Protein AF-A0A9N9BCM0-F1 (afdb_monomer)

Radius of gyration: 37.01 Å; Cα contacts (8 Å, |Δi|>4): 1495; chains: 1; bounding box: 123×84×119 Å

Foldseek 3Di:
DDDDDDDPPPPPPPPWFKAWPPVPFALDQPPPQHPHPDPFPRRPFAQDTPPDPQGQHPDARPGDFGNDADAEAEAFDKDWIAMDIPVPNVFDDPPCLLPFNQCQLPAKKWKWWFQALRPFTDTLAIFGAEPDDRVGTDIATHAQQADWHDDTNGTKIKMKGAHQHDAQTIHMTIGTYTYHHDHPDHWDGPGDDDESDPVDPHTDHGHHAPVSSGRGHGPYTDPVRNVVSSPDNINDPPVLQFFWFAWEWEDADQKIKTFAGAGVVGDPDWIKIQGRPAKDFQQDTDIDTADEDEPDDDQGFGLWAWYADHVQRKIKIAWHFRNVDPVRAFDGKIWIWHPPDDRYIYIDIDDDDPPAPGDAGFHQWYWDADPQRKIWTAWGDHDPDTDLWIWIQDPNGIDIDDDPPRDAGFGQWEWEAFPQQKIWTAFGAHDPPDDGDDRQWIWIARRVVRDIDTDGAEEPVRDDDAGWGQWYWYQDPVRFKIWIFFGDDPDPQQPQPPFQRIWIAGNVRSYIYGDDDPDDPPDFGFGSWYWDDDDQKIKIAHGAGGNGDGGGGIWIWRRNDVVDIDTDSMNDDDDDPPPPPPPCPPVNVVVVVVVVVVVVVVVVVVVVVVVVVVVVVVVVVVVVVPPPDDDDDDDDDDDDDDDDDDDDDDDDDDDDDDDDDDDDDDDDDDDDDDDDDDDDDDDDDDDDDDDDDDDDDDDDDDDDDDDDDDD

InterPro domains:
  IPR015915 Kelch-type beta-propeller [G3DSA:2.120.10.80] (225-436)
  IPR015915 Kelch-type beta-propeller [G3DSA:2.120.10.80] (437-615)
  IPR015915 Kelch-type beta-propeller [SSF117281] (296-560)

Mean predicted aligned error: 19.46 Å

Nearest PDB structures (foldseek):
  5gq0-assembly1_A  TM=7.752E-01  e=1.166E-15  Arabidopsis thaliana
  5yy8-assembly1_A  TM=8.500E-01  e=1.030E-12  Homo sapiens
  6v7o-assembly2_B  TM=8.475E-01  e=6.890E-13  Homo sapiens
  4iqk-assembly1_A  TM=8.307E-01  e=1.083E-12  Homo sapiens
  6tg8-assembly1_AAA  TM=8.130E-01  e=7.310E-12  Homo sapiens

pLDDT: mean 75.19, std 22.71, range [23.28, 98.62]

Structure (mmCIF, N/CA/C/O backbone):
data_AF-A0A9N9BCM0-F1
#
_entry.id   AF-A0A9N9BCM0-F1
#
loop_
_atom_site.group_PDB
_atom_site.id
_atom_site.type_symbol
_atom_site.label_atom_id
_atom_site.label_alt_id
_atom_site.label_comp_id
_atom_site.label_asym_id
_atom_site.label_entity_id
_atom_site.label_seq_id
_atom_site.pdbx_PDB_ins_code
_atom_site.Cartn_x
_atom_site.Cartn_y
_atom_site.Cartn_z
_atom_site.occupancy
_atom_site.B_iso_or_equiv
_atom_site.auth_seq_id
_atom_site.auth_comp_id
_atom_site.auth_asym_id
_atom_site.auth_atom_id
_atom_site.pdbx_PDB_model_num
ATOM 1 N N . MET A 1 1 ? -11.880 8.112 -76.704 1.00 39.34 1 MET A N 1
ATOM 2 C CA . MET A 1 1 ? -11.080 8.696 -75.605 1.00 39.34 1 MET A CA 1
ATOM 3 C C . MET A 1 1 ? -11.665 8.275 -74.266 1.00 39.34 1 MET A C 1
ATOM 5 O O . MET A 1 1 ? -12.686 8.821 -73.878 1.00 39.34 1 MET A O 1
ATOM 9 N N . LYS A 1 2 ? -11.044 7.319 -73.573 1.00 31.89 2 LYS A N 1
ATOM 10 C CA . LYS A 1 2 ? -11.116 7.196 -72.110 1.00 31.89 2 LYS A CA 1
ATOM 11 C C . LYS A 1 2 ? -9.744 6.700 -71.652 1.00 31.89 2 LYS A C 1
ATOM 13 O O . LYS A 1 2 ? -9.384 5.564 -71.940 1.00 31.89 2 LYS A O 1
ATOM 18 N N . LEU A 1 3 ? -8.959 7.608 -71.072 1.00 37.00 3 LEU A N 1
ATOM 19 C CA . LEU A 1 3 ? -7.681 7.303 -70.433 1.00 37.00 3 LEU A CA 1
ATOM 20 C C . LEU A 1 3 ? -7.958 6.457 -69.185 1.00 37.00 3 LEU A C 1
ATOM 22 O O . LEU A 1 3 ? -8.737 6.872 -68.329 1.00 37.00 3 LEU A O 1
ATOM 26 N N . PHE A 1 4 ? -7.303 5.305 -69.077 1.00 39.25 4 PHE A N 1
ATOM 27 C CA . PHE A 1 4 ? -7.107 4.613 -67.807 1.00 39.25 4 PHE A CA 1
ATOM 28 C C . PHE A 1 4 ? -5.787 5.111 -67.214 1.00 39.25 4 PHE A C 1
ATOM 30 O O . PHE A 1 4 ? -4.717 4.793 -67.728 1.00 39.25 4 PHE A O 1
ATOM 37 N N . SER A 1 5 ? -5.866 5.910 -66.151 1.00 41.16 5 SER A N 1
ATOM 38 C CA . SER A 1 5 ? -4.709 6.226 -65.312 1.00 41.16 5 SER A CA 1
ATOM 39 C C . SER A 1 5 ? -4.467 5.058 -64.361 1.00 41.16 5 SER A C 1
ATOM 41 O O . SER A 1 5 ? -5.258 4.818 -63.451 1.00 41.16 5 SER A O 1
ATOM 43 N N . ILE A 1 6 ? -3.379 4.325 -64.584 1.00 41.22 6 ILE A N 1
ATOM 44 C CA . ILE A 1 6 ? -2.836 3.354 -63.635 1.00 41.22 6 ILE A CA 1
ATOM 45 C C . ILE A 1 6 ? -2.081 4.158 -62.573 1.00 41.22 6 ILE A C 1
ATOM 47 O O . ILE A 1 6 ? -1.008 4.691 -62.841 1.00 41.22 6 ILE A O 1
ATOM 51 N N . PHE A 1 7 ? -2.653 4.275 -61.375 1.00 39.84 7 PHE A N 1
ATOM 52 C CA . PHE A 1 7 ? -1.914 4.721 -60.196 1.00 39.84 7 PHE A CA 1
ATOM 53 C C . PHE A 1 7 ? -1.089 3.531 -59.694 1.00 39.84 7 PHE A C 1
ATOM 55 O O . PHE A 1 7 ? -1.616 2.620 -59.058 1.00 39.84 7 PHE A O 1
ATOM 62 N N . ALA A 1 8 ? 0.201 3.510 -60.022 1.00 39.34 8 ALA A N 1
ATOM 63 C CA . ALA A 1 8 ? 1.151 2.632 -59.358 1.00 39.34 8 ALA A CA 1
ATOM 64 C C . ALA A 1 8 ? 1.346 3.150 -57.923 1.00 39.34 8 ALA A C 1
ATOM 66 O O . ALA A 1 8 ? 1.958 4.198 -57.718 1.00 39.34 8 ALA A O 1
ATOM 67 N N . LEU A 1 9 ? 0.798 2.440 -56.930 1.00 38.78 9 LEU A N 1
ATOM 68 C CA . LEU A 1 9 ? 1.219 2.605 -55.541 1.00 38.78 9 LEU A CA 1
ATOM 69 C C . LEU A 1 9 ? 2.673 2.123 -55.444 1.00 38.78 9 LEU A C 1
ATOM 71 O O . LEU A 1 9 ? 2.936 0.927 -55.322 1.00 38.78 9 LEU A O 1
ATOM 75 N N . CYS A 1 10 ? 3.625 3.051 -55.498 1.00 33.81 10 CYS A N 1
ATOM 76 C CA . CYS A 1 10 ? 4.945 2.813 -54.933 1.00 33.81 10 CYS A CA 1
ATOM 77 C C . CYS A 1 10 ? 4.774 2.702 -53.415 1.00 33.81 10 CYS A C 1
ATOM 79 O O . CYS A 1 10 ? 4.748 3.710 -52.712 1.00 33.81 10 CYS A O 1
ATOM 81 N N . VAL A 1 11 ? 4.632 1.475 -52.910 1.00 35.84 11 VAL A N 1
ATOM 82 C CA . VAL A 1 11 ? 4.899 1.175 -51.502 1.00 35.84 11 VAL A CA 1
ATOM 83 C C . VAL A 1 11 ? 6.397 1.382 -51.325 1.00 35.84 11 VAL A C 1
ATOM 85 O O . VAL A 1 11 ? 7.203 0.520 -51.670 1.00 35.84 11 VAL A O 1
ATOM 88 N N . VAL A 1 12 ? 6.784 2.574 -50.878 1.00 34.59 12 VAL A N 1
ATOM 89 C CA . VAL A 1 12 ? 8.150 2.814 -50.427 1.00 34.59 12 VAL A CA 1
ATOM 90 C C . VAL A 1 12 ? 8.318 1.920 -49.205 1.00 34.59 12 VAL A C 1
ATOM 92 O O . VAL A 1 12 ? 7.665 2.132 -48.186 1.00 34.59 12 VAL A O 1
ATOM 95 N N . ALA A 1 13 ? 9.111 0.859 -49.334 1.00 37.56 13 ALA A N 1
ATOM 96 C CA . ALA A 1 13 ? 9.513 0.048 -48.201 1.00 37.56 13 ALA A CA 1
ATOM 97 C C . ALA A 1 13 ? 10.382 0.935 -47.305 1.00 37.56 13 ALA A C 1
ATOM 99 O O . ALA A 1 13 ? 11.579 1.097 -47.538 1.00 37.56 13 ALA A O 1
ATOM 100 N N . VAL A 1 14 ? 9.756 1.579 -46.325 1.00 40.44 14 VAL A N 1
ATOM 101 C CA . VAL A 1 14 ? 10.460 2.331 -45.296 1.00 40.44 14 VAL A CA 1
ATOM 102 C C . VAL A 1 14 ? 11.144 1.301 -44.405 1.00 40.44 14 VAL A C 1
ATOM 104 O O . VAL A 1 14 ? 10.511 0.602 -43.622 1.00 40.44 14 VAL A O 1
ATOM 107 N N . SER A 1 15 ? 12.442 1.138 -44.621 1.00 51.91 15 SER A N 1
ATOM 108 C CA . SER A 1 15 ? 13.333 0.301 -43.826 1.00 51.91 15 SER A CA 1
ATOM 109 C C . SER A 1 15 ? 14.282 1.233 -43.082 1.00 51.91 15 SER A C 1
ATOM 111 O O . SER A 1 15 ? 15.475 1.293 -43.376 1.00 51.91 15 SER A O 1
ATOM 113 N N . ALA A 1 16 ? 13.733 2.015 -42.163 1.00 51.19 16 ALA A N 1
ATOM 114 C CA . ALA A 1 16 ? 14.516 2.601 -41.091 1.00 51.19 16 ALA A CA 1
ATOM 115 C C . ALA A 1 16 ? 14.331 1.694 -39.865 1.00 51.19 16 ALA A C 1
ATOM 117 O O . ALA A 1 16 ? 13.335 0.986 -39.759 1.00 51.19 16 ALA A O 1
ATOM 118 N N . HIS A 1 17 ? 15.332 1.636 -38.998 1.00 76.88 17 HIS A N 1
ATOM 119 C CA . HIS A 1 17 ? 15.568 0.505 -38.109 1.00 76.88 17 HIS A CA 1
ATOM 120 C C . HIS A 1 17 ? 16.364 1.053 -36.897 1.00 76.88 17 HIS A C 1
ATOM 122 O O . HIS A 1 17 ? 17.303 1.827 -37.108 1.00 76.88 17 HIS A O 1
ATOM 128 N N . THR A 1 18 ? 16.029 0.688 -35.648 1.00 88.69 18 THR A N 1
ATOM 129 C CA . THR A 1 18 ? 16.605 1.289 -34.415 1.00 88.69 18 THR A CA 1
ATOM 130 C C . THR A 1 18 ? 17.317 0.262 -33.521 1.00 88.69 18 THR A C 1
ATOM 132 O O . THR A 1 18 ? 16.897 -0.888 -33.427 1.00 88.69 18 THR A O 1
ATOM 135 N N . SER A 1 19 ? 18.391 0.654 -32.836 1.00 92.69 19 SER A N 1
ATOM 136 C CA . SER A 1 19 ? 19.095 -0.189 -31.855 1.00 92.69 19 SER A CA 1
ATOM 137 C C . SER A 1 19 ? 19.506 0.599 -30.620 1.00 92.69 19 SER A C 1
ATOM 139 O O . SER A 1 19 ? 19.628 1.820 -30.651 1.00 92.69 19 SER A O 1
ATOM 141 N N . MET A 1 20 ? 19.742 -0.095 -29.513 1.00 95.50 20 MET A N 1
ATOM 142 C CA . MET A 1 20 ? 20.361 0.496 -28.330 1.00 95.50 20 MET A CA 1
ATOM 143 C C . MET A 1 20 ? 21.795 0.944 -28.660 1.00 95.50 20 MET A C 1
ATOM 145 O O . MET A 1 20 ? 22.547 0.212 -29.302 1.00 95.50 20 MET A O 1
ATOM 149 N N . LEU A 1 21 ? 22.159 2.150 -28.226 1.00 94.25 21 LEU A N 1
ATOM 150 C CA . LEU A 1 21 ? 23.494 2.740 -28.363 1.00 94.25 21 LEU A CA 1
ATOM 151 C C . LEU A 1 21 ? 24.279 2.661 -27.057 1.00 94.25 21 LEU A C 1
ATOM 153 O O . LEU A 1 21 ? 25.462 2.329 -27.046 1.00 94.25 21 LEU A O 1
ATOM 157 N N . TYR A 1 22 ? 23.616 2.989 -25.953 1.00 96.00 22 TYR A N 1
ATOM 158 C CA . TYR A 1 22 ? 24.173 2.851 -24.621 1.00 96.00 22 TYR A CA 1
ATOM 159 C C . TYR A 1 22 ? 23.148 2.165 -23.712 1.00 96.00 22 TYR A C 1
ATOM 161 O O . TYR A 1 22 ? 22.019 2.647 -23.660 1.00 96.00 22 TYR A O 1
ATOM 169 N N . PRO A 1 23 ? 23.524 1.107 -22.971 1.00 96.75 23 PRO A N 1
ATOM 170 C CA . PRO A 1 23 ? 24.788 0.382 -23.106 1.00 96.75 23 PRO A CA 1
ATOM 171 C C . PRO A 1 23 ? 24.998 -0.180 -24.525 1.00 96.75 23 PRO A C 1
ATOM 173 O O . PRO A 1 23 ? 24.042 -0.461 -25.237 1.00 96.75 23 PRO A O 1
ATOM 176 N N . LEU A 1 24 ? 26.254 -0.304 -24.951 1.00 95.31 24 LEU A N 1
ATOM 177 C CA . LEU A 1 24 ? 26.651 -0.843 -26.249 1.00 95.31 24 LEU A CA 1
ATOM 178 C C . LEU A 1 24 ? 26.255 -2.325 -26.338 1.00 95.31 24 LEU A C 1
ATOM 180 O O . LEU A 1 24 ? 26.761 -3.128 -25.549 1.00 95.31 24 LEU A O 1
ATOM 184 N N . PRO A 1 25 ? 25.364 -2.718 -27.266 1.00 95.62 25 PRO A N 1
ATOM 185 C CA . PRO A 1 25 ? 24.945 -4.103 -27.360 1.00 95.62 25 PRO A CA 1
ATOM 186 C C . PRO A 1 25 ? 25.920 -4.959 -28.176 1.00 95.62 25 PRO A C 1
ATOM 188 O O . PRO A 1 25 ? 26.734 -4.460 -28.962 1.00 95.62 25 PRO A O 1
ATOM 191 N N . ARG A 1 26 ? 25.795 -6.279 -28.015 1.00 95.62 26 ARG A N 1
ATOM 192 C CA . ARG A 1 26 ? 26.448 -7.282 -28.862 1.00 95.62 26 ARG A CA 1
ATOM 193 C C . ARG A 1 26 ? 26.097 -7.039 -30.326 1.00 95.62 26 ARG A C 1
ATOM 195 O O . ARG A 1 26 ? 24.966 -6.674 -30.641 1.00 95.62 26 ARG A O 1
ATOM 202 N N . GLY A 1 27 ? 27.051 -7.270 -31.221 1.00 93.19 27 GLY A N 1
ATOM 203 C CA . GLY A 1 27 ? 26.834 -7.115 -32.662 1.00 93.19 27 GLY A CA 1
ATOM 204 C C . GLY A 1 27 ? 26.832 -5.666 -33.166 1.00 93.19 27 GLY A C 1
ATOM 205 O O . GLY A 1 27 ? 26.816 -5.454 -34.374 1.00 93.19 27 GLY A O 1
ATOM 206 N N . HIS A 1 28 ? 26.827 -4.662 -32.280 1.00 93.62 28 HIS A N 1
ATOM 207 C CA . HIS A 1 28 ? 26.629 -3.271 -32.685 1.00 93.62 28 HIS A CA 1
ATOM 208 C C . HIS A 1 28 ? 27.859 -2.675 -33.388 1.00 93.62 28 HIS A C 1
ATOM 210 O O . HIS A 1 28 ? 28.960 -2.759 -32.843 1.00 93.62 28 HIS A O 1
ATOM 216 N N . PRO A 1 29 ? 27.702 -1.960 -34.520 1.00 89.88 29 PRO A N 1
ATOM 217 C CA . PRO A 1 29 ? 28.830 -1.397 -35.266 1.00 89.88 29 PRO A CA 1
ATOM 218 C C . PRO A 1 29 ? 29.685 -0.390 -34.503 1.00 89.88 29 PRO A C 1
ATOM 220 O O . PRO A 1 29 ? 30.866 -0.221 -34.797 1.00 89.88 29 PRO A O 1
ATOM 223 N N . GLN A 1 30 ? 29.086 0.295 -33.529 1.00 90.44 30 GLN A N 1
ATOM 224 C CA . GLN A 1 30 ? 29.782 1.255 -32.668 1.00 90.44 30 GLN A CA 1
ATOM 225 C C . GLN A 1 30 ? 30.369 0.615 -31.401 1.00 90.44 30 GLN A C 1
ATOM 227 O O . GLN A 1 30 ? 30.991 1.317 -30.608 1.00 90.44 30 GLN A O 1
ATOM 232 N N . ASN A 1 31 ? 30.190 -0.694 -31.194 1.00 93.88 31 ASN A N 1
ATOM 233 C CA . ASN A 1 31 ? 30.806 -1.416 -30.090 1.00 93.88 31 ASN A CA 1
ATOM 234 C C . ASN A 1 31 ? 32.175 -1.966 -30.536 1.00 93.88 31 ASN A C 1
ATOM 236 O O . ASN A 1 31 ? 32.221 -2.967 -31.252 1.00 93.88 31 ASN A O 1
ATOM 240 N N . PRO A 1 32 ? 33.305 -1.366 -30.110 1.00 94.50 32 PRO A N 1
ATOM 241 C CA . PRO A 1 32 ? 34.634 -1.815 -30.527 1.00 94.50 32 PRO A CA 1
ATOM 242 C C . PRO A 1 32 ? 34.996 -3.201 -29.980 1.00 94.50 32 PRO A C 1
ATOM 244 O O . PRO A 1 32 ? 35.975 -3.792 -30.430 1.00 94.50 32 PRO A O 1
ATOM 247 N N . ASN A 1 33 ? 34.235 -3.708 -29.006 1.00 94.94 33 ASN A N 1
ATOM 248 C CA . ASN A 1 33 ? 34.451 -5.016 -28.409 1.00 94.94 33 ASN A CA 1
ATOM 249 C C . ASN A 1 33 ? 33.489 -6.081 -28.949 1.00 94.94 33 ASN A C 1
ATOM 251 O O . ASN A 1 33 ? 33.617 -7.238 -28.545 1.00 94.94 33 ASN A O 1
ATOM 255 N N . ALA A 1 34 ? 32.557 -5.741 -29.844 1.00 93.38 34 ALA A N 1
ATOM 256 C CA . ALA A 1 34 ? 31.652 -6.731 -30.408 1.00 93.38 34 ALA A CA 1
ATOM 257 C C . ALA A 1 34 ? 32.444 -7.799 -31.177 1.00 93.38 34 ALA A C 1
ATOM 259 O O . ALA A 1 34 ? 33.296 -7.486 -32.008 1.00 93.38 34 ALA A O 1
ATOM 260 N N . ALA A 1 35 ? 32.176 -9.077 -30.892 1.00 92.25 35 ALA A N 1
ATOM 261 C CA . ALA A 1 35 ? 32.835 -10.192 -31.580 1.00 92.25 35 ALA A CA 1
ATOM 262 C C . ALA A 1 35 ? 32.405 -10.319 -33.054 1.00 92.25 35 ALA A C 1
ATOM 264 O O . ALA A 1 35 ? 33.090 -10.946 -33.860 1.00 92.25 35 ALA A O 1
ATOM 265 N N . GLU A 1 36 ? 31.282 -9.697 -33.402 1.00 91.62 36 GLU A N 1
ATOM 266 C CA . GLU A 1 36 ? 30.777 -9.541 -34.757 1.00 91.62 36 GLU A CA 1
ATOM 267 C C . GLU A 1 36 ? 30.320 -8.089 -34.934 1.00 91.62 36 GLU A C 1
ATOM 269 O O . GLU A 1 36 ? 29.727 -7.522 -34.021 1.00 91.62 36 GLU A O 1
ATOM 274 N N . ASN A 1 37 ? 30.582 -7.490 -36.095 1.00 90.12 37 ASN A N 1
ATOM 275 C CA . ASN A 1 37 ? 30.083 -6.163 -36.441 1.00 90.12 37 ASN A CA 1
ATOM 276 C C . ASN A 1 37 ? 28.960 -6.314 -37.471 1.00 90.12 37 ASN A C 1
ATOM 278 O O . ASN A 1 37 ? 29.223 -6.660 -38.622 1.00 90.12 37 ASN A O 1
ATOM 282 N N . ASP A 1 38 ? 27.722 -6.092 -37.040 1.00 88.88 38 ASP A N 1
ATOM 283 C CA . ASP A 1 38 ? 26.537 -6.251 -37.871 1.00 88.88 38 ASP A CA 1
ATOM 284 C C . ASP A 1 38 ? 25.932 -4.888 -38.216 1.00 88.88 38 ASP A C 1
ATOM 286 O O . ASP A 1 38 ? 25.230 -4.266 -37.419 1.00 88.88 38 ASP A O 1
ATOM 290 N N . THR A 1 39 ? 26.208 -4.422 -39.432 1.00 84.75 39 THR A N 1
ATOM 291 C CA . THR A 1 39 ? 25.683 -3.158 -39.967 1.00 84.75 39 THR A CA 1
ATOM 292 C C . THR A 1 39 ? 24.316 -3.296 -40.631 1.00 84.75 39 THR A C 1
ATOM 294 O O . THR A 1 39 ? 23.741 -2.286 -41.031 1.00 84.75 39 THR A O 1
ATOM 297 N N . GLU A 1 40 ? 23.811 -4.519 -40.795 1.00 82.06 40 GLU A N 1
ATOM 298 C CA . GLU A 1 40 ? 22.624 -4.804 -41.608 1.00 82.06 40 GLU A CA 1
ATOM 299 C C . GLU A 1 40 ? 21.397 -5.147 -40.762 1.00 82.06 40 GLU A C 1
ATOM 301 O O . GLU A 1 40 ? 20.304 -4.653 -41.036 1.00 82.06 40 GLU A O 1
ATOM 306 N N . CYS A 1 41 ? 21.565 -5.986 -39.739 1.00 87.19 41 CYS A N 1
ATOM 307 C CA . CYS A 1 41 ? 20.467 -6.581 -38.981 1.00 87.19 41 CYS A CA 1
ATOM 308 C C . CYS A 1 41 ? 20.383 -6.081 -37.534 1.00 87.19 41 CYS A C 1
ATOM 310 O O . CYS A 1 41 ? 19.365 -6.303 -36.874 1.00 87.19 41 CYS A O 1
ATOM 312 N N . ILE A 1 42 ? 21.410 -5.420 -36.985 1.00 88.56 42 ILE A N 1
ATOM 313 C CA . ILE A 1 42 ? 21.411 -5.043 -35.555 1.00 88.56 42 ILE A CA 1
ATOM 314 C C . ILE A 1 42 ? 20.176 -4.221 -35.165 1.00 88.56 42 ILE A C 1
ATOM 316 O O . ILE A 1 42 ? 19.584 -4.434 -34.103 1.00 88.56 42 ILE A O 1
ATOM 320 N N . THR A 1 43 ? 19.733 -3.382 -36.093 1.00 88.94 43 THR A N 1
ATOM 321 C CA . THR A 1 43 ? 18.574 -2.510 -36.009 1.00 88.94 43 THR A CA 1
ATOM 322 C C . THR A 1 43 ? 17.285 -3.137 -36.573 1.00 88.94 43 THR A C 1
ATOM 324 O O . THR A 1 43 ? 16.323 -2.421 -36.784 1.00 88.94 43 THR A O 1
ATOM 327 N N . ALA A 1 44 ? 17.220 -4.443 -36.839 1.00 89.50 44 ALA A N 1
ATOM 328 C CA . ALA A 1 44 ? 16.008 -5.153 -37.282 1.00 89.50 44 ALA A CA 1
ATOM 329 C C . ALA A 1 44 ? 15.281 -5.864 -36.112 1.00 89.50 44 ALA A C 1
ATOM 331 O O . ALA A 1 44 ? 15.925 -6.150 -35.091 1.00 89.50 44 ALA A O 1
ATOM 332 N N . PRO A 1 45 ? 13.985 -6.215 -36.232 1.00 90.88 45 PRO A N 1
ATOM 333 C CA . PRO A 1 45 ? 13.304 -7.050 -35.237 1.00 90.88 45 PRO A CA 1
ATOM 334 C C . PRO A 1 45 ? 13.913 -8.459 -35.146 1.00 90.88 45 PRO A C 1
ATOM 336 O O . PRO A 1 45 ? 14.707 -8.884 -35.988 1.00 90.88 45 PRO A O 1
ATOM 339 N N . LEU A 1 46 ? 13.560 -9.215 -34.103 1.00 91.62 46 LEU A N 1
ATOM 340 C CA . LEU A 1 46 ? 13.890 -10.641 -34.043 1.00 91.62 46 LEU A CA 1
ATOM 341 C C . LEU A 1 46 ? 13.095 -11.430 -35.102 1.00 91.62 46 LEU A C 1
ATOM 343 O O . LEU A 1 46 ? 12.001 -11.043 -35.494 1.00 91.62 46 LEU A O 1
ATOM 347 N N . ASN A 1 47 ? 13.662 -12.555 -35.547 1.00 88.00 47 ASN A N 1
ATOM 348 C CA . ASN A 1 47 ? 13.212 -13.419 -36.648 1.00 88.00 47 ASN A CA 1
ATOM 349 C C . ASN A 1 47 ? 13.173 -12.791 -38.049 1.00 88.00 47 ASN A C 1
ATOM 351 O O . ASN A 1 47 ? 12.777 -13.472 -38.994 1.00 88.00 47 ASN A O 1
ATOM 355 N N . GLU A 1 48 ? 13.661 -11.564 -38.219 1.00 81.19 48 GLU A N 1
ATOM 356 C CA . GLU A 1 48 ? 13.805 -10.946 -39.535 1.00 81.19 48 GLU A CA 1
ATOM 357 C C . GLU A 1 48 ? 15.198 -10.337 -39.731 1.00 81.19 48 GLU A C 1
ATOM 359 O O . GLU A 1 48 ? 15.843 -9.862 -38.797 1.00 81.19 48 GLU A O 1
ATOM 364 N N . CYS A 1 49 ? 15.656 -10.338 -40.983 1.00 81.75 49 CYS A N 1
ATOM 365 C CA . CYS A 1 49 ? 16.650 -9.398 -41.486 1.00 81.75 49 CYS A CA 1
ATOM 366 C C . CYS A 1 49 ? 16.494 -9.284 -43.006 1.00 81.75 49 CYS A C 1
ATOM 368 O O . CYS A 1 49 ? 16.839 -10.196 -43.750 1.00 81.75 49 CYS A O 1
ATOM 370 N N . LYS A 1 50 ? 15.931 -8.170 -43.486 1.00 66.25 50 LYS A N 1
ATOM 371 C CA . LYS A 1 50 ? 15.474 -8.049 -44.885 1.00 66.25 50 LYS A CA 1
ATOM 372 C C . LYS A 1 50 ? 16.598 -8.117 -45.926 1.00 66.25 50 LYS A C 1
ATOM 374 O O . LYS A 1 50 ? 16.336 -8.519 -47.054 1.00 66.25 50 LYS A O 1
ATOM 379 N N . ASN A 1 51 ? 17.826 -7.759 -45.548 1.00 67.25 51 ASN A N 1
ATOM 380 C CA . ASN A 1 51 ? 18.966 -7.666 -46.466 1.00 67.25 51 ASN A CA 1
ATOM 381 C C . ASN A 1 51 ? 20.044 -8.737 -46.228 1.00 67.25 51 ASN A C 1
ATOM 383 O O . ASN A 1 51 ? 21.099 -8.668 -46.848 1.00 67.25 51 ASN A O 1
ATOM 387 N N . SER A 1 52 ? 19.782 -9.735 -45.376 1.00 70.00 52 SER A N 1
ATOM 388 C CA . SER A 1 52 ? 20.761 -10.764 -45.016 1.00 70.00 52 SER A CA 1
ATOM 389 C C . SER A 1 52 ? 20.128 -12.151 -44.945 1.00 70.00 52 SER A C 1
ATOM 391 O O . SER A 1 52 ? 18.951 -12.303 -44.634 1.00 70.00 52 SER A O 1
ATOM 393 N N . THR A 1 53 ? 20.925 -13.197 -45.168 1.00 72.00 53 THR A N 1
ATOM 394 C CA . THR A 1 53 ? 20.522 -14.584 -44.860 1.00 72.00 53 THR A CA 1
ATOM 395 C C . THR A 1 53 ? 20.553 -14.881 -43.358 1.00 72.00 53 THR A C 1
ATOM 397 O O . THR A 1 53 ? 20.199 -15.981 -42.934 1.00 72.00 53 THR A O 1
ATOM 400 N N . LYS A 1 54 ? 21.024 -13.928 -42.548 1.00 79.06 54 LYS A N 1
ATOM 401 C CA . LYS A 1 54 ? 21.092 -14.033 -41.096 1.00 79.06 54 LYS A CA 1
ATOM 402 C C . LYS A 1 54 ? 19.703 -13.884 -40.479 1.00 79.06 54 LYS A C 1
ATOM 404 O O . LYS A 1 54 ? 18.982 -12.938 -40.769 1.00 79.06 54 LYS A O 1
ATOM 409 N N . VAL A 1 55 ? 19.352 -14.797 -39.577 1.00 84.06 55 VAL A N 1
ATOM 410 C CA . VAL A 1 55 ? 18.102 -14.739 -38.809 1.00 84.06 55 VAL A CA 1
ATOM 411 C C . VAL A 1 55 ? 18.435 -14.394 -37.366 1.00 84.06 55 VAL A C 1
ATOM 413 O O . VAL A 1 55 ? 19.177 -15.125 -36.711 1.00 84.06 55 VAL A O 1
ATOM 416 N N . LYS A 1 56 ? 17.883 -13.288 -36.861 1.00 90.88 56 LYS A N 1
ATOM 417 C CA . LYS A 1 56 ? 18.066 -12.887 -35.463 1.00 90.88 56 LYS A CA 1
ATOM 418 C C . LYS A 1 56 ? 17.229 -13.758 -34.544 1.00 90.88 56 LYS A C 1
ATOM 420 O O . LYS A 1 56 ? 16.004 -13.700 -34.586 1.00 90.88 56 LYS A O 1
ATOM 425 N N . THR A 1 57 ? 17.872 -14.531 -33.683 1.00 92.31 57 THR A N 1
ATOM 426 C CA . THR A 1 57 ? 17.178 -15.431 -32.753 1.00 92.31 57 THR A CA 1
ATOM 427 C C . THR A 1 57 ? 17.045 -14.824 -31.363 1.00 92.31 57 THR A C 1
ATOM 429 O O . THR A 1 57 ? 17.862 -14.012 -30.939 1.00 92.31 57 THR A O 1
ATOM 432 N N . PHE A 1 58 ? 16.041 -15.256 -30.609 1.00 93.25 58 PHE A N 1
ATOM 433 C CA . PHE A 1 58 ? 15.973 -14.979 -29.177 1.00 93.25 58 PHE A CA 1
ATOM 434 C C . PHE A 1 58 ? 16.886 -15.948 -28.386 1.00 93.25 58 PHE A C 1
ATOM 436 O O . PHE A 1 58 ? 16.910 -17.134 -28.724 1.00 93.25 58 PHE A O 1
ATOM 443 N N . PRO A 1 59 ? 17.574 -15.506 -27.313 1.00 94.62 59 PRO A N 1
ATOM 444 C CA . PRO A 1 59 ? 17.700 -14.124 -26.856 1.00 94.62 59 PRO A CA 1
ATOM 445 C C . PRO A 1 59 ? 18.807 -13.362 -27.601 1.00 94.62 59 PRO A C 1
ATOM 447 O O . PRO A 1 59 ? 19.681 -13.943 -28.247 1.00 94.62 59 PRO A O 1
ATOM 450 N N . CYS A 1 60 ? 18.800 -12.037 -27.454 1.00 94.44 60 CYS A N 1
ATOM 451 C CA . CYS A 1 60 ? 19.907 -11.156 -27.835 1.00 94.44 60 CYS A CA 1
ATOM 452 C C . CYS A 1 60 ? 20.288 -11.197 -29.321 1.00 94.44 60 CYS A C 1
ATOM 454 O O . CYS A 1 60 ? 21.443 -10.964 -29.659 1.00 94.44 60 CYS A O 1
ATOM 456 N N . GLY A 1 61 ? 19.353 -11.535 -30.211 1.00 92.81 61 GLY A N 1
ATOM 457 C CA . GLY A 1 61 ? 19.605 -11.650 -31.650 1.00 92.81 61 GLY A CA 1
ATOM 458 C C . GLY A 1 61 ? 20.467 -12.847 -32.062 1.00 92.81 61 GLY A C 1
ATOM 459 O O . GLY A 1 61 ? 20.750 -12.985 -33.248 1.00 92.81 61 GLY A O 1
ATOM 460 N N . GLY A 1 62 ? 20.880 -13.707 -31.122 1.00 93.25 62 GLY A N 1
ATOM 461 C CA . GLY A 1 62 ? 21.857 -14.770 -31.371 1.00 93.25 62 GLY A CA 1
ATOM 462 C C . GLY A 1 62 ? 23.298 -14.272 -31.518 1.00 93.25 62 GLY A C 1
ATOM 463 O O . GLY A 1 62 ? 24.168 -15.053 -31.899 1.00 93.25 62 GLY A O 1
ATOM 464 N N . TYR A 1 63 ? 23.569 -12.996 -31.221 1.00 94.44 63 TYR A N 1
ATOM 465 C CA . TYR A 1 63 ? 24.913 -12.437 -31.341 1.00 94.44 63 TYR A CA 1
ATOM 466 C C . TYR A 1 63 ? 25.878 -13.047 -30.310 1.00 94.44 63 TYR A C 1
ATOM 468 O O . TYR A 1 63 ? 25.495 -13.243 -29.143 1.00 94.44 63 TYR A O 1
ATOM 476 N N . PRO A 1 64 ? 27.136 -13.317 -30.711 1.00 94.69 64 PRO A N 1
ATOM 477 C CA . PRO A 1 64 ? 28.166 -13.789 -29.796 1.00 94.69 64 PRO A CA 1
ATOM 478 C C . PRO A 1 64 ? 28.469 -12.748 -28.712 1.00 94.69 64 PRO A C 1
ATOM 480 O O . PRO A 1 64 ? 28.254 -11.552 -28.895 1.00 94.69 64 PRO A O 1
ATOM 483 N N . ILE A 1 65 ? 28.974 -13.238 -27.580 1.00 94.56 65 ILE A N 1
ATOM 484 C CA . ILE A 1 65 ? 29.438 -12.425 -26.447 1.00 94.56 65 ILE A CA 1
ATOM 485 C C . ILE A 1 65 ? 30.540 -11.475 -26.926 1.00 94.56 65 ILE A C 1
ATOM 487 O O . ILE A 1 65 ? 31.364 -11.862 -27.760 1.00 94.56 65 ILE A O 1
ATOM 491 N N . ASP A 1 66 ? 30.584 -10.264 -26.377 1.00 93.94 66 ASP A N 1
ATOM 492 C CA . ASP A 1 66 ? 31.657 -9.318 -26.674 1.00 93.94 66 ASP A CA 1
ATOM 493 C C . ASP A 1 66 ? 33.043 -9.898 -26.338 1.00 93.94 66 ASP A C 1
ATOM 495 O O . ASP A 1 66 ? 33.254 -10.554 -25.316 1.00 93.94 66 ASP A O 1
ATOM 499 N N . SER A 1 67 ? 34.025 -9.599 -27.189 1.00 93.38 67 SER A N 1
ATOM 500 C CA . SER A 1 67 ? 35.435 -9.970 -27.000 1.00 93.38 67 SER A CA 1
ATOM 501 C C . SER A 1 67 ? 36.040 -9.398 -25.711 1.00 93.38 67 SER A C 1
ATOM 503 O O . SER A 1 67 ? 36.983 -9.967 -25.157 1.00 93.38 67 SER A O 1
ATOM 505 N N . LYS A 1 68 ? 35.487 -8.286 -25.215 1.00 92.69 68 LYS A N 1
ATOM 506 C CA . LYS A 1 68 ? 35.830 -7.669 -23.934 1.00 92.69 68 LYS A CA 1
ATOM 507 C C . LYS A 1 68 ? 34.625 -6.931 -23.361 1.00 92.69 68 LYS A C 1
ATOM 509 O O . LYS A 1 68 ? 34.028 -6.094 -24.027 1.00 92.69 68 LYS A O 1
ATOM 514 N N . ILE A 1 69 ? 34.337 -7.167 -22.086 1.00 92.56 69 ILE A N 1
ATOM 515 C CA . ILE A 1 69 ? 33.274 -6.461 -21.369 1.00 92.56 69 ILE A CA 1
ATOM 516 C C . ILE A 1 69 ? 33.863 -5.191 -20.755 1.00 92.56 69 ILE A C 1
ATOM 518 O O . ILE A 1 69 ? 34.762 -5.256 -19.918 1.00 92.56 69 ILE A O 1
ATOM 522 N N . THR A 1 70 ? 33.387 -4.027 -21.196 1.00 90.75 70 THR A N 1
ATOM 523 C CA . THR A 1 70 ? 33.865 -2.715 -20.714 1.00 90.75 70 THR A CA 1
ATOM 524 C C . THR A 1 70 ? 32.816 -1.933 -19.934 1.00 90.75 70 THR A C 1
ATOM 526 O O . THR A 1 70 ? 33.109 -0.855 -19.427 1.00 90.75 70 THR A O 1
ATOM 529 N N . GLN A 1 71 ? 31.593 -2.446 -19.863 1.00 94.06 71 GLN A N 1
ATOM 530 C CA . GLN A 1 71 ? 30.446 -1.739 -19.311 1.00 94.06 71 GLN A CA 1
ATOM 531 C C . GLN A 1 71 ? 30.261 -2.180 -17.871 1.00 94.06 71 GLN A C 1
ATOM 533 O O . GLN A 1 71 ? 29.923 -3.334 -17.622 1.00 94.06 71 GLN A O 1
ATOM 538 N N . ILE A 1 72 ? 30.551 -1.281 -16.936 1.00 96.62 72 ILE A N 1
ATOM 539 C CA . ILE A 1 72 ? 30.486 -1.550 -15.502 1.00 96.62 72 ILE A CA 1
ATOM 540 C C . ILE A 1 72 ? 29.319 -0.759 -14.937 1.00 96.62 72 ILE A C 1
ATOM 542 O O . ILE A 1 72 ? 29.262 0.452 -15.130 1.00 96.62 72 ILE A O 1
ATOM 546 N N . PHE A 1 73 ? 28.426 -1.452 -14.243 1.00 96.94 73 PHE A N 1
ATOM 547 C CA . PHE A 1 73 ? 27.278 -0.885 -13.555 1.00 96.94 73 PHE A CA 1
ATOM 548 C C . PHE A 1 73 ? 27.362 -1.185 -12.063 1.00 96.94 73 PHE A C 1
ATOM 550 O O . PHE A 1 73 ? 27.665 -2.309 -11.655 1.00 96.94 73 PHE A O 1
ATOM 557 N N . HIS A 1 74 ? 27.050 -0.195 -11.242 1.00 94.31 74 HIS A N 1
ATOM 558 C CA . HIS A 1 74 ? 26.994 -0.321 -9.795 1.00 94.31 74 HIS A CA 1
ATOM 559 C C . HIS A 1 74 ? 25.548 -0.493 -9.321 1.00 94.31 74 HIS A C 1
ATOM 561 O O . HIS A 1 74 ? 24.619 0.130 -9.832 1.00 94.31 74 HIS A O 1
ATOM 567 N N . ALA A 1 75 ? 25.335 -1.331 -8.309 1.00 88.94 75 ALA A N 1
ATOM 568 C CA . ALA A 1 75 ? 24.031 -1.442 -7.667 1.00 88.94 75 ALA A CA 1
ATOM 569 C C . ALA A 1 75 ? 23.569 -0.064 -7.147 1.00 88.94 75 ALA A C 1
ATOM 571 O O . ALA A 1 75 ? 24.313 0.632 -6.456 1.00 88.94 75 ALA A O 1
ATOM 572 N N . GLY A 1 76 ? 22.341 0.336 -7.487 1.00 82.06 76 GLY A N 1
ATOM 573 C CA . GLY A 1 76 ? 21.775 1.646 -7.146 1.00 82.06 76 GLY A C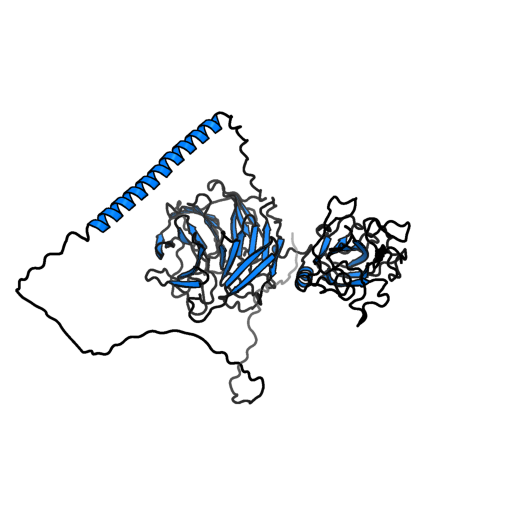A 1
ATOM 574 C C . GLY A 1 76 ? 22.141 2.778 -8.111 1.00 82.06 76 GLY A C 1
ATOM 575 O O . GLY A 1 76 ? 21.602 3.878 -7.969 1.00 82.06 76 GLY A O 1
ATOM 576 N N . GLU A 1 77 ? 23.018 2.529 -9.085 1.00 93.06 77 GLU A N 1
ATOM 577 C CA . GLU A 1 77 ? 23.386 3.499 -10.116 1.00 93.06 77 GLU A CA 1
ATOM 578 C C . GLU A 1 77 ? 22.191 3.854 -11.001 1.00 93.06 77 GLU A C 1
ATOM 580 O O . GLU A 1 77 ? 21.350 3.013 -11.317 1.00 93.06 77 GLU A O 1
ATOM 585 N N . VAL A 1 78 ? 22.132 5.112 -11.429 1.00 94.69 78 VAL A N 1
ATOM 586 C CA . VAL A 1 78 ? 21.170 5.580 -12.425 1.00 94.69 78 VAL A CA 1
ATOM 587 C C . VAL A 1 78 ? 21.912 5.821 -13.729 1.00 94.69 78 VAL A C 1
ATOM 589 O O . VAL A 1 78 ? 22.812 6.657 -13.788 1.00 94.69 78 VAL A O 1
ATOM 592 N N . ILE A 1 79 ? 21.500 5.111 -14.774 1.00 97.44 79 ILE A N 1
ATOM 593 C CA . ILE A 1 79 ? 22.055 5.208 -16.120 1.00 97.44 79 ILE A CA 1
ATOM 594 C C . ILE A 1 79 ? 21.032 5.815 -17.081 1.00 97.44 79 ILE A C 1
ATOM 596 O O . ILE A 1 79 ? 19.825 5.779 -16.845 1.00 97.44 79 ILE A O 1
ATOM 600 N N . ASN A 1 80 ? 21.517 6.360 -18.192 1.00 97.94 80 ASN A N 1
ATOM 601 C CA . ASN A 1 80 ? 20.683 6.908 -19.256 1.00 97.94 80 ASN A CA 1
ATOM 602 C C . ASN A 1 80 ? 20.880 6.086 -20.521 1.00 97.94 80 ASN A C 1
ATOM 604 O O . ASN A 1 80 ? 21.905 6.223 -21.184 1.00 97.94 80 ASN A O 1
ATOM 608 N N . VAL A 1 81 ? 19.900 5.247 -20.846 1.00 98.38 81 VAL A N 1
ATOM 609 C CA . VAL A 1 81 ? 19.902 4.466 -22.080 1.00 98.38 81 VAL A CA 1
ATOM 610 C C . VAL A 1 81 ? 19.666 5.396 -23.266 1.00 98.38 81 VAL A C 1
ATOM 612 O O . VAL A 1 81 ? 18.807 6.277 -23.212 1.00 98.38 81 VAL A O 1
ATOM 615 N N . SER A 1 82 ? 20.415 5.197 -24.344 1.00 96.81 82 SER A N 1
ATOM 616 C CA . SER A 1 82 ? 20.257 5.944 -25.593 1.00 96.81 82 SER A CA 1
ATOM 617 C C . SER A 1 82 ? 20.146 4.996 -26.780 1.00 96.81 82 SER A C 1
ATOM 619 O O . SER A 1 82 ? 20.541 3.831 -26.701 1.00 96.81 82 SER A O 1
ATOM 621 N N . PHE A 1 83 ? 19.595 5.499 -27.882 1.00 95.62 83 PHE A N 1
ATOM 622 C CA . PHE A 1 83 ? 19.329 4.729 -29.094 1.00 95.62 83 PHE A CA 1
ATOM 623 C C . PHE A 1 83 ? 20.099 5.279 -30.295 1.00 95.62 83 PHE A C 1
ATOM 625 O O . PHE A 1 83 ? 20.478 6.451 -30.336 1.00 95.62 83 PHE A O 1
ATOM 632 N N . TRP A 1 84 ? 20.316 4.416 -31.279 1.00 92.12 84 TRP A N 1
ATOM 633 C CA . TRP A 1 84 ? 20.986 4.698 -32.536 1.00 92.12 84 TRP A CA 1
ATOM 634 C C . TRP A 1 84 ? 20.125 4.255 -33.717 1.00 92.12 84 TRP A C 1
ATOM 636 O O . TRP A 1 84 ? 19.426 3.244 -33.668 1.00 92.12 84 TRP A O 1
ATOM 646 N N . ASN A 1 85 ? 20.225 5.015 -34.802 1.00 88.94 85 ASN A N 1
ATOM 647 C CA . ASN A 1 85 ? 19.629 4.701 -36.089 1.00 88.94 85 ASN A CA 1
ATOM 648 C C . ASN A 1 85 ? 20.625 5.102 -37.186 1.00 88.94 85 ASN A C 1
ATOM 650 O O . ASN A 1 85 ? 21.257 6.159 -37.104 1.00 88.94 85 ASN A O 1
ATOM 654 N N . SER A 1 86 ? 20.755 4.286 -38.231 1.00 84.25 86 SER A N 1
ATOM 655 C CA . SER A 1 86 ? 21.711 4.505 -39.324 1.00 84.25 86 SER A CA 1
ATOM 656 C C . SER A 1 86 ? 21.506 5.822 -40.082 1.00 84.25 86 SER A C 1
ATOM 658 O O . SER A 1 86 ? 22.479 6.405 -40.559 1.00 84.25 86 SER A O 1
ATOM 660 N N . ASN A 1 87 ? 20.276 6.344 -40.144 1.00 84.75 87 ASN A N 1
ATOM 661 C CA . ASN A 1 87 ? 19.965 7.656 -40.734 1.00 84.75 87 ASN A CA 1
ATOM 662 C C . ASN A 1 87 ? 20.532 8.831 -39.911 1.00 84.75 87 ASN A C 1
ATOM 664 O O . ASN A 1 87 ? 20.643 9.962 -40.403 1.00 84.75 87 ASN A O 1
ATOM 668 N N . PHE A 1 88 ? 20.917 8.549 -38.666 1.00 86.88 88 PHE A N 1
ATOM 669 C CA . PHE A 1 88 ? 21.473 9.464 -37.678 1.00 86.88 88 PHE A CA 1
ATOM 670 C C . PHE A 1 88 ? 22.825 8.939 -37.182 1.00 86.88 88 PHE A C 1
ATOM 672 O O . PHE A 1 88 ? 23.083 8.866 -35.983 1.00 86.88 88 PHE A O 1
ATOM 679 N N . SER A 1 89 ? 23.721 8.583 -38.110 1.00 79.44 89 SER A N 1
ATOM 680 C CA . SER A 1 89 ? 25.047 8.030 -37.794 1.00 79.44 89 SER A CA 1
ATOM 681 C C . SER A 1 89 ? 25.875 8.898 -36.831 1.00 79.44 89 SER A C 1
ATOM 683 O O . SER A 1 89 ? 26.683 8.366 -36.074 1.00 79.44 89 SER A O 1
ATOM 685 N N . ASN A 1 90 ? 25.638 10.216 -36.830 1.00 83.69 90 ASN A N 1
ATOM 686 C CA . ASN A 1 90 ? 26.270 11.203 -35.946 1.00 83.69 90 ASN A CA 1
ATOM 687 C C . ASN A 1 90 ? 25.379 11.610 -34.749 1.00 83.69 90 ASN A C 1
ATOM 689 O O . ASN A 1 90 ? 25.585 12.672 -34.163 1.00 83.69 90 ASN A O 1
ATOM 693 N N . GLY A 1 91 ? 24.364 10.811 -34.412 1.00 86.25 91 GLY A N 1
ATOM 694 C CA . GLY A 1 91 ? 23.378 11.109 -33.372 1.00 86.25 91 GLY A CA 1
ATOM 695 C C . GLY A 1 91 ? 22.286 12.102 -33.805 1.00 86.25 91 GLY A C 1
ATOM 696 O O . GLY A 1 91 ? 22.271 12.550 -34.958 1.00 86.25 91 GLY A O 1
ATOM 697 N N . PRO A 1 92 ? 21.357 12.450 -32.894 1.00 89.94 92 PRO A N 1
ATOM 698 C CA . PRO A 1 92 ? 20.287 13.409 -33.160 1.00 89.94 92 PRO A CA 1
ATOM 699 C C . PRO A 1 92 ? 20.856 14.799 -33.481 1.00 89.94 92 PRO A C 1
ATOM 701 O O . PRO A 1 92 ? 21.747 15.291 -32.791 1.00 89.94 92 PRO A O 1
ATOM 704 N N . GLN A 1 93 ? 20.328 15.443 -34.524 1.00 89.81 93 GLN A N 1
ATOM 705 C CA . GLN A 1 93 ? 20.771 16.766 -34.984 1.00 89.81 93 GLN A CA 1
ATOM 706 C C . GLN A 1 93 ? 19.598 17.762 -34.986 1.00 89.81 93 GLN A C 1
ATOM 708 O O . GLN A 1 93 ? 18.489 17.366 -35.369 1.00 89.81 93 GLN A O 1
ATOM 713 N N . PRO A 1 94 ? 19.820 19.038 -34.602 1.00 89.50 94 PRO A N 1
ATOM 714 C CA . PRO A 1 94 ? 18.811 20.088 -34.730 1.00 89.50 94 PRO A CA 1
ATOM 715 C C . PRO A 1 94 ? 18.349 20.253 -36.182 1.00 89.50 94 PRO A C 1
ATOM 717 O O . PRO A 1 94 ? 19.175 20.274 -37.097 1.00 89.50 94 PRO A O 1
ATOM 720 N N . GLY A 1 95 ? 17.043 20.390 -36.396 1.00 89.75 95 GLY A N 1
ATOM 721 C CA . GLY A 1 95 ? 16.442 20.548 -37.725 1.00 89.75 95 GLY A CA 1
ATOM 722 C C . GLY A 1 95 ? 16.169 19.236 -38.470 1.00 89.75 95 GLY A C 1
ATOM 723 O O . GLY A 1 95 ? 15.643 19.283 -39.580 1.00 89.75 95 GLY A O 1
ATOM 724 N N . ARG A 1 96 ? 16.506 18.077 -37.885 1.00 92.12 96 ARG A N 1
ATOM 725 C CA . ARG A 1 96 ? 16.192 16.738 -38.425 1.00 92.12 96 ARG A CA 1
ATOM 726 C C . ARG A 1 96 ? 15.095 16.016 -37.633 1.00 92.12 96 ARG A C 1
ATOM 728 O O . ARG A 1 96 ? 14.932 14.811 -37.764 1.00 92.12 96 ARG A O 1
ATOM 735 N N . GLU A 1 97 ? 14.332 16.725 -36.799 1.00 93.62 97 GLU A N 1
ATOM 736 C CA . GLU A 1 97 ? 13.301 16.142 -35.921 1.00 93.62 97 GLU A CA 1
ATOM 737 C C . GLU A 1 97 ? 12.153 15.462 -36.689 1.00 93.62 97 GLU A C 1
ATOM 739 O O . GLU A 1 97 ? 11.422 14.657 -36.114 1.00 93.62 97 GLU A O 1
ATOM 744 N N . HIS A 1 98 ? 12.005 15.778 -37.977 1.00 92.94 98 HIS A N 1
ATOM 745 C CA . HIS A 1 98 ? 11.031 15.187 -38.897 1.00 92.94 98 HIS A CA 1
ATOM 746 C C . HIS A 1 98 ? 11.630 14.106 -39.804 1.00 92.94 98 HIS A C 1
ATOM 748 O O . HIS A 1 98 ? 10.975 13.661 -40.744 1.00 92.94 98 HIS A O 1
ATOM 754 N N . ASP A 1 99 ? 12.864 13.684 -39.547 1.00 91.25 99 ASP A N 1
ATOM 755 C CA . ASP A 1 99 ? 13.467 12.581 -40.278 1.00 91.25 99 ASP A CA 1
ATOM 756 C C . ASP A 1 99 ? 13.047 11.243 -39.656 1.00 91.25 99 ASP A C 1
ATOM 758 O O . ASP A 1 99 ? 12.752 11.137 -38.463 1.00 91.25 99 ASP A O 1
ATOM 762 N N . ASP A 1 100 ? 13.011 10.205 -40.487 1.00 90.06 100 ASP A N 1
ATOM 763 C CA . ASP A 1 100 ? 12.557 8.878 -40.091 1.00 90.06 100 ASP A CA 1
ATOM 764 C C . ASP A 1 100 ? 13.595 8.162 -39.207 1.00 90.06 100 ASP A C 1
ATOM 766 O O . ASP A 1 100 ? 14.662 7.750 -39.681 1.00 90.06 100 ASP A O 1
ATOM 770 N N . GLN A 1 101 ? 13.260 7.996 -37.924 1.00 89.31 101 GLN A N 1
ATOM 771 C CA . GLN A 1 101 ? 14.032 7.204 -36.956 1.00 89.31 101 GLN A CA 1
ATOM 772 C C . GLN A 1 101 ? 13.441 5.807 -36.685 1.00 89.31 101 GLN A C 1
ATOM 774 O O . GLN A 1 101 ? 13.948 5.098 -35.813 1.00 89.31 101 GLN A O 1
ATOM 779 N N . ALA A 1 102 ? 12.394 5.406 -37.414 1.00 85.88 102 ALA A N 1
ATOM 780 C CA . ALA A 1 102 ? 11.698 4.125 -37.285 1.00 85.88 102 ALA A CA 1
ATOM 781 C C . ALA A 1 102 ? 11.399 3.716 -35.853 1.00 85.88 102 ALA A C 1
ATOM 783 O O . ALA A 1 102 ? 11.755 2.637 -35.380 1.00 85.88 102 ALA A O 1
ATOM 784 N N . ARG A 1 103 ? 10.725 4.621 -35.155 1.00 90.19 103 ARG A N 1
ATOM 785 C CA . ARG A 1 103 ? 10.198 4.341 -33.827 1.00 90.19 103 ARG A CA 1
ATOM 786 C C . ARG A 1 103 ? 8.767 3.829 -33.837 1.00 90.19 103 ARG A C 1
ATOM 788 O O . ARG A 1 103 ? 8.254 3.576 -32.762 1.00 90.19 103 ARG A O 1
ATOM 795 N N . HIS A 1 104 ? 8.113 3.692 -34.995 1.00 90.00 104 HIS A N 1
ATOM 796 C CA . HIS A 1 104 ? 6.788 3.066 -35.119 1.00 90.00 104 HIS A CA 1
ATOM 797 C C . HIS A 1 104 ? 5.714 3.685 -34.204 1.00 90.00 104 HIS A C 1
ATOM 799 O O . HIS A 1 104 ? 4.908 2.992 -33.578 1.00 90.00 104 HIS A O 1
ATOM 805 N N . ASN A 1 105 ? 5.723 5.017 -34.105 1.00 92.19 105 ASN A N 1
ATOM 806 C CA . ASN A 1 105 ? 4.913 5.782 -33.161 1.00 92.19 105 ASN A CA 1
ATOM 807 C C . ASN A 1 105 ? 5.140 5.401 -31.682 1.00 92.19 105 ASN A C 1
ATOM 809 O O . ASN A 1 105 ? 4.244 5.522 -30.850 1.00 92.19 105 ASN A O 1
ATOM 813 N N . GLY A 1 106 ? 6.342 4.932 -31.356 1.00 92.81 106 GLY A N 1
ATOM 814 C CA . GLY A 1 106 ? 6.722 4.387 -30.060 1.00 92.81 106 GLY A CA 1
ATOM 815 C C . GLY A 1 106 ? 6.152 2.987 -29.807 1.00 92.81 106 GLY A C 1
ATOM 816 O O . GLY A 1 106 ? 5.994 2.164 -30.709 1.00 92.81 106 GLY A O 1
ATOM 817 N N . GLY A 1 107 ? 5.881 2.690 -28.543 1.00 89.69 107 GLY A N 1
ATOM 818 C CA . GLY A 1 107 ? 5.455 1.383 -28.064 1.00 89.69 107 GLY A CA 1
ATOM 819 C C . GLY A 1 107 ? 5.893 1.150 -26.623 1.00 89.69 107 GLY A C 1
ATOM 820 O O . GLY A 1 107 ? 6.132 2.099 -25.870 1.00 89.69 107 GLY A O 1
ATOM 821 N N . GLN A 1 108 ? 5.977 -0.118 -26.230 1.00 90.12 108 GLN A N 1
ATOM 822 C CA . GLN A 1 108 ? 6.419 -0.517 -24.895 1.00 90.12 108 GLN A CA 1
ATOM 823 C C . GLN A 1 108 ? 7.874 -0.965 -24.945 1.00 90.12 108 GLN A C 1
ATOM 825 O O . GLN A 1 108 ? 8.195 -1.925 -25.645 1.00 90.12 108 GLN A O 1
ATOM 830 N N . CYS A 1 109 ? 8.735 -0.288 -24.190 1.00 96.94 109 CYS A N 1
ATOM 831 C CA . CYS A 1 109 ? 10.095 -0.743 -23.937 1.00 96.94 109 CYS A CA 1
ATOM 832 C C . CYS A 1 109 ? 10.220 -1.292 -22.526 1.00 96.94 109 CYS A C 1
ATOM 834 O O . CYS A 1 109 ? 9.730 -0.682 -21.575 1.00 96.94 109 CYS A O 1
ATOM 836 N N . GLU A 1 110 ? 10.993 -2.358 -22.384 1.00 97.12 110 GLU A N 1
ATOM 837 C CA . GLU A 1 110 ? 11.434 -2.860 -21.088 1.00 97.12 110 GLU A CA 1
ATOM 838 C C . GLU A 1 110 ? 12.951 -2.976 -21.064 1.00 97.12 110 GLU A C 1
ATOM 840 O O . GLU A 1 110 ? 13.579 -3.444 -22.021 1.00 97.12 110 GLU A O 1
ATOM 845 N N . PHE A 1 111 ? 13.529 -2.569 -19.941 1.00 98.62 111 PHE A N 1
ATOM 846 C CA . PHE A 1 111 ? 14.937 -2.745 -19.623 1.00 98.62 111 PHE A CA 1
ATOM 847 C C . PHE A 1 111 ? 15.055 -3.755 -18.494 1.00 98.62 111 PHE A C 1
ATOM 849 O O . PHE A 1 111 ? 14.348 -3.665 -17.490 1.00 98.62 111 PHE A O 1
ATOM 856 N N . SER A 1 112 ? 15.938 -4.731 -18.655 1.00 97.94 112 SER A N 1
ATOM 857 C CA . SER A 1 112 ? 16.031 -5.873 -17.748 1.00 97.94 112 SER A CA 1
ATOM 858 C C . SER A 1 112 ? 17.470 -6.310 -17.512 1.00 97.94 112 SER A C 1
ATOM 860 O O . SER A 1 112 ? 18.346 -6.109 -18.353 1.00 97.94 112 SER A O 1
ATOM 862 N N . LEU A 1 113 ? 17.702 -6.933 -16.358 1.00 97.69 113 LEU A N 1
ATOM 863 C CA . LEU A 1 113 ? 18.938 -7.642 -16.047 1.00 97.69 113 LEU A CA 1
ATOM 864 C C . LEU A 1 113 ? 18.716 -9.145 -16.165 1.00 97.69 113 LEU A C 1
ATOM 866 O O . LEU A 1 113 ? 17.658 -9.656 -15.804 1.00 97.69 113 LEU A O 1
ATOM 870 N N . SER A 1 114 ? 19.738 -9.860 -16.613 1.00 96.50 114 SER A N 1
ATOM 871 C CA . SER A 1 114 ? 19.792 -11.319 -16.563 1.00 96.50 114 SER A CA 1
ATOM 872 C C . SER A 1 114 ? 21.157 -11.754 -16.042 1.00 96.50 114 SER A C 1
ATOM 874 O O . SER A 1 114 ? 22.172 -11.153 -16.391 1.00 96.50 114 SER A O 1
ATOM 876 N N . TYR A 1 115 ? 21.170 -12.834 -15.261 1.00 94.94 115 TYR A N 1
ATOM 877 C CA . TYR A 1 115 ? 22.372 -13.441 -14.674 1.00 94.94 115 TYR A CA 1
ATOM 878 C C . TYR A 1 115 ? 22.662 -14.841 -15.247 1.00 94.94 115 TYR A C 1
ATOM 880 O O . TYR A 1 115 ? 23.572 -15.533 -14.786 1.00 94.94 115 TYR A O 1
ATOM 888 N N . ASP A 1 116 ? 21.891 -15.286 -16.244 1.00 93.81 116 ASP A N 1
ATOM 889 C CA . ASP A 1 116 ? 21.974 -16.631 -16.827 1.00 93.81 116 ASP A CA 1
ATOM 890 C C . ASP A 1 116 ? 22.032 -16.643 -18.365 1.00 93.81 116 ASP A C 1
ATOM 892 O O . ASP A 1 116 ? 21.826 -17.687 -18.994 1.00 93.81 116 ASP A O 1
ATOM 896 N N . GLY A 1 117 ? 22.383 -15.500 -18.958 1.00 93.75 117 GLY A N 1
ATOM 897 C CA . GLY A 1 117 ? 22.568 -15.338 -20.400 1.00 93.75 117 GLY A CA 1
ATOM 898 C C . GLY A 1 117 ? 21.269 -15.169 -21.187 1.00 93.75 117 GLY A C 1
ATOM 899 O O . GLY A 1 117 ? 21.229 -15.507 -22.367 1.00 93.75 117 GLY A O 1
ATOM 900 N N . GLY A 1 118 ? 20.216 -14.655 -20.549 1.00 93.88 118 GLY A N 1
ATOM 901 C CA . GLY A 1 118 ? 18.935 -14.341 -21.178 1.00 93.88 118 GLY A CA 1
ATOM 902 C C . GLY A 1 118 ? 17.928 -15.484 -21.133 1.00 93.88 118 GLY A C 1
ATOM 903 O O . GLY A 1 118 ? 17.043 -15.554 -21.985 1.00 93.88 118 GLY A O 1
ATOM 904 N N . LYS A 1 119 ? 18.057 -16.405 -20.170 1.00 91.00 119 LYS A N 1
ATOM 905 C CA . LYS A 1 119 ? 17.039 -17.440 -19.936 1.00 91.00 119 LYS A CA 1
ATOM 906 C C . LYS A 1 119 ? 15.945 -16.902 -19.019 1.00 91.00 119 LYS A C 1
ATOM 908 O O . LYS A 1 119 ? 14.761 -17.095 -19.311 1.00 91.00 119 LYS A O 1
ATOM 913 N N . THR A 1 120 ? 16.344 -16.211 -17.954 1.00 88.19 120 THR A N 1
ATOM 914 C CA . THR A 1 120 ? 15.457 -15.513 -17.018 1.00 88.19 120 THR A CA 1
ATOM 915 C C . THR A 1 120 ? 15.826 -14.041 -16.930 1.00 88.19 120 THR A C 1
ATOM 917 O O . THR A 1 120 ? 16.992 -13.678 -17.062 1.00 88.19 120 THR A O 1
ATOM 920 N N . TYR A 1 121 ? 14.826 -13.191 -16.714 1.00 90.94 121 TYR A N 1
ATOM 921 C CA . TYR A 1 121 ? 14.997 -11.746 -16.656 1.00 90.94 121 TYR A CA 1
ATOM 922 C C . TYR A 1 121 ? 14.434 -11.182 -15.353 1.00 90.94 121 TYR A C 1
ATOM 924 O O . TYR A 1 121 ? 13.517 -11.740 -14.748 1.00 90.94 121 TYR A O 1
ATOM 932 N N . THR A 1 122 ? 14.987 -10.046 -14.951 1.00 91.38 122 THR A N 1
ATOM 933 C CA . THR A 1 122 ? 14.394 -9.117 -13.996 1.00 91.38 122 THR A CA 1
ATOM 934 C C . THR A 1 122 ? 14.192 -7.793 -14.720 1.00 91.38 122 THR A C 1
ATOM 936 O O . THR A 1 122 ? 15.170 -7.096 -14.988 1.00 91.38 122 THR A O 1
ATOM 939 N N . VAL A 1 123 ? 12.954 -7.441 -15.062 1.00 89.06 123 VAL A N 1
ATOM 940 C CA . VAL A 1 123 ? 12.601 -6.113 -15.578 1.00 89.06 123 VAL A CA 1
ATOM 941 C C . VAL A 1 123 ? 12.850 -5.074 -14.486 1.00 89.06 123 VAL A C 1
ATOM 943 O O . VAL A 1 123 ? 12.349 -5.197 -13.371 1.00 89.06 123 VAL A O 1
ATOM 946 N N . ILE A 1 124 ? 13.660 -4.068 -14.811 1.00 92.25 124 ILE A N 1
ATOM 947 C CA . ILE A 1 124 ? 14.102 -2.997 -13.905 1.00 92.25 124 ILE A CA 1
ATOM 948 C C . ILE A 1 124 ? 13.670 -1.602 -14.363 1.00 92.25 124 ILE A C 1
ATOM 950 O O . ILE A 1 124 ? 13.895 -0.634 -13.646 1.00 92.25 124 ILE A O 1
ATOM 954 N N . ALA A 1 125 ? 13.072 -1.485 -15.548 1.00 91.62 125 ALA A N 1
ATOM 955 C CA . ALA A 1 125 ? 12.362 -0.292 -15.983 1.00 91.62 125 ALA A CA 1
ATOM 956 C C . ALA A 1 125 ? 11.409 -0.628 -17.133 1.00 91.62 125 ALA A C 1
ATOM 958 O O . ALA A 1 125 ? 11.746 -1.436 -18.000 1.00 91.62 125 ALA A O 1
ATOM 959 N N . THR A 1 126 ? 10.253 0.032 -17.161 1.00 87.44 126 THR A N 1
ATOM 960 C CA . THR A 1 126 ? 9.288 -0.035 -18.267 1.00 87.44 126 THR A CA 1
ATOM 961 C C . THR A 1 126 ? 8.952 1.379 -18.722 1.00 87.44 126 THR A C 1
ATOM 963 O O . THR A 1 126 ? 8.732 2.267 -17.899 1.00 87.44 126 THR A O 1
ATOM 966 N N . TYR A 1 127 ? 8.929 1.599 -20.031 1.00 88.75 127 TYR A N 1
ATOM 967 C CA . TYR A 1 127 ? 8.473 2.846 -20.638 1.00 88.75 127 TYR A CA 1
ATOM 968 C C . TYR A 1 127 ? 7.327 2.560 -21.588 1.00 88.75 127 TYR A C 1
ATOM 970 O O . TYR A 1 127 ? 7.434 1.696 -22.464 1.00 88.75 127 TYR A O 1
ATOM 978 N N . HIS A 1 128 ? 6.246 3.309 -21.427 1.00 84.31 128 HIS A N 1
ATOM 979 C CA . HIS A 1 128 ? 5.014 3.092 -22.159 1.00 84.31 128 HIS A CA 1
ATOM 980 C C . HIS A 1 128 ? 4.864 4.119 -23.274 1.00 84.31 128 HIS A C 1
ATOM 982 O O . HIS A 1 128 ? 5.168 5.299 -23.108 1.00 84.31 128 HIS A O 1
ATOM 988 N N . LYS A 1 129 ? 4.266 3.681 -24.382 1.00 84.94 129 LYS A N 1
ATOM 989 C CA . LYS A 1 129 ? 3.791 4.495 -25.508 1.00 84.94 129 LYS A CA 1
ATOM 990 C C . LYS A 1 129 ? 4.856 5.174 -26.352 1.00 84.94 129 LYS A C 1
ATOM 992 O O . LYS A 1 129 ? 4.744 5.153 -27.568 1.00 84.94 129 LYS A O 1
ATOM 997 N N . THR A 1 130 ? 5.855 5.810 -25.757 1.00 91.12 130 THR A N 1
ATOM 998 C CA . THR A 1 130 ? 6.738 6.738 -26.475 1.00 91.12 130 THR A CA 1
ATOM 999 C C . THR A 1 130 ? 8.109 6.154 -26.792 1.00 91.12 130 THR A C 1
ATOM 1001 O O . THR A 1 130 ? 8.831 6.735 -27.599 1.00 91.12 130 THR A O 1
ATOM 1004 N N . CYS A 1 131 ? 8.479 5.023 -26.193 1.00 94.56 131 CYS A N 1
ATOM 1005 C CA . CYS A 1 131 ? 9.786 4.405 -26.395 1.00 94.56 131 CYS A CA 1
ATOM 1006 C C . CYS A 1 131 ? 9.793 3.469 -27.615 1.00 94.56 131 CYS A C 1
ATOM 1008 O O . CYS A 1 131 ? 8.793 2.781 -27.836 1.00 94.56 131 CYS A O 1
ATOM 1010 N N . PRO A 1 132 ? 10.902 3.384 -28.375 1.00 95.38 132 PRO A N 1
ATOM 1011 C CA . PRO A 1 132 ? 12.158 4.138 -28.279 1.00 95.38 132 PRO A CA 1
ATOM 1012 C C . PRO A 1 132 ? 12.117 5.470 -29.040 1.00 95.38 132 PRO A C 1
ATOM 1014 O O . PRO A 1 132 ? 11.225 5.728 -29.845 1.00 95.38 132 PRO A O 1
ATOM 1017 N N . ASP A 1 133 ? 13.100 6.331 -28.780 1.00 95.38 133 ASP A N 1
ATOM 1018 C CA . ASP A 1 133 ? 13.346 7.556 -29.549 1.00 95.38 133 ASP A CA 1
ATOM 1019 C C . ASP A 1 133 ? 14.807 8.000 -29.359 1.00 95.38 133 ASP A C 1
ATOM 1021 O O . ASP A 1 133 ? 15.283 8.068 -28.220 1.00 95.38 133 ASP A O 1
ATOM 1025 N N . ILE A 1 134 ? 15.517 8.289 -30.454 1.00 94.56 134 ILE A N 1
ATOM 1026 C CA . ILE A 1 134 ? 16.947 8.648 -30.446 1.00 94.56 134 ILE A CA 1
ATOM 1027 C C . ILE A 1 134 ? 17.214 10.060 -29.906 1.00 94.56 134 ILE A C 1
ATOM 1029 O O . ILE A 1 134 ? 18.347 10.381 -29.551 1.00 94.56 134 ILE A O 1
ATOM 1033 N N . TYR A 1 135 ? 16.198 10.927 -29.870 1.00 95.69 135 TYR A N 1
ATOM 1034 C CA . TYR A 1 135 ? 16.322 12.304 -29.385 1.00 95.69 135 TYR A CA 1
ATOM 1035 C C . TYR A 1 135 ? 16.288 12.409 -27.860 1.00 95.69 135 TYR A C 1
ATOM 1037 O O . TYR A 1 135 ? 16.483 13.502 -27.321 1.00 95.69 135 TYR A O 1
ATOM 1045 N N . PHE A 1 136 ? 16.023 11.304 -27.165 1.00 96.44 136 PHE A N 1
ATOM 1046 C CA . PHE A 1 136 ? 15.842 11.283 -25.724 1.00 96.44 136 PHE A CA 1
ATOM 1047 C C . PHE A 1 136 ? 16.723 10.232 -25.060 1.00 96.44 136 PHE A C 1
ATOM 1049 O O . PHE A 1 136 ? 17.034 9.185 -25.623 1.00 96.44 136 PHE A O 1
ATOM 1056 N N . ASN A 1 137 ? 17.082 10.530 -23.816 1.00 97.00 137 ASN A N 1
ATOM 1057 C CA . ASN A 1 137 ? 17.688 9.573 -22.910 1.00 97.00 137 ASN A CA 1
ATOM 1058 C C . ASN A 1 137 ? 16.598 8.913 -22.068 1.00 97.00 137 ASN A C 1
ATOM 1060 O O . ASN A 1 137 ? 15.669 9.579 -21.609 1.00 97.00 137 ASN A O 1
ATOM 1064 N N . TRP A 1 138 ? 16.755 7.619 -21.831 1.00 97.75 138 TRP A N 1
ATOM 1065 C CA . TRP A 1 138 ? 15.794 6.782 -21.130 1.00 97.75 138 TRP A CA 1
ATOM 1066 C C . TRP A 1 138 ? 16.416 6.337 -19.815 1.00 97.75 138 TRP A C 1
ATOM 1068 O O . TRP A 1 138 ? 17.295 5.478 -19.771 1.00 97.75 138 TRP A O 1
ATOM 1078 N N . THR A 1 139 ? 16.014 6.998 -18.736 1.00 93.81 139 THR A N 1
ATOM 1079 C CA . THR A 1 139 ? 16.623 6.818 -17.420 1.00 93.81 139 THR A CA 1
ATOM 1080 C C . THR A 1 139 ? 16.251 5.462 -16.822 1.00 93.81 139 THR A C 1
ATOM 1082 O O . THR A 1 139 ? 15.074 5.109 -16.743 1.00 93.81 139 THR A O 1
ATOM 1085 N N . VAL A 1 140 ? 17.246 4.702 -16.377 1.00 97.06 140 VAL A N 1
ATOM 1086 C CA . VAL A 1 140 ? 17.079 3.376 -15.773 1.00 97.06 140 VAL A CA 1
ATOM 1087 C C . VAL A 1 140 ? 17.923 3.308 -14.510 1.00 97.06 140 VAL A C 1
ATOM 1089 O O . VAL A 1 140 ? 19.094 3.678 -14.521 1.00 97.06 140 VAL A O 1
ATOM 1092 N N . LYS A 1 141 ? 17.342 2.828 -13.412 1.00 92.25 141 LYS A N 1
ATOM 1093 C CA . LYS A 1 141 ? 18.062 2.607 -12.158 1.00 92.25 141 LYS A CA 1
ATOM 1094 C C . LYS A 1 141 ? 18.418 1.134 -12.022 1.00 92.25 141 LYS A C 1
ATOM 1096 O O . LYS A 1 141 ? 17.542 0.273 -12.030 1.00 92.25 141 LYS A O 1
ATOM 1101 N N . ILE A 1 142 ? 19.700 0.842 -11.851 1.00 95.75 142 ILE A N 1
ATOM 1102 C CA . ILE A 1 142 ? 20.160 -0.486 -11.461 1.00 95.75 142 ILE A CA 1
ATOM 1103 C C . ILE A 1 142 ? 19.677 -0.739 -10.028 1.00 95.75 142 ILE A C 1
ATOM 1105 O O . ILE A 1 142 ? 19.927 0.097 -9.153 1.00 95.75 142 ILE A O 1
ATOM 1109 N N . PRO A 1 143 ? 18.995 -1.862 -9.740 1.00 89.06 143 PRO A N 1
ATOM 1110 C CA . PRO A 1 143 ? 18.503 -2.132 -8.397 1.00 89.06 143 PRO A CA 1
ATOM 1111 C C . PRO A 1 143 ? 19.613 -2.035 -7.349 1.00 89.06 143 PRO A C 1
ATOM 1113 O O . PRO A 1 143 ? 20.700 -2.582 -7.532 1.00 89.06 143 PRO A O 1
ATOM 1116 N N . ALA A 1 144 ? 19.335 -1.375 -6.221 1.00 81.56 144 ALA A N 1
ATOM 1117 C CA . ALA A 1 144 ? 20.299 -1.238 -5.122 1.00 81.56 144 ALA A CA 1
ATOM 1118 C C . ALA A 1 144 ? 20.729 -2.593 -4.531 1.00 81.56 144 ALA A C 1
ATOM 1120 O O . ALA A 1 144 ? 21.784 -2.700 -3.914 1.00 81.56 144 ALA A O 1
ATOM 1121 N N . ALA A 1 145 ? 19.922 -3.632 -4.747 1.00 80.31 145 ALA A N 1
ATOM 1122 C CA . ALA A 1 145 ? 20.188 -4.991 -4.306 1.00 80.31 145 ALA A CA 1
ATOM 1123 C C . ALA A 1 145 ? 20.630 -5.937 -5.427 1.00 80.31 145 ALA A C 1
ATOM 1125 O O . ALA A 1 145 ? 20.614 -7.154 -5.238 1.00 80.31 145 ALA A O 1
ATOM 1126 N N . ALA A 1 146 ? 21.019 -5.402 -6.587 1.00 88.88 146 ALA A N 1
ATOM 1127 C CA . ALA A 1 146 ? 21.644 -6.201 -7.629 1.00 88.88 146 ALA A CA 1
ATOM 1128 C C . ALA A 1 146 ? 22.902 -6.894 -7.058 1.00 88.88 146 ALA A C 1
ATOM 1130 O O . ALA A 1 146 ? 23.760 -6.209 -6.493 1.00 88.88 146 ALA A O 1
ATOM 1131 N N . PRO A 1 147 ? 23.016 -8.233 -7.129 1.00 88.88 147 PRO A N 1
ATOM 1132 C CA . PRO A 1 147 ? 24.243 -8.924 -6.757 1.00 88.88 147 PRO A CA 1
ATOM 1133 C C . PRO A 1 147 ? 25.355 -8.654 -7.774 1.00 88.88 147 PRO A C 1
ATOM 1135 O O . PRO A 1 147 ? 25.105 -8.280 -8.921 1.00 88.88 147 PRO A O 1
ATOM 1138 N N . SER A 1 148 ? 26.601 -8.874 -7.355 1.00 92.00 148 SER A N 1
ATOM 1139 C CA . SER A 1 148 ? 27.734 -8.804 -8.279 1.00 92.00 148 SER A CA 1
ATOM 1140 C C . SER A 1 148 ? 27.654 -9.897 -9.350 1.00 92.00 148 SER A C 1
ATOM 1142 O O . SER A 1 148 ? 27.265 -11.032 -9.065 1.00 92.00 148 SER A O 1
ATOM 1144 N N . CYS A 1 149 ? 28.043 -9.565 -10.579 1.00 93.50 149 CYS A N 1
ATOM 1145 C CA . CYS A 1 149 ? 28.111 -10.497 -11.701 1.00 93.50 149 CYS A CA 1
ATOM 1146 C C . CYS A 1 149 ? 29.142 -10.012 -12.720 1.00 93.50 149 CYS A C 1
ATOM 1148 O O . CYS A 1 149 ? 28.992 -8.939 -13.294 1.00 93.50 149 CYS A O 1
ATOM 1150 N N . ASP A 1 150 ? 30.166 -10.819 -12.966 1.00 92.19 150 ASP A N 1
ATOM 1151 C CA . ASP A 1 150 ? 31.251 -10.548 -13.916 1.00 92.19 150 ASP A CA 1
ATOM 1152 C C . ASP A 1 150 ? 31.448 -11.693 -14.928 1.00 92.19 150 ASP A C 1
ATOM 1154 O O . ASP A 1 150 ? 32.400 -11.692 -15.705 1.00 92.19 150 ASP A O 1
ATOM 1158 N N . ASN A 1 151 ? 30.547 -12.681 -14.926 1.00 87.81 151 ASN A N 1
ATOM 1159 C CA . ASN A 1 151 ? 30.662 -13.884 -15.737 1.00 87.81 151 ASN A CA 1
ATOM 1160 C C . ASN A 1 151 ? 30.300 -13.596 -17.210 1.00 87.81 151 ASN A C 1
ATOM 1162 O O . ASN A 1 151 ? 29.127 -13.310 -17.500 1.00 87.81 151 ASN A O 1
ATOM 1166 N N . PRO A 1 152 ? 31.259 -13.700 -18.152 1.00 84.88 152 PRO A N 1
ATOM 1167 C CA . PRO A 1 152 ? 31.024 -13.325 -19.537 1.00 84.88 152 PRO A CA 1
ATOM 1168 C C . PRO A 1 152 ? 29.871 -14.091 -20.177 1.00 84.88 152 PRO A C 1
ATOM 1170 O O . PRO A 1 152 ? 29.747 -15.310 -20.045 1.00 84.88 152 PRO A O 1
ATOM 1173 N N . GLY A 1 153 ? 29.002 -13.361 -20.869 1.00 85.75 153 GLY A N 1
ATOM 1174 C CA . GLY A 1 153 ? 27.849 -13.926 -21.554 1.00 85.75 153 GLY A CA 1
ATOM 1175 C C . GLY A 1 153 ? 26.650 -14.262 -20.678 1.00 85.75 153 GLY A C 1
ATOM 1176 O O . GLY A 1 153 ? 25.594 -14.578 -21.229 1.00 85.75 153 GLY A O 1
ATOM 1177 N N . LYS A 1 154 ? 26.786 -14.195 -19.347 1.00 91.44 154 LYS A N 1
ATOM 1178 C CA . LYS A 1 154 ? 25.688 -14.450 -18.406 1.00 91.44 154 LYS A CA 1
ATOM 1179 C C . LYS A 1 154 ? 25.041 -13.171 -17.893 1.00 91.44 154 LYS A C 1
ATOM 1181 O O . LYS A 1 154 ? 23.813 -13.111 -17.842 1.00 91.44 154 LYS A O 1
ATOM 1186 N N . CYS A 1 155 ? 25.867 -12.193 -17.529 1.00 94.88 155 CYS A N 1
ATOM 1187 C CA . CYS A 1 155 ? 25.453 -10.904 -16.987 1.00 94.88 155 CYS A CA 1
ATOM 1188 C C . CYS A 1 155 ? 25.103 -9.966 -18.147 1.00 94.88 155 CYS A C 1
ATOM 1190 O O . CYS A 1 155 ? 25.992 -9.434 -18.814 1.00 94.88 155 CYS A O 1
ATOM 1192 N N . ILE A 1 156 ? 23.811 -9.803 -18.422 1.00 97.06 156 ILE A N 1
ATOM 1193 C CA . ILE A 1 156 ? 23.348 -8.999 -19.556 1.00 97.06 156 ILE A CA 1
ATOM 1194 C C . ILE A 1 156 ? 22.385 -7.907 -19.103 1.00 97.06 156 ILE A C 1
ATOM 1196 O O . ILE A 1 156 ? 21.515 -8.137 -18.259 1.00 97.06 156 ILE A O 1
ATOM 1200 N N . PHE A 1 157 ? 22.522 -6.735 -19.716 1.00 98.31 157 PHE A N 1
ATOM 1201 C CA . PHE A 1 157 ? 21.504 -5.692 -19.726 1.00 98.31 157 PHE A CA 1
ATOM 1202 C C . PHE A 1 157 ? 20.735 -5.800 -21.043 1.00 98.31 157 PHE A C 1
ATOM 1204 O O . PHE A 1 157 ? 21.324 -5.695 -22.120 1.00 98.31 157 PHE A O 1
ATOM 1211 N N . SER A 1 158 ? 19.433 -6.053 -20.969 1.00 98.38 158 SER A N 1
ATOM 1212 C CA . SER A 1 158 ? 18.582 -6.318 -22.129 1.00 98.38 158 SER A CA 1
ATOM 1213 C C . SER A 1 158 ? 17.550 -5.215 -22.294 1.00 98.38 158 SER A C 1
ATOM 1215 O O . SER A 1 158 ? 16.753 -4.966 -21.390 1.00 98.38 158 SER A O 1
ATOM 1217 N N . TRP A 1 159 ? 17.532 -4.610 -23.476 1.00 98.44 159 TRP A N 1
ATOM 1218 C CA . TRP A 1 159 ? 16.424 -3.797 -23.955 1.00 98.44 159 TRP A CA 1
ATOM 1219 C C . TRP A 1 159 ? 15.517 -4.663 -24.823 1.00 98.44 159 TRP A C 1
ATOM 1221 O O . TRP A 1 159 ? 15.998 -5.341 -25.733 1.00 98.44 159 TRP A O 1
ATOM 1231 N N . THR A 1 160 ? 14.216 -4.622 -24.553 1.00 96.88 160 THR A N 1
ATOM 1232 C CA . THR A 1 160 ? 13.184 -5.205 -25.414 1.00 96.88 160 THR A CA 1
ATOM 1233 C C . THR A 1 160 ? 12.165 -4.152 -25.800 1.00 96.88 160 THR A C 1
ATOM 1235 O O . THR A 1 160 ? 11.923 -3.219 -25.033 1.00 96.88 160 THR A O 1
ATOM 1238 N N . TRP A 1 161 ? 11.584 -4.291 -26.987 1.00 96.25 161 TRP A N 1
ATOM 1239 C CA . TRP A 1 161 ? 10.590 -3.351 -27.484 1.00 96.25 161 TRP A CA 1
ATOM 1240 C C . TRP A 1 161 ? 9.514 -4.040 -28.317 1.00 96.25 161 TRP A C 1
ATOM 1242 O O . TRP A 1 161 ? 9.793 -4.905 -29.152 1.00 96.25 161 TRP A O 1
ATOM 1252 N N . ILE A 1 162 ? 8.272 -3.631 -28.073 1.00 92.00 162 ILE A N 1
ATOM 1253 C CA . ILE A 1 162 ? 7.109 -4.006 -28.867 1.00 92.00 162 ILE A CA 1
ATOM 1254 C C . ILE A 1 162 ? 6.532 -2.716 -29.463 1.00 92.00 162 ILE A C 1
ATOM 1256 O O . ILE A 1 162 ? 6.071 -1.861 -28.696 1.00 92.00 162 ILE A O 1
ATOM 1260 N N . PRO A 1 163 ? 6.567 -2.545 -30.795 1.00 92.00 163 PRO A N 1
ATOM 1261 C CA . PRO A 1 163 ? 6.098 -1.327 -31.443 1.00 92.00 163 PRO A CA 1
ATOM 1262 C C . PRO A 1 163 ? 4.572 -1.203 -31.386 1.00 92.00 163 PRO A C 1
ATOM 1264 O O . PRO A 1 163 ? 3.852 -2.204 -31.404 1.00 92.00 163 PRO A O 1
ATOM 1267 N N . ASN A 1 164 ? 4.074 0.035 -31.344 1.00 89.88 164 ASN A N 1
ATOM 1268 C CA . ASN A 1 164 ? 2.644 0.311 -31.505 1.00 89.88 164 ASN A CA 1
ATOM 1269 C C . ASN A 1 164 ? 2.189 0.121 -32.959 1.00 89.88 164 ASN A C 1
ATOM 1271 O O . ASN A 1 164 ? 1.127 -0.446 -33.200 1.00 89.88 164 ASN A O 1
ATOM 1275 N N . ASP A 1 165 ? 2.953 0.650 -33.915 1.00 80.19 165 ASP A N 1
ATOM 1276 C CA . ASP A 1 165 ? 2.600 0.630 -35.338 1.00 80.19 165 ASP A CA 1
ATOM 1277 C C . ASP A 1 165 ? 3.480 -0.348 -36.139 1.00 80.19 165 ASP A C 1
ATOM 1279 O O . ASP A 1 165 ? 4.600 -0.672 -35.752 1.00 80.19 165 ASP A O 1
ATOM 1283 N N . GLY A 1 166 ? 2.999 -0.813 -37.288 1.00 74.00 166 GLY A N 1
ATOM 1284 C CA . GLY A 1 166 ? 3.703 -1.768 -38.148 1.00 74.00 166 GLY A CA 1
ATOM 1285 C C . GLY A 1 166 ? 3.319 -3.237 -37.931 1.00 74.00 166 GLY A C 1
ATOM 1286 O O . GLY A 1 166 ? 2.236 -3.562 -37.441 1.00 74.00 166 GLY A O 1
ATOM 1287 N N . GLN A 1 167 ? 4.184 -4.148 -38.391 1.00 76.00 167 GLN A N 1
ATOM 1288 C CA . GLN A 1 167 ? 3.979 -5.591 -38.232 1.00 76.00 167 GLN A CA 1
ATOM 1289 C C . GLN A 1 167 ? 4.059 -5.972 -36.747 1.00 76.00 167 GLN A C 1
ATOM 1291 O O . GLN A 1 167 ? 4.684 -5.285 -35.938 1.00 76.00 167 GLN A O 1
ATOM 1296 N N . ARG A 1 168 ? 3.427 -7.092 -36.375 1.00 84.12 168 ARG A N 1
ATOM 1297 C CA . ARG A 1 168 ? 3.572 -7.654 -35.025 1.00 84.12 168 ARG A CA 1
ATOM 1298 C C . ARG A 1 168 ? 4.992 -8.179 -34.863 1.00 84.12 168 ARG A C 1
ATOM 1300 O O . ARG A 1 168 ? 5.273 -9.322 -35.202 1.00 84.12 168 ARG A O 1
ATOM 1307 N N . GLU A 1 169 ? 5.853 -7.325 -34.337 1.00 90.00 169 GLU A N 1
ATOM 1308 C CA . GLU A 1 169 ? 7.281 -7.568 -34.181 1.00 90.00 169 GLU A CA 1
ATOM 1309 C C . GLU A 1 169 ? 7.682 -7.575 -32.705 1.00 90.00 169 GLU A C 1
ATOM 1311 O O . GLU A 1 169 ? 6.958 -7.087 -31.828 1.00 90.00 169 GLU A O 1
ATOM 1316 N N . PHE A 1 170 ? 8.865 -8.125 -32.442 1.00 92.50 170 PHE A N 1
ATOM 1317 C CA . PHE A 1 170 ? 9.501 -8.106 -31.135 1.00 92.50 170 PHE A CA 1
ATOM 1318 C C . PHE A 1 170 ? 10.987 -7.826 -31.292 1.00 92.50 170 PHE A C 1
ATOM 1320 O O . PHE A 1 170 ? 11.700 -8.506 -32.035 1.00 92.50 170 PHE A O 1
ATOM 1327 N N . TRP A 1 171 ? 11.454 -6.820 -30.574 1.00 93.62 171 TRP A N 1
ATOM 1328 C CA . TRP A 1 171 ? 12.798 -6.291 -30.692 1.00 93.62 171 TRP A CA 1
ATOM 1329 C C . TRP A 1 171 ? 13.593 -6.596 -29.437 1.00 93.62 171 TRP A C 1
ATOM 1331 O O . TRP A 1 171 ? 13.063 -6.523 -28.330 1.00 93.62 171 TRP A O 1
ATOM 1341 N N . GLN A 1 172 ? 14.875 -6.920 -29.602 1.00 96.56 172 GLN A N 1
ATOM 1342 C CA . GLN A 1 172 ? 15.778 -7.086 -28.472 1.00 96.56 172 GLN A CA 1
ATOM 1343 C C . GLN A 1 172 ? 17.218 -6.743 -28.842 1.00 96.56 172 GLN A C 1
ATOM 1345 O O . GLN A 1 172 ? 17.758 -7.241 -29.837 1.00 96.56 172 GLN A O 1
ATOM 1350 N N . ASN A 1 173 ? 17.875 -5.961 -27.991 1.00 96.50 173 ASN A N 1
ATOM 1351 C CA . ASN A 1 173 ? 19.330 -5.843 -27.962 1.00 96.50 173 ASN A CA 1
ATOM 1352 C C . ASN A 1 173 ? 19.837 -6.146 -26.550 1.00 96.50 173 ASN A C 1
ATOM 1354 O O . ASN A 1 173 ? 19.196 -5.786 -25.564 1.00 96.50 173 ASN A O 1
ATOM 1358 N N . CYS A 1 174 ? 21.004 -6.779 -26.451 1.00 97.56 174 CYS A N 1
ATOM 1359 C CA . CYS A 1 174 ? 21.631 -7.093 -25.171 1.00 97.56 174 CYS A CA 1
ATOM 1360 C C . CYS A 1 174 ? 23.057 -6.571 -25.137 1.00 97.56 174 CYS A C 1
ATOM 1362 O O . CYS A 1 174 ? 23.804 -6.782 -26.090 1.00 97.56 174 CYS A O 1
ATOM 1364 N N . ALA A 1 175 ? 23.437 -5.966 -24.023 1.00 97.50 175 ALA A N 1
ATOM 1365 C CA . ALA A 1 175 ? 24.802 -5.590 -23.704 1.00 97.50 175 ALA A CA 1
ATOM 1366 C C . ALA A 1 175 ? 25.370 -6.540 -22.646 1.00 97.50 175 ALA A C 1
ATOM 1368 O O . ALA A 1 175 ? 24.690 -6.837 -21.660 1.00 97.50 175 ALA A O 1
ATOM 1369 N N . ASP A 1 176 ? 26.608 -6.997 -22.834 1.00 97.12 176 ASP A N 1
ATOM 1370 C CA . ASP A 1 176 ? 27.358 -7.652 -21.764 1.00 97.12 176 ASP A CA 1
ATOM 1371 C C . ASP A 1 176 ? 27.840 -6.596 -20.764 1.00 97.12 176 ASP A C 1
ATOM 1373 O O . ASP A 1 176 ? 28.403 -5.565 -21.153 1.00 97.12 176 ASP A O 1
ATOM 1377 N N . VAL A 1 177 ? 27.611 -6.851 -19.476 1.00 97.19 177 VAL A N 1
ATOM 1378 C CA . VAL A 1 177 ? 27.907 -5.903 -18.394 1.00 97.19 177 VAL A CA 1
ATOM 1379 C C . VAL A 1 177 ? 28.606 -6.592 -17.228 1.00 97.19 177 VAL A C 1
ATOM 1381 O O . VAL A 1 177 ? 28.401 -7.775 -16.974 1.00 97.19 177 VAL A O 1
ATOM 1384 N N . ILE A 1 178 ? 29.413 -5.834 -16.493 1.00 97.00 178 ILE A N 1
ATOM 1385 C CA . ILE A 1 178 ? 29.892 -6.194 -15.160 1.00 97.00 178 ILE A CA 1
ATOM 1386 C C . ILE A 1 178 ? 29.007 -5.460 -14.160 1.00 97.00 178 ILE A C 1
ATOM 1388 O O . ILE A 1 178 ? 28.939 -4.234 -14.168 1.00 97.00 178 ILE A O 1
ATOM 1392 N N . LEU A 1 179 ? 28.338 -6.208 -13.292 1.00 96.12 179 LEU A N 1
ATOM 1393 C CA . LEU A 1 179 ? 27.543 -5.673 -12.195 1.00 96.12 179 LEU A CA 1
ATOM 1394 C C . LEU A 1 179 ? 28.367 -5.738 -10.913 1.00 96.12 179 LEU A C 1
ATOM 1396 O O . LEU A 1 179 ? 28.852 -6.804 -10.536 1.00 96.12 179 LEU A O 1
ATOM 1400 N N . ILE A 1 180 ? 28.513 -4.601 -10.242 1.00 92.19 180 ILE A N 1
ATOM 1401 C CA . ILE A 1 180 ? 29.189 -4.481 -8.951 1.00 92.19 180 ILE A CA 1
ATOM 1402 C C . ILE A 1 180 ? 28.135 -4.165 -7.895 1.00 92.19 180 ILE A C 1
ATOM 1404 O O . ILE A 1 180 ? 27.579 -3.067 -7.854 1.00 92.19 180 ILE A O 1
ATOM 1408 N N . GLY A 1 181 ? 27.879 -5.124 -7.012 1.00 87.19 181 GLY A N 1
ATOM 1409 C CA . GLY A 1 181 ? 26.893 -4.997 -5.945 1.00 87.19 181 GLY A CA 1
ATOM 1410 C C . GLY A 1 181 ? 27.260 -5.785 -4.693 1.00 87.19 181 GLY A C 1
ATOM 1411 O O . GLY A 1 181 ? 28.062 -6.718 -4.730 1.00 87.19 181 GLY A O 1
ATOM 1412 N N . THR A 1 182 ? 26.676 -5.404 -3.560 1.00 68.31 182 THR A N 1
ATOM 1413 C CA . THR A 1 182 ? 26.977 -5.991 -2.241 1.00 68.31 182 THR A CA 1
ATOM 1414 C C . THR A 1 182 ? 25.983 -7.074 -1.815 1.00 68.31 182 THR A C 1
ATOM 1416 O O . THR A 1 182 ? 26.202 -7.747 -0.808 1.00 68.31 182 THR A O 1
ATOM 1419 N N . SER A 1 183 ? 24.895 -7.263 -2.570 1.00 76.12 183 SER A N 1
ATOM 1420 C CA . SER A 1 183 ? 23.894 -8.294 -2.291 1.00 76.12 183 SER A CA 1
ATOM 1421 C C . SER A 1 183 ? 24.430 -9.692 -2.600 1.00 76.12 183 SER A C 1
ATOM 1423 O O . SER A 1 183 ? 25.051 -9.922 -3.637 1.00 76.12 183 SER A O 1
ATOM 1425 N N . THR A 1 184 ? 24.141 -10.646 -1.716 1.00 73.94 184 THR A N 1
ATOM 1426 C CA . THR A 1 184 ? 24.393 -12.081 -1.928 1.00 73.94 184 THR A CA 1
ATOM 1427 C C . THR A 1 184 ? 23.143 -12.837 -2.382 1.00 73.94 184 THR A C 1
ATOM 1429 O O . THR A 1 184 ? 23.222 -14.023 -2.701 1.00 73.94 184 THR A O 1
ATOM 1432 N N . LYS A 1 185 ? 21.981 -12.170 -2.412 1.00 77.50 185 LYS A N 1
ATOM 1433 C CA . LYS A 1 185 ? 20.711 -12.754 -2.856 1.00 77.50 185 LYS A CA 1
ATOM 1434 C C . LYS A 1 185 ? 20.490 -12.460 -4.344 1.00 77.50 185 LYS A C 1
ATOM 1436 O O . LYS A 1 185 ? 20.756 -11.335 -4.772 1.00 77.50 185 LYS A O 1
ATOM 1441 N N . PRO A 1 186 ? 19.979 -13.428 -5.128 1.00 78.31 186 PRO A N 1
ATOM 1442 C CA . PRO A 1 186 ? 19.576 -13.162 -6.502 1.00 78.31 186 PRO A CA 1
ATOM 1443 C C . PRO A 1 186 ? 18.412 -12.167 -6.530 1.00 78.31 186 PRO A C 1
ATOM 1445 O O . PRO A 1 186 ? 17.572 -12.158 -5.625 1.00 78.31 186 PRO A O 1
ATOM 1448 N N . LEU A 1 187 ? 18.348 -11.354 -7.585 1.00 80.06 187 LEU A N 1
ATOM 1449 C CA . LEU A 1 187 ? 17.159 -10.551 -7.858 1.00 80.06 187 LEU A CA 1
ATOM 1450 C C . LEU A 1 187 ? 15.952 -11.466 -8.141 1.00 80.06 187 LEU A C 1
ATOM 1452 O O . LEU A 1 187 ? 16.134 -12.581 -8.642 1.00 80.06 187 LEU A O 1
ATOM 1456 N N . PRO A 1 188 ? 14.718 -11.024 -7.832 1.00 77.19 188 PRO A N 1
ATOM 1457 C CA . PRO A 1 188 ? 13.521 -11.759 -8.219 1.00 77.19 188 PRO A CA 1
ATOM 1458 C C . PRO A 1 188 ? 13.417 -11.854 -9.744 1.00 77.19 188 PRO A C 1
ATOM 1460 O O . PRO A 1 188 ? 13.784 -10.924 -10.461 1.00 77.19 188 PRO A O 1
ATOM 1463 N N . ILE A 1 189 ? 12.874 -12.964 -10.238 1.00 79.81 189 ILE A N 1
ATOM 1464 C CA . ILE A 1 189 ? 12.548 -13.102 -11.658 1.00 79.81 189 ILE A CA 1
ATOM 1465 C C . ILE A 1 189 ? 11.285 -12.279 -11.920 1.00 79.81 189 ILE A C 1
ATOM 1467 O O . ILE A 1 189 ? 10.21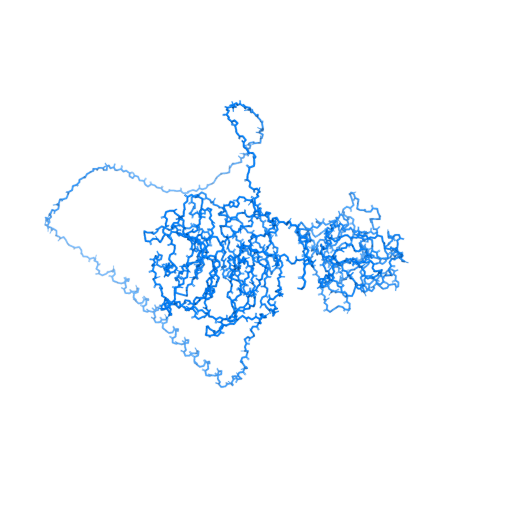7 -12.587 -11.394 1.00 79.81 189 ILE A O 1
ATOM 1471 N N . ILE A 1 190 ? 11.436 -11.233 -12.722 1.00 77.25 190 ILE A N 1
ATOM 1472 C CA . ILE A 1 190 ? 10.357 -10.395 -13.243 1.00 77.25 190 ILE A CA 1
ATOM 1473 C C . ILE A 1 190 ? 10.549 -10.459 -14.749 1.00 77.25 190 ILE A C 1
ATOM 1475 O O . ILE A 1 190 ? 11.408 -9.767 -15.291 1.00 77.25 190 ILE A O 1
ATOM 1479 N N . ASP A 1 191 ? 9.865 -11.403 -15.387 1.00 83.25 191 ASP A N 1
ATOM 1480 C CA . ASP A 1 191 ? 10.138 -11.724 -16.783 1.00 83.25 191 ASP A CA 1
ATOM 1481 C C . ASP A 1 191 ? 9.737 -10.568 -17.708 1.00 83.25 191 ASP A C 1
ATOM 1483 O O . ASP A 1 191 ? 8.853 -9.773 -17.387 1.00 83.25 191 ASP A O 1
ATOM 1487 N N . ILE A 1 192 ? 10.401 -10.491 -18.857 1.00 84.88 192 ILE A N 1
ATOM 1488 C CA . ILE A 1 192 ? 10.053 -9.544 -19.920 1.00 84.88 192 ILE A CA 1
ATOM 1489 C C . ILE A 1 192 ? 8.702 -9.904 -20.546 1.00 84.88 192 ILE A C 1
ATOM 1491 O O . ILE A 1 192 ? 8.295 -11.071 -20.573 1.00 84.88 192 ILE A O 1
ATOM 1495 N N . THR A 1 193 ? 8.035 -8.924 -21.142 1.00 84.00 193 THR A N 1
ATOM 1496 C CA . THR A 1 193 ? 6.815 -9.143 -21.916 1.00 84.00 193 THR A CA 1
ATOM 1497 C C . THR A 1 193 ? 7.138 -9.886 -23.217 1.00 84.00 193 THR A C 1
ATOM 1499 O O . THR A 1 193 ? 7.482 -9.290 -24.232 1.00 84.00 193 THR A O 1
ATOM 1502 N N . ARG A 1 194 ? 7.030 -11.219 -23.211 1.00 84.94 194 ARG A N 1
ATOM 1503 C CA . ARG A 1 194 ? 7.313 -12.081 -24.375 1.00 84.94 194 ARG A CA 1
ATOM 1504 C C . ARG A 1 194 ? 6.128 -12.129 -25.338 1.00 84.94 194 ARG A C 1
ATOM 1506 O O . ARG A 1 194 ? 5.134 -12.798 -25.056 1.00 84.94 194 ARG A O 1
ATOM 1513 N N . ALA A 1 195 ? 6.240 -11.481 -26.495 1.00 85.44 195 ALA A N 1
ATOM 1514 C CA . ALA A 1 195 ? 5.182 -11.492 -27.504 1.00 85.44 195 ALA A CA 1
ATOM 1515 C C . ALA A 1 195 ? 5.712 -11.418 -28.939 1.00 85.44 195 ALA A C 1
ATOM 1517 O O . ALA A 1 195 ? 6.890 -11.157 -29.150 1.00 85.44 195 ALA A O 1
ATOM 1518 N N . ASN A 1 196 ? 4.833 -11.633 -29.919 1.00 87.75 196 ASN A N 1
ATOM 1519 C CA . ASN A 1 196 ? 5.066 -11.383 -31.347 1.00 87.75 196 ASN A CA 1
ATOM 1520 C C . ASN A 1 196 ? 6.258 -12.141 -31.977 1.00 87.75 196 ASN A C 1
ATOM 1522 O O . ASN A 1 196 ? 6.735 -11.769 -33.045 1.00 87.75 196 ASN A O 1
ATOM 1526 N N . LEU A 1 197 ? 6.719 -13.234 -31.359 1.00 88.69 197 LEU A N 1
ATOM 1527 C CA . LEU A 1 197 ? 7.596 -14.222 -31.995 1.00 88.69 197 LEU A CA 1
ATOM 1528 C C . LEU A 1 197 ? 6.876 -15.571 -32.065 1.00 88.69 197 LEU A C 1
ATOM 1530 O O . LEU A 1 197 ? 6.139 -15.885 -31.138 1.00 88.69 197 LEU A O 1
ATOM 1534 N N . PRO A 1 198 ? 7.144 -16.430 -33.069 1.00 88.06 198 PRO A N 1
ATOM 1535 C CA . PRO A 1 198 ? 6.542 -17.763 -33.158 1.00 88.06 198 PRO A CA 1
ATOM 1536 C C . PRO A 1 198 ? 6.802 -18.656 -31.938 1.00 88.06 198 PRO A C 1
ATOM 1538 O O . PRO A 1 198 ? 6.023 -19.558 -31.656 1.00 88.06 198 PRO A O 1
ATOM 1541 N N . ILE A 1 199 ? 7.901 -18.414 -31.213 1.00 87.69 199 ILE A N 1
ATOM 1542 C CA . ILE A 1 199 ? 8.237 -19.123 -29.969 1.00 87.69 199 ILE A CA 1
ATOM 1543 C C . ILE A 1 199 ? 7.423 -18.638 -28.757 1.00 87.69 199 ILE A C 1
ATOM 1545 O O . ILE A 1 199 ? 7.483 -19.256 -27.695 1.00 87.69 199 ILE A O 1
ATOM 1549 N N . PHE A 1 200 ? 6.691 -17.529 -28.888 1.00 85.50 200 PHE A N 1
ATOM 1550 C CA . PHE A 1 200 ? 5.861 -16.940 -27.845 1.00 85.50 200 PHE A CA 1
ATOM 1551 C C . PHE A 1 200 ? 4.382 -17.093 -28.215 1.00 85.50 200 PHE A C 1
ATOM 1553 O O . PHE A 1 200 ? 3.962 -16.782 -29.323 1.00 85.50 200 PHE A O 1
ATOM 1560 N N . ASN A 1 201 ? 3.559 -17.533 -27.263 1.00 78.56 201 ASN A N 1
ATOM 1561 C CA . ASN A 1 201 ? 2.130 -17.792 -27.497 1.00 78.56 201 ASN A CA 1
ATOM 1562 C C . ASN A 1 201 ? 1.249 -16.537 -27.351 1.00 78.56 201 ASN A C 1
ATOM 1564 O O . ASN A 1 201 ? 0.037 -16.649 -27.169 1.00 78.56 201 ASN A O 1
ATOM 1568 N N . ILE A 1 202 ? 1.849 -15.346 -27.373 1.00 78.94 202 ILE A N 1
ATOM 1569 C CA . ILE A 1 202 ? 1.169 -14.076 -27.118 1.00 78.94 202 ILE A CA 1
ATOM 1570 C C . ILE A 1 202 ? 1.398 -13.151 -28.309 1.00 78.94 202 ILE A C 1
ATOM 1572 O O . ILE A 1 202 ? 2.535 -12.873 -28.686 1.00 78.94 202 ILE A O 1
ATOM 1576 N N . ASN A 1 203 ? 0.302 -12.638 -28.864 1.00 85.19 203 ASN A N 1
ATOM 1577 C CA . ASN A 1 203 ? 0.311 -11.566 -29.851 1.00 85.19 203 ASN A CA 1
ATOM 1578 C C . ASN A 1 203 ? -0.209 -10.296 -29.189 1.00 85.19 203 ASN A C 1
ATOM 1580 O O . ASN A 1 203 ? -1.295 -10.312 -28.609 1.00 85.19 203 ASN A O 1
ATOM 1584 N N . MET A 1 204 ? 0.528 -9.193 -29.297 1.00 83.00 204 MET A N 1
ATOM 1585 C CA . MET A 1 204 ? 0.102 -7.921 -28.716 1.00 83.00 204 MET A CA 1
ATOM 1586 C C . MET A 1 204 ? 0.522 -6.720 -29.551 1.00 83.00 204 MET A C 1
ATOM 1588 O O . MET A 1 204 ? 1.421 -6.798 -30.385 1.00 83.00 204 MET A O 1
ATOM 1592 N N . THR A 1 205 ? -0.175 -5.614 -29.319 1.00 86.44 205 THR A N 1
ATOM 1593 C CA . THR A 1 205 ? 0.127 -4.303 -29.890 1.00 86.44 205 THR A CA 1
ATOM 1594 C C . THR A 1 205 ? -0.106 -3.281 -28.779 1.00 86.44 205 THR A C 1
ATOM 1596 O O . THR A 1 205 ? -1.266 -3.065 -28.414 1.00 86.44 205 THR A O 1
ATOM 1599 N N . PRO A 1 206 ? 0.950 -2.733 -28.162 1.00 79.88 206 PRO A N 1
ATOM 1600 C CA . PRO A 1 206 ? 0.803 -1.735 -27.114 1.00 79.88 206 PRO A CA 1
ATOM 1601 C C . PRO A 1 206 ? 0.324 -0.397 -27.700 1.00 79.88 206 PRO A C 1
ATOM 1603 O O . PRO A 1 206 ? 0.522 -0.148 -28.887 1.00 79.88 206 PRO A O 1
ATOM 1606 N N . PRO A 1 207 ? -0.274 0.488 -26.884 1.00 79.81 207 PRO A N 1
ATOM 1607 C CA . PRO A 1 207 ? -0.594 1.847 -27.311 1.00 79.81 207 PRO A CA 1
ATOM 1608 C C . PRO A 1 207 ? 0.672 2.643 -27.654 1.00 79.81 207 PRO A C 1
ATOM 1610 O O . PRO A 1 207 ? 1.713 2.431 -27.035 1.00 79.81 207 PRO A O 1
ATOM 1613 N N . GLY A 1 208 ? 0.559 3.589 -28.585 1.00 85.69 208 GLY A N 1
ATOM 1614 C CA . GLY A 1 208 ? 1.649 4.455 -29.042 1.00 85.69 208 GLY A CA 1
ATOM 1615 C C . GLY A 1 208 ? 1.596 5.875 -28.490 1.00 85.69 208 GLY A C 1
ATOM 1616 O O . GLY A 1 208 ? 0.725 6.233 -27.689 1.00 85.69 208 GLY A O 1
ATOM 1617 N N . ASP A 1 209 ? 2.550 6.685 -28.937 1.00 92.06 209 ASP A N 1
ATOM 1618 C CA . ASP A 1 209 ? 2.729 8.084 -28.570 1.00 92.06 209 ASP A CA 1
ATOM 1619 C C . ASP A 1 209 ? 1.431 8.875 -28.825 1.00 92.06 209 ASP A C 1
ATOM 1621 O O . ASP A 1 209 ? 0.941 8.890 -29.961 1.00 92.06 209 ASP A O 1
ATOM 1625 N N . PRO A 1 210 ? 0.861 9.550 -27.807 1.00 83.12 210 PRO A N 1
ATOM 1626 C CA . PRO A 1 210 ? -0.369 10.326 -27.957 1.00 83.12 210 PRO A CA 1
ATOM 1627 C C . PRO A 1 210 ? -0.282 11.430 -29.012 1.00 83.12 210 PRO A C 1
ATOM 1629 O O . PRO A 1 210 ? -1.289 11.752 -29.639 1.00 83.12 210 PRO A O 1
ATOM 1632 N N . ASN A 1 211 ? 0.912 11.994 -29.227 1.00 89.81 211 ASN A N 1
ATOM 1633 C CA . ASN A 1 211 ? 1.126 13.014 -30.256 1.00 89.81 211 ASN A CA 1
ATOM 1634 C C . ASN A 1 211 ? 1.112 12.435 -31.678 1.00 89.81 211 ASN A C 1
ATOM 1636 O O . ASN A 1 211 ? 1.061 13.195 -32.642 1.00 89.81 211 ASN A O 1
ATOM 1640 N N . ASN A 1 212 ? 1.140 11.106 -31.801 1.00 89.88 212 ASN A N 1
ATOM 1641 C CA . ASN A 1 212 ? 1.035 10.359 -33.044 1.00 89.88 212 ASN A CA 1
ATOM 1642 C C . ASN A 1 212 ? 1.980 10.861 -34.151 1.00 89.88 212 ASN A C 1
ATOM 1644 O O . ASN A 1 212 ? 1.561 11.119 -35.280 1.00 89.88 212 ASN A O 1
ATOM 1648 N N . THR A 1 213 ? 3.259 11.052 -33.818 1.00 89.88 213 THR A N 1
ATOM 1649 C CA . THR A 1 213 ? 4.259 11.599 -34.750 1.00 89.88 213 THR A CA 1
ATOM 1650 C C . THR A 1 213 ? 4.829 10.549 -35.709 1.00 89.88 213 THR A C 1
ATOM 1652 O O . THR A 1 213 ? 5.705 10.861 -36.518 1.00 89.88 213 THR A O 1
ATOM 1655 N N . GLY A 1 214 ? 4.334 9.307 -35.651 1.00 90.50 214 GLY A N 1
ATOM 1656 C CA . GLY A 1 214 ? 4.792 8.215 -36.504 1.00 90.50 214 GLY A CA 1
ATOM 1657 C C . GLY A 1 214 ? 6.267 7.909 -36.250 1.00 90.50 214 GLY A C 1
ATOM 1658 O O . GLY A 1 214 ? 6.663 7.587 -35.130 1.00 90.50 214 GLY A O 1
ATOM 1659 N N . ASN A 1 215 ? 7.093 8.026 -37.288 1.00 91.69 215 ASN A N 1
ATOM 1660 C CA . ASN A 1 215 ? 8.534 7.794 -37.190 1.00 91.69 215 ASN A CA 1
ATOM 1661 C C . ASN A 1 215 ? 9.355 9.044 -36.853 1.00 91.69 215 ASN A C 1
ATOM 1663 O O . ASN A 1 215 ? 10.573 8.935 -36.757 1.00 91.69 215 ASN A O 1
ATOM 1667 N N . PHE A 1 216 ? 8.737 10.212 -36.684 1.00 92.94 216 PHE A N 1
ATOM 1668 C CA . PHE A 1 216 ? 9.442 11.448 -36.332 1.00 92.94 216 PHE A CA 1
ATOM 1669 C C . PHE A 1 216 ? 9.717 11.524 -34.832 1.00 92.94 216 PHE A C 1
ATOM 1671 O O . PHE A 1 216 ? 9.262 10.677 -34.061 1.00 92.94 216 PHE A O 1
ATOM 1678 N N . LYS A 1 217 ? 10.448 12.555 -34.398 1.00 95.06 217 LYS A N 1
ATOM 1679 C CA . LYS A 1 217 ? 10.653 12.856 -32.977 1.00 95.06 217 LYS A CA 1
ATOM 1680 C C . LYS A 1 217 ? 9.326 12.837 -32.213 1.00 95.06 217 LYS A C 1
ATOM 1682 O O . LYS A 1 217 ? 8.345 13.467 -32.610 1.00 95.06 217 LYS A O 1
ATOM 1687 N N . GLY A 1 218 ? 9.301 12.081 -31.127 1.00 94.56 218 GLY A N 1
ATOM 1688 C CA . GLY A 1 218 ? 8.157 11.917 -30.250 1.00 94.56 218 GLY A CA 1
ATOM 1689 C C . GLY A 1 218 ? 8.112 12.869 -29.077 1.00 94.56 218 GLY A C 1
ATOM 1690 O O . GLY A 1 218 ? 8.892 13.815 -28.952 1.00 94.56 218 GLY A O 1
ATOM 1691 N N . SER A 1 219 ? 7.196 12.541 -28.174 1.00 93.50 219 SER A N 1
ATOM 1692 C CA . SER A 1 219 ? 7.010 13.226 -26.895 1.00 93.50 219 SER A CA 1
ATOM 1693 C C . SER A 1 219 ? 8.146 12.966 -25.898 1.00 93.50 219 SER A C 1
ATOM 1695 O O . SER A 1 219 ? 8.312 13.734 -24.953 1.00 93.50 219 SER A O 1
ATOM 1697 N N . GLY A 1 220 ? 8.932 11.904 -26.108 1.00 93.56 220 GLY A N 1
ATOM 1698 C CA . GLY A 1 220 ? 9.970 11.458 -25.179 1.00 93.56 220 GLY A CA 1
ATOM 1699 C C . GLY A 1 220 ? 9.419 10.688 -23.972 1.00 93.56 220 GLY A C 1
ATOM 1700 O O . GLY A 1 220 ? 8.224 10.375 -23.924 1.00 93.56 220 GLY A O 1
ATOM 1701 N N . PRO A 1 221 ? 10.281 10.333 -23.004 1.00 88.88 221 PRO A N 1
ATOM 1702 C CA . PRO A 1 221 ? 9.868 9.611 -21.807 1.00 88.88 221 PRO A CA 1
ATOM 1703 C C . PRO A 1 221 ? 8.901 10.451 -20.972 1.00 88.88 221 PRO A C 1
ATOM 1705 O O . PRO A 1 221 ? 9.179 11.607 -20.644 1.00 88.88 221 PRO A O 1
ATOM 1708 N N . PHE A 1 222 ? 7.772 9.863 -20.577 1.00 76.75 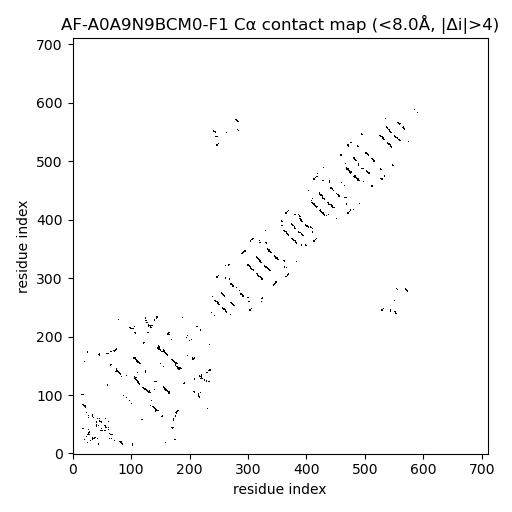222 PHE A N 1
ATOM 1709 C CA . PHE A 1 222 ? 6.871 10.533 -19.649 1.00 76.75 222 PHE A CA 1
ATOM 1710 C C . PHE A 1 222 ? 7.523 10.672 -18.279 1.00 76.75 222 PHE A C 1
ATOM 1712 O O . PHE A 1 222 ? 8.134 9.733 -17.767 1.00 76.75 222 PHE A O 1
ATOM 1719 N N . SER A 1 223 ? 7.325 11.824 -17.636 1.00 65.00 223 SER A N 1
ATOM 1720 C CA . SER A 1 223 ? 7.808 12.043 -16.270 1.00 65.00 223 SER A CA 1
ATOM 1721 C C . SER A 1 223 ? 7.279 10.986 -15.293 1.00 65.00 223 SER A C 1
ATOM 1723 O O . SER A 1 223 ? 7.996 10.620 -14.370 1.00 65.00 223 SER A O 1
ATOM 1725 N N . SER A 1 224 ? 6.072 10.452 -15.520 1.00 56.75 224 SER A N 1
ATOM 1726 C CA . SER A 1 224 ? 5.500 9.353 -14.731 1.00 56.75 224 SER A CA 1
ATOM 1727 C C . SER A 1 224 ? 6.307 8.058 -14.840 1.00 56.75 224 SER A C 1
ATOM 1729 O O . SER A 1 224 ? 6.590 7.448 -13.814 1.00 56.75 224 SER A O 1
ATOM 1731 N N . ASP A 1 225 ? 6.722 7.667 -16.049 1.00 63.72 225 ASP A N 1
ATOM 1732 C CA . ASP A 1 225 ? 7.533 6.462 -16.260 1.00 63.72 225 ASP A CA 1
ATOM 1733 C C . ASP A 1 225 ? 8.935 6.648 -15.661 1.00 63.72 225 ASP A C 1
ATOM 1735 O O . ASP A 1 225 ? 9.436 5.759 -14.979 1.00 63.72 225 ASP A O 1
ATOM 1739 N N . ILE A 1 226 ? 9.554 7.826 -15.837 1.00 69.38 226 ILE A N 1
ATOM 1740 C CA . ILE A 1 226 ? 10.866 8.133 -15.237 1.00 69.38 226 ILE A CA 1
ATOM 1741 C C . ILE A 1 226 ? 10.799 8.006 -13.712 1.00 69.38 226 ILE A C 1
ATOM 1743 O O . ILE A 1 226 ? 11.637 7.337 -13.106 1.00 69.38 226 ILE A O 1
ATOM 1747 N N . LEU A 1 227 ? 9.806 8.642 -13.085 1.00 56.59 227 LEU A N 1
ATOM 1748 C CA . LEU A 1 227 ? 9.640 8.607 -11.633 1.00 56.59 227 LEU A CA 1
ATOM 1749 C C . LEU A 1 227 ? 9.367 7.184 -11.135 1.00 56.59 227 LEU A C 1
ATOM 1751 O O . LEU A 1 227 ? 9.993 6.772 -10.159 1.00 56.59 227 LEU A O 1
ATOM 1755 N N . ALA A 1 228 ? 8.506 6.424 -11.819 1.00 54.28 228 ALA A N 1
ATOM 1756 C CA . ALA A 1 228 ? 8.231 5.030 -11.481 1.00 54.28 228 ALA A CA 1
ATOM 1757 C C . ALA A 1 228 ? 9.507 4.178 -11.553 1.00 54.28 228 ALA A C 1
ATOM 1759 O O . ALA A 1 228 ? 9.853 3.502 -10.586 1.00 54.28 228 ALA A O 1
ATOM 1760 N N . ASN A 1 229 ? 10.265 4.285 -12.645 1.00 71.19 229 ASN A N 1
ATOM 1761 C CA . ASN A 1 229 ? 11.494 3.519 -12.856 1.00 71.19 229 ASN A CA 1
ATOM 1762 C C . ASN A 1 229 ? 12.587 3.850 -11.824 1.00 71.19 229 ASN A C 1
ATOM 1764 O O . ASN A 1 229 ? 13.298 2.958 -11.365 1.00 71.19 229 ASN A O 1
ATOM 1768 N N . LEU A 1 230 ? 12.716 5.114 -11.407 1.00 68.06 230 LEU A N 1
ATOM 1769 C CA . LEU A 1 230 ? 13.664 5.519 -10.359 1.00 68.06 230 LEU A CA 1
ATOM 1770 C C . LEU A 1 230 ? 13.243 5.067 -8.949 1.00 68.06 230 LEU A C 1
ATOM 1772 O O . LEU A 1 230 ? 14.101 4.895 -8.069 1.00 68.06 230 LEU A O 1
ATOM 1776 N N . ALA A 1 231 ? 11.939 4.893 -8.735 1.00 54.91 231 ALA A N 1
ATOM 1777 C CA . ALA A 1 231 ? 11.359 4.483 -7.463 1.00 54.91 231 ALA A CA 1
ATOM 1778 C C . ALA A 1 231 ? 11.362 2.959 -7.252 1.00 54.91 231 ALA A C 1
ATOM 1780 O O . ALA A 1 231 ? 11.260 2.530 -6.107 1.00 54.91 231 ALA A O 1
ATOM 1781 N N . LEU A 1 232 ? 11.539 2.148 -8.306 1.00 60.34 232 LEU A N 1
ATOM 1782 C CA . LEU A 1 232 ? 11.579 0.685 -8.202 1.00 60.34 232 LEU A CA 1
ATOM 1783 C C . LEU A 1 232 ? 12.606 0.208 -7.157 1.00 60.34 232 LEU A C 1
ATOM 1785 O O . LEU A 1 232 ? 13.805 0.503 -7.246 1.00 60.34 232 LEU A O 1
ATOM 1789 N N . ASN A 1 233 ? 12.138 -0.583 -6.187 1.00 64.50 233 ASN A N 1
ATOM 1790 C CA . ASN A 1 233 ? 12.982 -1.285 -5.227 1.00 64.50 233 ASN A CA 1
ATOM 1791 C C . ASN A 1 233 ? 12.923 -2.799 -5.453 1.00 64.50 233 ASN A C 1
ATOM 1793 O O . ASN A 1 233 ? 12.062 -3.509 -4.941 1.00 64.50 233 ASN A O 1
ATOM 1797 N N . ILE A 1 234 ? 13.863 -3.297 -6.252 1.00 66.81 234 ILE A N 1
ATOM 1798 C CA . ILE A 1 234 ? 13.900 -4.691 -6.688 1.00 66.81 234 ILE A CA 1
ATOM 1799 C C . ILE A 1 234 ? 14.982 -5.436 -5.901 1.00 66.81 234 ILE A C 1
ATOM 1801 O O . ILE A 1 234 ? 16.155 -5.068 -5.936 1.00 66.81 234 ILE A O 1
ATOM 1805 N N . GLY A 1 235 ? 14.591 -6.499 -5.193 1.00 55.78 235 GLY A N 1
ATOM 1806 C CA . GLY A 1 235 ? 15.506 -7.386 -4.460 1.00 55.78 235 GLY A CA 1
ATOM 1807 C C . GLY A 1 235 ? 16.095 -6.829 -3.153 1.00 55.78 235 GLY A C 1
ATOM 1808 O O . GLY A 1 235 ? 16.912 -7.514 -2.538 1.00 55.78 235 GLY A O 1
ATOM 1809 N N . GLY A 1 236 ? 15.721 -5.612 -2.733 1.00 53.78 236 GLY A N 1
ATOM 1810 C CA . GLY A 1 236 ? 16.187 -4.970 -1.496 1.00 53.78 236 GLY A CA 1
ATOM 1811 C C . GLY A 1 236 ? 15.725 -5.641 -0.203 1.00 53.78 236 GLY A C 1
ATOM 1812 O O . GLY A 1 236 ? 14.922 -6.573 -0.216 1.00 53.78 236 GLY A O 1
ATOM 1813 N N . ILE A 1 237 ? 16.224 -5.135 0.938 1.00 46.72 237 ILE A N 1
ATOM 1814 C CA . ILE A 1 237 ? 15.469 -5.244 2.195 1.00 46.72 237 ILE A CA 1
ATOM 1815 C C . ILE A 1 237 ? 14.123 -4.605 1.888 1.00 46.72 237 ILE A C 1
ATOM 1817 O O . ILE A 1 237 ? 14.070 -3.420 1.558 1.00 46.72 237 ILE A O 1
ATOM 1821 N N . ASP A 1 238 ? 13.084 -5.429 1.902 1.00 49.97 238 ASP A N 1
ATOM 1822 C CA . ASP A 1 238 ? 11.727 -5.029 1.586 1.00 49.97 238 ASP A CA 1
ATOM 1823 C C . ASP A 1 238 ? 11.377 -3.783 2.420 1.00 49.97 238 ASP A C 1
ATOM 1825 O O . ASP A 1 238 ? 11.421 -3.849 3.650 1.00 49.97 238 ASP A O 1
ATOM 1829 N N . PRO A 1 239 ? 11.077 -2.621 1.822 1.00 44.91 239 PRO A N 1
ATOM 1830 C CA . PRO A 1 239 ? 10.607 -1.464 2.569 1.00 44.91 239 PRO A CA 1
ATOM 1831 C C . PRO A 1 239 ? 9.320 -1.751 3.348 1.00 44.91 239 PRO A C 1
ATOM 1833 O O . PRO A 1 239 ? 9.039 -1.047 4.318 1.00 44.91 239 PRO A O 1
ATOM 1836 N N . ALA A 1 240 ? 8.554 -2.773 2.961 1.00 46.75 240 ALA A N 1
ATOM 1837 C CA . ALA A 1 240 ? 7.418 -3.293 3.713 1.00 46.75 240 ALA A CA 1
ATOM 1838 C C . ALA A 1 240 ? 7.826 -4.222 4.873 1.00 46.75 240 ALA A C 1
ATOM 1840 O O . ALA A 1 240 ? 7.024 -4.490 5.762 1.00 46.75 240 ALA A O 1
ATOM 1841 N N . SER A 1 241 ? 9.102 -4.620 4.930 1.00 50.81 241 SER A N 1
ATOM 1842 C CA . SER A 1 241 ? 9.771 -5.138 6.127 1.00 50.81 241 SER A CA 1
ATOM 1843 C C . SER A 1 241 ? 10.440 -4.040 6.961 1.00 50.81 241 SER A C 1
ATOM 1845 O O . SER A 1 241 ? 11.119 -4.356 7.940 1.00 50.81 241 SER A O 1
ATOM 1847 N N . LEU A 1 242 ? 10.272 -2.753 6.608 1.00 61.09 242 LEU A N 1
ATOM 1848 C CA . LEU A 1 242 ? 10.696 -1.686 7.505 1.00 61.09 242 LEU A CA 1
ATOM 1849 C C . LEU A 1 242 ? 9.726 -1.622 8.680 1.00 61.09 242 LEU A C 1
ATOM 1851 O O . LEU A 1 242 ? 8.524 -1.438 8.482 1.00 61.09 242 LEU A O 1
ATOM 1855 N N . PRO A 1 243 ? 10.244 -1.724 9.903 1.00 72.75 243 PRO A N 1
ATOM 1856 C CA . PRO A 1 243 ? 9.438 -1.552 11.089 1.00 72.75 243 PRO A CA 1
ATOM 1857 C C . PRO A 1 243 ? 8.752 -0.177 11.134 1.00 72.75 243 PRO A C 1
ATOM 1859 O O . PRO A 1 243 ? 9.395 0.837 10.840 1.00 72.75 243 PRO A O 1
ATOM 1862 N N . ARG A 1 244 ? 7.468 -0.129 11.515 1.00 79.56 244 ARG A N 1
ATOM 1863 C CA . ARG A 1 244 ? 6.675 1.115 11.554 1.00 79.56 244 ARG A CA 1
ATOM 1864 C C . ARG A 1 244 ? 5.900 1.277 12.853 1.00 79.56 244 ARG A C 1
ATOM 1866 O O . ARG A 1 244 ? 5.246 0.341 13.292 1.00 79.56 244 ARG A O 1
ATOM 1873 N N . ASP A 1 245 ? 5.899 2.489 13.398 1.00 82.31 245 ASP A N 1
ATOM 1874 C CA . ASP A 1 245 ? 5.027 2.904 14.504 1.00 82.31 245 ASP A CA 1
ATOM 1875 C C . ASP A 1 245 ? 3.862 3.749 13.978 1.00 82.31 245 ASP A C 1
ATOM 1877 O O . ASP A 1 245 ? 4.077 4.760 13.304 1.00 82.31 245 ASP A O 1
ATOM 1881 N N . GLY A 1 246 ? 2.627 3.343 14.279 1.00 83.69 246 GLY A N 1
ATOM 1882 C CA . GLY A 1 246 ? 1.448 4.174 14.039 1.00 83.69 246 GLY A CA 1
ATOM 1883 C C . GLY A 1 246 ? 1.028 4.246 12.575 1.00 83.69 246 GLY A C 1
ATOM 1884 O O . GLY A 1 246 ? 0.600 5.306 12.115 1.00 83.69 246 GLY A O 1
ATOM 1885 N N . SER A 1 247 ? 1.204 3.147 11.838 1.00 86.38 247 SER A N 1
ATOM 1886 C CA . SER A 1 247 ? 0.690 2.971 10.477 1.00 86.38 247 SER A CA 1
ATOM 1887 C C . SER A 1 247 ? -0.797 2.615 10.474 1.00 86.38 247 SER A C 1
ATOM 1889 O O . SER A 1 247 ? -1.285 1.951 11.388 1.00 86.38 247 SER A O 1
ATOM 1891 N N . ASN A 1 248 ? -1.487 2.953 9.392 1.00 85.38 248 ASN A N 1
ATOM 1892 C CA . ASN A 1 248 ? -2.852 2.518 9.122 1.00 85.38 248 ASN A CA 1
ATOM 1893 C C . ASN A 1 248 ? -2.894 1.286 8.224 1.00 85.38 248 ASN A C 1
ATOM 1895 O O . ASN A 1 248 ? -1.977 1.071 7.434 1.00 85.38 248 ASN A O 1
ATOM 1899 N N . ALA A 1 249 ? -3.996 0.540 8.295 1.00 88.94 249 ALA A N 1
ATOM 1900 C CA . ALA A 1 249 ? -4.360 -0.465 7.307 1.00 88.94 249 ALA A CA 1
ATOM 1901 C C . ALA A 1 249 ? -5.750 -0.179 6.738 1.00 88.94 249 ALA A C 1
ATOM 1903 O O . ALA A 1 249 ? -6.683 0.140 7.474 1.00 88.94 249 ALA A O 1
ATOM 1904 N N . ALA A 1 250 ? -5.888 -0.345 5.430 1.00 90.25 250 ALA A N 1
ATOM 1905 C CA . ALA A 1 250 ? -7.147 -0.259 4.710 1.00 90.25 250 ALA A CA 1
ATOM 1906 C C . ALA A 1 250 ? -7.375 -1.563 3.943 1.00 90.25 250 ALA A C 1
ATOM 1908 O O . ALA A 1 250 ? -6.568 -1.933 3.096 1.00 90.25 250 ALA A O 1
ATOM 1909 N N . LEU A 1 251 ? -8.466 -2.268 4.243 1.00 91.94 251 LEU A N 1
ATOM 1910 C CA . LEU A 1 251 ? -8.870 -3.461 3.502 1.00 91.94 251 LEU A CA 1
ATOM 1911 C C . LEU A 1 251 ? -9.819 -3.065 2.371 1.00 91.94 251 LEU A C 1
ATOM 1913 O O . LEU A 1 251 ? -10.932 -2.608 2.636 1.00 91.94 251 LEU A O 1
ATOM 1917 N N . ILE A 1 252 ? -9.400 -3.294 1.129 1.00 88.75 252 ILE A N 1
ATOM 1918 C CA . ILE A 1 252 ? -10.241 -3.163 -0.065 1.00 88.75 252 ILE A CA 1
ATOM 1919 C C . ILE A 1 252 ? -10.233 -4.504 -0.790 1.00 88.75 252 ILE A C 1
ATOM 1921 O O . ILE A 1 252 ? -9.175 -5.052 -1.093 1.00 88.75 252 ILE A O 1
ATOM 1925 N N . GLY A 1 253 ? -11.414 -5.071 -1.035 1.00 87.88 253 GLY A N 1
ATOM 1926 C CA . GLY A 1 253 ? -11.534 -6.407 -1.614 1.00 87.88 253 GLY A CA 1
ATOM 1927 C C . GLY A 1 253 ? -10.740 -7.450 -0.815 1.00 87.88 253 GLY A C 1
ATOM 1928 O O . GLY A 1 253 ? -11.076 -7.756 0.327 1.00 87.88 253 GLY A O 1
ATOM 1929 N N . LYS A 1 254 ? -9.681 -7.994 -1.426 1.00 89.88 254 LYS A N 1
ATOM 1930 C CA . LYS A 1 254 ? -8.788 -9.016 -0.842 1.00 89.88 254 LYS A CA 1
ATOM 1931 C C . LYS A 1 254 ? -7.388 -8.478 -0.535 1.00 89.88 254 LYS A C 1
ATOM 1933 O O . LYS A 1 254 ? -6.417 -9.227 -0.544 1.00 89.88 254 LYS A O 1
ATOM 1938 N N . LYS A 1 255 ? -7.265 -7.167 -0.355 1.00 88.62 255 LYS A N 1
ATOM 1939 C CA . LYS A 1 255 ? -5.993 -6.449 -0.361 1.00 88.62 255 LYS A CA 1
ATOM 1940 C C . LYS A 1 255 ? -5.913 -5.514 0.831 1.00 88.62 255 LYS A C 1
ATOM 1942 O O . LYS A 1 255 ? -6.816 -4.706 1.040 1.00 88.62 255 LYS A O 1
ATOM 1947 N N . ILE A 1 256 ? -4.849 -5.639 1.622 1.00 90.69 256 ILE A N 1
ATOM 1948 C CA . ILE A 1 256 ? -4.602 -4.762 2.771 1.00 90.69 256 ILE A CA 1
ATOM 1949 C C . ILE A 1 256 ? -3.542 -3.734 2.393 1.00 90.69 256 ILE A C 1
ATOM 1951 O O . ILE A 1 256 ? -2.390 -4.094 2.169 1.00 90.69 256 ILE A O 1
ATOM 1955 N N . TYR A 1 257 ? -3.923 -2.463 2.376 1.00 87.12 257 TYR A N 1
ATOM 1956 C CA . TYR A 1 257 ? -3.039 -1.332 2.126 1.00 87.12 257 TYR A CA 1
ATOM 1957 C C . TYR A 1 257 ? -2.525 -0.762 3.448 1.00 87.12 257 TYR A C 1
ATOM 1959 O O . TYR A 1 257 ? -3.307 -0.229 4.233 1.00 87.12 257 TYR A O 1
ATOM 1967 N N . PHE A 1 258 ? -1.221 -0.851 3.689 1.00 85.00 258 PHE A N 1
ATOM 1968 C CA . PHE A 1 258 ? -0.528 -0.280 4.840 1.00 85.00 258 PHE A CA 1
ATOM 1969 C C . PHE A 1 258 ? 0.003 1.107 4.500 1.00 85.00 258 PHE A C 1
ATOM 1971 O O . PHE A 1 258 ? 0.866 1.259 3.633 1.00 85.00 258 PHE A O 1
ATOM 1978 N N . ILE A 1 259 ? -0.516 2.123 5.185 1.00 82.25 259 ILE A N 1
ATOM 1979 C CA . ILE A 1 259 ? -0.310 3.526 4.831 1.00 82.25 259 ILE A CA 1
ATOM 1980 C C . ILE A 1 259 ? 0.234 4.286 6.035 1.00 82.25 259 ILE A C 1
ATOM 1982 O O . ILE A 1 259 ? -0.279 4.177 7.148 1.00 82.25 259 ILE A O 1
ATOM 1986 N N . GLY A 1 260 ? 1.266 5.091 5.812 1.00 79.19 260 GLY A N 1
ATOM 1987 C CA . GLY A 1 260 ? 1.855 5.913 6.860 1.00 79.19 260 GLY A CA 1
ATOM 1988 C C . GLY A 1 260 ? 2.677 5.144 7.893 1.00 79.19 260 GLY A C 1
ATOM 1989 O O . GLY A 1 260 ? 3.075 4.000 7.673 1.00 79.19 260 GLY A O 1
ATOM 1990 N N . GLY A 1 261 ? 2.933 5.786 9.030 1.00 80.19 261 GLY A N 1
ATOM 1991 C CA . GLY A 1 261 ? 3.738 5.239 10.127 1.00 80.19 261 GLY A CA 1
ATOM 1992 C C . GLY A 1 261 ? 5.196 5.714 10.129 1.00 80.19 261 GLY A C 1
ATOM 1993 O O . GLY A 1 261 ? 5.781 6.019 9.091 1.00 80.19 261 GLY A O 1
ATOM 1994 N N . LYS A 1 262 ? 5.775 5.814 11.327 1.00 78.69 262 LYS A N 1
ATOM 1995 C CA . LYS A 1 262 ? 7.140 6.295 11.567 1.00 78.69 262 LYS A CA 1
ATOM 1996 C C . LYS A 1 262 ? 8.138 5.150 11.407 1.00 78.69 262 LYS A C 1
ATOM 1998 O O . LYS A 1 262 ? 7.980 4.125 12.062 1.00 78.69 262 LYS A O 1
ATOM 2003 N N . THR A 1 263 ? 9.183 5.345 10.604 1.00 73.56 263 THR A N 1
ATOM 2004 C CA . THR A 1 263 ? 10.317 4.412 10.461 1.00 73.56 263 THR A CA 1
ATOM 2005 C C . THR A 1 263 ? 11.581 4.957 11.130 1.00 73.56 263 THR A C 1
ATOM 2007 O O . THR A 1 263 ? 11.707 6.163 11.355 1.00 73.56 263 THR A O 1
ATOM 2010 N N . THR A 1 264 ? 12.557 4.078 11.373 1.00 66.50 264 THR A N 1
ATOM 2011 C CA . THR A 1 264 ? 13.908 4.454 11.821 1.00 66.50 264 THR A CA 1
ATOM 2012 C C . THR A 1 264 ? 14.951 3.899 10.837 1.00 66.50 264 THR A C 1
ATOM 2014 O O . THR A 1 264 ? 15.086 2.679 10.757 1.00 66.50 264 THR A O 1
ATOM 2017 N N . PRO A 1 265 ? 15.697 4.743 10.088 1.00 59.34 265 PRO A N 1
ATOM 2018 C CA . PRO A 1 265 ? 15.606 6.208 10.038 1.00 59.34 265 PRO A CA 1
ATOM 2019 C C . PRO A 1 265 ? 14.294 6.695 9.385 1.00 59.34 265 PRO A C 1
ATOM 2021 O O . PRO A 1 265 ? 13.639 5.917 8.682 1.00 59.34 265 PRO A O 1
ATOM 2024 N N . PRO A 1 266 ? 13.901 7.970 9.583 1.00 58.28 266 PRO A N 1
ATOM 2025 C CA . PRO A 1 266 ? 12.747 8.548 8.900 1.00 58.28 266 PRO A CA 1
ATOM 2026 C C . PRO A 1 266 ? 12.965 8.509 7.383 1.00 58.28 266 PRO A C 1
ATOM 2028 O O . PRO A 1 266 ? 13.959 9.042 6.887 1.00 58.28 266 PRO A O 1
ATOM 2031 N N . GLN A 1 267 ? 12.059 7.874 6.642 1.00 56.28 267 GLN A N 1
ATOM 2032 C CA . GLN A 1 267 ? 12.072 7.861 5.175 1.00 56.28 267 GLN A CA 1
ATOM 2033 C C . GLN A 1 267 ? 10.845 8.600 4.625 1.00 56.28 267 GLN A C 1
ATOM 2035 O O . GLN A 1 267 ? 9.820 8.681 5.299 1.00 56.28 267 GLN A O 1
ATOM 2040 N N . LYS A 1 268 ? 10.934 9.142 3.397 1.00 54.03 268 LYS A N 1
ATOM 2041 C CA . LYS A 1 268 ? 9.741 9.584 2.652 1.00 54.03 268 LYS A CA 1
ATOM 2042 C C . LYS A 1 268 ? 8.883 8.344 2.394 1.00 54.03 268 LYS A C 1
ATOM 2044 O O . LYS A 1 268 ? 9.397 7.337 1.927 1.00 54.03 268 LYS A O 1
ATOM 2049 N N . ILE A 1 269 ? 7.627 8.396 2.819 1.00 58.78 269 ILE A N 1
ATOM 2050 C CA . ILE A 1 269 ? 6.875 7.189 3.168 1.00 58.78 269 ILE A CA 1
ATOM 2051 C C . ILE A 1 269 ? 6.177 6.589 1.946 1.00 58.78 269 ILE A C 1
ATOM 2053 O O . ILE A 1 269 ? 5.488 7.290 1.210 1.00 58.78 269 ILE A O 1
ATOM 2057 N N . ASN A 1 270 ? 6.309 5.268 1.812 1.00 63.06 270 ASN A N 1
ATOM 2058 C CA . ASN A 1 270 ? 5.688 4.447 0.776 1.00 63.06 270 ASN A CA 1
ATOM 2059 C C . ASN A 1 270 ? 4.448 3.722 1.334 1.00 63.06 270 ASN A C 1
ATOM 2061 O O . ASN A 1 270 ? 4.382 3.426 2.536 1.00 63.06 270 ASN A O 1
ATOM 2065 N N . THR A 1 271 ? 3.458 3.466 0.478 1.00 73.75 271 THR A N 1
ATOM 2066 C CA . THR A 1 271 ? 2.307 2.605 0.796 1.00 73.75 271 THR A CA 1
ATOM 2067 C C . THR A 1 271 ? 2.642 1.181 0.384 1.00 73.75 271 THR A C 1
ATOM 2069 O O . THR A 1 271 ? 3.294 0.983 -0.638 1.00 73.75 271 THR A O 1
ATOM 2072 N N . TYR A 1 272 ? 2.199 0.189 1.150 1.00 77.88 272 TYR A N 1
ATOM 2073 C CA . TYR A 1 272 ? 2.401 -1.215 0.790 1.00 77.88 272 TYR A CA 1
ATOM 2074 C C . TYR A 1 272 ? 1.091 -1.969 0.776 1.00 77.88 272 TYR A C 1
ATOM 2076 O O . TYR A 1 272 ? 0.135 -1.592 1.442 1.00 77.88 272 TYR A O 1
ATOM 2084 N N . LEU A 1 273 ? 1.076 -3.061 0.039 1.00 83.00 273 LEU A N 1
ATOM 2085 C CA . LEU A 1 273 ? -0.047 -3.947 -0.147 1.00 83.00 273 LEU A CA 1
ATOM 2086 C C . LEU A 1 273 ? 0.338 -5.341 0.345 1.00 83.00 273 LEU A C 1
ATOM 2088 O O . LEU A 1 273 ? 1.370 -5.867 -0.056 1.00 83.00 273 LEU A O 1
ATOM 2092 N N . LEU A 1 274 ? -0.509 -5.961 1.162 1.00 86.19 274 LEU A N 1
ATOM 2093 C CA . LEU A 1 274 ? -0.524 -7.407 1.365 1.00 86.19 274 LEU A CA 1
ATOM 2094 C C . LEU A 1 274 ? -1.711 -8.000 0.605 1.00 86.19 274 LEU A C 1
ATOM 2096 O O . LEU A 1 274 ? -2.866 -7.679 0.900 1.00 86.19 274 LEU A O 1
ATOM 2100 N N . ASP A 1 275 ? -1.418 -8.854 -0.371 1.00 85.00 275 ASP A N 1
ATOM 2101 C CA . ASP A 1 275 ? -2.429 -9.524 -1.184 1.00 85.00 275 ASP A CA 1
ATOM 2102 C C . ASP A 1 275 ? -2.877 -10.840 -0.524 1.00 85.00 275 ASP A C 1
ATOM 2104 O O . ASP A 1 275 ? -2.076 -11.752 -0.310 1.00 85.00 275 ASP A O 1
ATOM 2108 N N . LEU A 1 276 ? -4.169 -10.939 -0.204 1.00 90.00 276 LEU A N 1
ATOM 2109 C CA . LEU A 1 276 ? -4.792 -12.099 0.440 1.00 90.00 276 LEU A CA 1
ATOM 2110 C C . LEU A 1 276 ? -5.403 -13.084 -0.575 1.00 90.00 276 LEU A C 1
ATOM 2112 O O . LEU A 1 276 ? -6.178 -13.964 -0.204 1.00 90.00 276 LEU A O 1
ATOM 2116 N N . THR A 1 277 ? -5.104 -12.946 -1.869 1.00 87.25 277 THR A N 1
ATOM 2117 C CA . THR A 1 277 ? -5.537 -13.893 -2.916 1.00 87.25 277 THR A CA 1
ATOM 2118 C C . THR A 1 277 ? -4.720 -15.181 -2.948 1.00 87.25 277 THR A C 1
ATOM 2120 O O . THR A 1 277 ? -5.137 -16.142 -3.596 1.00 87.25 277 THR A O 1
ATOM 2123 N N . SER A 1 278 ? -3.581 -15.222 -2.253 1.00 84.81 278 SER A N 1
ATOM 2124 C CA . SER A 1 278 ? -2.687 -16.376 -2.203 1.00 84.8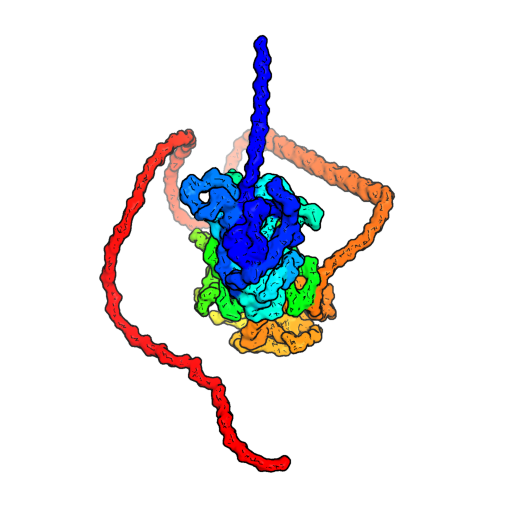1 278 SER A CA 1
ATOM 2125 C C . SER A 1 278 ? -2.217 -16.665 -0.780 1.00 84.81 278 SER A C 1
ATOM 2127 O O . SER A 1 278 ? -2.175 -15.785 0.079 1.00 84.81 278 SER A O 1
ATOM 2129 N N . ASP A 1 279 ? -1.874 -17.927 -0.531 1.00 87.75 279 ASP A N 1
ATOM 2130 C CA . ASP A 1 279 ? -1.292 -18.345 0.739 1.00 87.75 279 ASP A CA 1
ATOM 2131 C C . ASP A 1 279 ? 0.055 -17.648 0.971 1.00 87.75 279 ASP A C 1
ATOM 2133 O O . ASP A 1 279 ? 0.865 -17.510 0.051 1.00 87.75 279 ASP A O 1
ATOM 2137 N N . PHE A 1 280 ? 0.357 -17.307 2.223 1.00 82.56 280 PHE A N 1
ATOM 2138 C CA . PHE A 1 280 ? 1.684 -16.819 2.599 1.00 82.56 280 PHE A CA 1
ATOM 2139 C C . PHE A 1 280 ? 2.109 -17.336 3.970 1.00 82.56 280 PHE A C 1
ATOM 2141 O O . PHE A 1 280 ? 1.297 -17.556 4.872 1.00 82.56 280 PHE A O 1
ATOM 2148 N N . ILE A 1 281 ? 3.417 -17.530 4.135 1.00 80.69 281 ILE A N 1
ATOM 2149 C CA . ILE A 1 281 ? 4.013 -17.870 5.427 1.00 80.69 281 ILE A CA 1
ATOM 2150 C C . ILE A 1 281 ? 4.111 -16.580 6.235 1.00 80.69 281 ILE A C 1
ATOM 2152 O O . ILE A 1 281 ? 4.620 -15.579 5.743 1.00 80.69 281 ILE A O 1
ATOM 2156 N N . VAL A 1 282 ? 3.652 -16.595 7.483 1.00 81.19 282 VAL A N 1
ATOM 2157 C CA . VAL A 1 282 ? 3.522 -15.383 8.308 1.00 81.19 282 VAL A CA 1
ATOM 2158 C C . VAL A 1 282 ? 4.866 -14.695 8.575 1.00 81.19 282 VAL A C 1
ATOM 2160 O O . VAL A 1 282 ? 4.929 -13.474 8.635 1.00 81.19 282 VAL A O 1
ATOM 2163 N N . THR A 1 283 ? 5.961 -15.454 8.651 1.00 76.12 283 THR A N 1
ATOM 2164 C CA . THR A 1 283 ? 7.328 -14.914 8.792 1.00 76.12 283 THR A CA 1
ATOM 2165 C C . THR A 1 283 ? 7.915 -14.367 7.488 1.00 76.12 283 THR A C 1
ATOM 2167 O O . THR A 1 283 ? 9.009 -13.803 7.493 1.00 76.12 283 THR A O 1
ATOM 2170 N N . LYS A 1 284 ? 7.219 -14.552 6.363 1.00 73.56 284 LYS A N 1
ATOM 2171 C CA . LYS A 1 284 ? 7.607 -14.070 5.036 1.00 73.56 284 LYS A CA 1
ATOM 2172 C C . LYS A 1 284 ? 6.355 -13.653 4.241 1.00 73.56 284 LYS A C 1
ATOM 2174 O O . LYS A 1 284 ? 6.003 -14.326 3.268 1.00 73.56 284 LYS A O 1
ATOM 2179 N N . PRO A 1 285 ? 5.655 -12.595 4.682 1.00 75.31 285 PRO A N 1
ATOM 2180 C CA . PRO A 1 285 ? 4.497 -12.068 3.970 1.00 75.31 285 PRO A CA 1
ATOM 2181 C C . PRO A 1 285 ? 4.910 -11.529 2.594 1.00 75.31 285 PRO A C 1
ATOM 2183 O O . PRO A 1 285 ? 6.019 -11.027 2.415 1.00 75.31 285 PRO A O 1
ATOM 2186 N N . ASN A 1 286 ? 4.010 -11.638 1.617 1.00 72.81 286 ASN A N 1
ATOM 2187 C CA . ASN A 1 286 ? 4.232 -11.160 0.252 1.00 72.81 286 ASN A CA 1
ATOM 2188 C C . ASN A 1 286 ? 3.780 -9.702 0.135 1.00 72.81 286 ASN A C 1
ATOM 2190 O O . ASN A 1 286 ? 2.723 -9.418 -0.431 1.00 72.81 286 ASN A O 1
ATOM 2194 N N . PHE A 1 287 ? 4.544 -8.784 0.719 1.00 76.75 287 PHE A N 1
ATOM 2195 C CA . PHE A 1 287 ? 4.260 -7.368 0.554 1.00 76.75 287 PHE A CA 1
ATOM 2196 C C . PHE A 1 287 ? 4.669 -6.866 -0.833 1.00 76.75 287 PHE A C 1
ATOM 2198 O O . PHE A 1 287 ? 5.682 -7.279 -1.398 1.00 76.75 287 PHE A O 1
ATOM 2205 N N . VAL A 1 288 ? 3.871 -5.946 -1.365 1.00 71.69 288 VAL A N 1
ATOM 2206 C CA . VAL A 1 288 ? 4.101 -5.257 -2.635 1.00 71.69 288 VAL A CA 1
ATOM 2207 C C . VAL A 1 288 ? 4.084 -3.760 -2.375 1.00 71.69 288 VAL A C 1
ATOM 2209 O O . VAL A 1 288 ? 3.191 -3.251 -1.705 1.00 71.69 288 VAL A O 1
ATOM 2212 N N . GLU A 1 289 ? 5.066 -3.036 -2.896 1.00 67.50 289 GLU A N 1
ATOM 2213 C CA . GLU A 1 289 ? 5.066 -1.579 -2.826 1.00 67.50 289 GLU A CA 1
ATOM 2214 C C . GLU A 1 289 ? 4.049 -0.969 -3.788 1.00 67.50 289 GLU A C 1
ATOM 2216 O O . GLU A 1 289 ? 3.928 -1.381 -4.940 1.00 67.50 289 GLU A O 1
ATOM 2221 N N . VAL A 1 290 ? 3.297 0.005 -3.282 1.00 65.31 290 VAL A N 1
ATOM 2222 C CA . VAL A 1 290 ? 2.222 0.688 -3.993 1.00 65.31 290 VAL A CA 1
ATOM 2223 C C . VAL A 1 290 ? 2.604 2.150 -4.143 1.00 65.31 290 VAL A C 1
ATOM 2225 O O . VAL A 1 290 ? 2.883 2.849 -3.163 1.00 65.31 290 VAL A O 1
ATOM 2228 N N . PHE A 1 291 ? 2.593 2.626 -5.382 1.00 61.78 291 PHE A N 1
ATOM 2229 C CA . PHE A 1 291 ? 3.008 3.983 -5.703 1.00 61.78 291 PHE A CA 1
ATOM 2230 C C . PHE A 1 291 ? 1.809 4.929 -5.699 1.00 61.78 291 PHE A C 1
ATOM 2232 O O . PHE A 1 291 ? 0.738 4.609 -6.211 1.00 61.78 291 PHE A O 1
ATOM 2239 N N . GLY A 1 292 ? 1.994 6.108 -5.108 1.00 58.22 292 GLY A N 1
ATOM 2240 C CA . GLY A 1 292 ? 0.996 7.171 -5.087 1.00 58.22 292 GLY A CA 1
ATOM 2241 C C . GLY A 1 292 ? 1.287 8.263 -6.114 1.00 58.22 292 GLY A C 1
ATOM 2242 O O . GLY A 1 292 ? 2.388 8.810 -6.111 1.00 58.22 292 GLY A O 1
ATOM 2243 N N . PHE A 1 293 ? 0.308 8.632 -6.938 1.00 53.94 293 PHE A N 1
ATOM 2244 C CA . PHE A 1 293 ? 0.344 9.832 -7.780 1.00 53.94 293 PHE A CA 1
ATOM 2245 C C . PHE A 1 293 ? -0.602 10.892 -7.211 1.00 53.94 293 PHE A C 1
ATOM 2247 O O . PHE A 1 293 ? -1.729 10.572 -6.855 1.00 53.94 293 PHE A O 1
ATOM 2254 N N . GLY A 1 294 ? -0.189 12.159 -7.124 1.00 52.44 294 GLY A N 1
ATOM 2255 C CA . GLY A 1 294 ? -1.082 13.217 -6.640 1.00 52.44 294 GLY A CA 1
ATOM 2256 C C . GLY A 1 294 ? -0.490 14.624 -6.682 1.00 52.44 294 GLY A C 1
ATOM 2257 O O . GLY A 1 294 ? 0.726 14.809 -6.695 1.00 52.44 294 GLY A O 1
ATOM 2258 N N . ASN A 1 295 ? -1.369 15.629 -6.690 1.00 41.31 295 ASN A N 1
ATOM 2259 C CA . ASN A 1 295 ? -1.002 17.044 -6.588 1.00 41.31 295 ASN A CA 1
ATOM 2260 C C . ASN A 1 295 ? -0.704 17.401 -5.121 1.00 41.31 295 ASN A C 1
ATOM 2262 O O . ASN A 1 295 ? -1.618 17.711 -4.359 1.00 41.31 295 ASN A O 1
ATOM 2266 N N . GLY A 1 296 ? 0.566 17.377 -4.711 1.00 42.62 296 GLY A N 1
ATOM 2267 C CA . GLY A 1 296 ? 0.996 17.945 -3.427 1.00 42.62 296 GLY A CA 1
ATOM 2268 C C . GLY A 1 296 ? 2.232 17.288 -2.817 1.00 42.62 296 GLY A C 1
ATOM 2269 O O . GLY A 1 296 ? 2.557 16.142 -3.111 1.00 42.62 296 GLY A O 1
ATOM 2270 N N . ASN A 1 297 ? 2.918 18.016 -1.930 1.00 44.59 297 ASN A N 1
ATOM 2271 C CA . ASN A 1 297 ? 3.897 17.424 -1.019 1.00 44.59 297 ASN A CA 1
ATOM 2272 C C . ASN A 1 297 ? 3.137 16.537 -0.026 1.00 44.59 297 ASN A C 1
ATOM 2274 O O . ASN A 1 297 ? 2.556 17.040 0.932 1.00 44.59 297 ASN A O 1
ATOM 2278 N N . ILE A 1 298 ? 3.107 15.231 -0.278 1.00 55.06 298 ILE A N 1
ATOM 2279 C CA . ILE A 1 298 ? 2.493 14.251 0.619 1.00 55.06 298 ILE A CA 1
ATOM 2280 C C . ILE A 1 298 ? 3.417 14.113 1.837 1.00 55.06 298 ILE A C 1
ATOM 2282 O O . ILE A 1 298 ? 4.425 13.404 1.784 1.00 55.06 298 ILE A O 1
ATOM 2286 N N . SER A 1 299 ? 3.120 14.829 2.926 1.00 55.94 299 SER A N 1
ATOM 2287 C CA . SER A 1 299 ? 3.668 14.476 4.235 1.00 55.94 299 SER A CA 1
ATOM 2288 C C . SER A 1 299 ? 2.881 13.270 4.723 1.00 55.94 299 SER A C 1
ATOM 2290 O O . SER A 1 299 ? 1.656 13.260 4.696 1.00 55.94 299 SER A O 1
ATOM 2292 N N . SER A 1 300 ? 3.572 12.201 5.095 1.00 61.03 300 SER A N 1
ATOM 2293 C CA . SER A 1 300 ? 2.891 11.001 5.554 1.00 61.03 300 SER A CA 1
ATOM 2294 C C . SER A 1 300 ? 2.731 11.078 7.065 1.00 61.03 300 SER A C 1
ATOM 2296 O O . SER A 1 300 ? 3.721 10.905 7.789 1.00 61.03 300 SER A O 1
ATOM 2298 N N . PRO A 1 301 ? 1.517 11.339 7.563 1.00 70.00 301 PRO A N 1
ATOM 2299 C CA . PRO A 1 301 ? 1.351 11.595 8.968 1.00 70.00 301 PRO A CA 1
ATOM 2300 C C . PRO A 1 301 ? 1.265 10.268 9.729 1.00 70.00 301 PRO A C 1
ATOM 2302 O O . PRO A 1 301 ? 0.744 9.260 9.239 1.00 70.00 301 PRO A O 1
ATOM 2305 N N . VAL A 1 302 ? 1.828 10.253 10.927 1.00 79.94 302 VAL A N 1
ATOM 2306 C CA . VAL A 1 302 ? 1.882 9.096 11.828 1.00 79.94 302 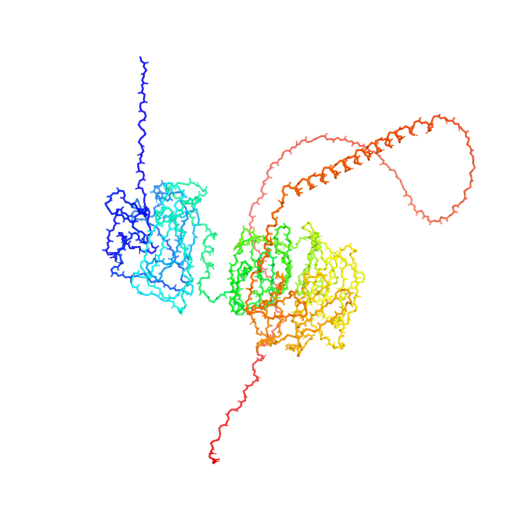VAL A CA 1
ATOM 2307 C C . VAL A 1 302 ? 0.806 9.218 12.884 1.00 79.94 302 VAL A C 1
ATOM 2309 O O . VAL A 1 302 ? 0.386 10.331 13.202 1.00 79.94 302 VAL A O 1
ATOM 2312 N N . TRP A 1 303 ? 0.319 8.079 13.382 1.00 83.31 303 TRP A N 1
ATOM 2313 C CA . TRP A 1 303 ? -0.867 8.041 14.251 1.00 83.31 303 TRP A CA 1
ATOM 2314 C C . TRP A 1 303 ? -2.078 8.733 13.599 1.00 83.31 303 TRP A C 1
ATOM 2316 O O . TRP A 1 303 ? -2.891 9.387 14.257 1.00 83.31 303 TRP A O 1
ATOM 2326 N N . THR A 1 304 ? -2.146 8.602 12.271 1.00 80.38 304 THR A N 1
ATOM 2327 C CA . THR A 1 304 ? -3.247 9.023 11.410 1.00 80.38 304 THR A CA 1
ATOM 2328 C C . THR A 1 304 ? -4.473 8.155 11.633 1.00 80.38 304 THR A C 1
ATOM 2330 O O . THR A 1 304 ? -4.357 6.991 12.005 1.00 80.38 304 THR A O 1
ATOM 2333 N N . ALA A 1 305 ? -5.640 8.699 11.319 1.00 81.62 305 ALA A N 1
ATOM 2334 C CA . ALA A 1 305 ? -6.902 7.978 11.265 1.00 81.62 305 ALA A CA 1
ATOM 2335 C C . ALA A 1 305 ? -7.218 7.597 9.813 1.00 81.62 305 ALA A C 1
ATOM 2337 O O . ALA A 1 305 ? -7.350 8.504 8.994 1.00 81.62 305 ALA A O 1
ATOM 2338 N N . ALA A 1 306 ? -7.399 6.310 9.494 1.00 88.88 306 ALA A N 1
ATOM 2339 C CA . ALA A 1 306 ? -7.857 5.868 8.171 1.00 88.88 306 ALA A CA 1
ATOM 2340 C C . ALA A 1 306 ? -9.170 5.068 8.214 1.00 88.88 306 ALA A C 1
ATOM 2342 O O . ALA A 1 306 ? -9.388 4.268 9.120 1.00 88.88 306 ALA A O 1
ATOM 2343 N N . CYS A 1 307 ? -10.029 5.249 7.208 1.00 91.56 307 CYS A N 1
ATOM 2344 C CA . CYS A 1 307 ? -11.208 4.408 6.973 1.00 91.56 307 CYS A CA 1
ATOM 2345 C C . CYS A 1 307 ? -11.440 4.185 5.474 1.00 91.56 307 CYS A C 1
ATOM 2347 O O . CYS A 1 307 ? -10.921 4.924 4.636 1.00 91.56 307 CYS A O 1
ATOM 2349 N N . VAL A 1 308 ? -12.221 3.154 5.144 1.00 92.38 308 VAL A N 1
ATOM 2350 C CA . VAL A 1 308 ? -12.508 2.750 3.763 1.00 92.38 308 VAL A CA 1
ATOM 2351 C C . VAL A 1 308 ? -13.994 2.880 3.487 1.00 92.38 308 VAL A C 1
ATOM 2353 O O . VAL A 1 308 ? -14.809 2.224 4.137 1.00 92.38 308 VAL A O 1
ATOM 2356 N N . LYS A 1 309 ? -14.338 3.672 2.476 1.00 91.06 309 LYS A N 1
ATOM 2357 C CA . LYS A 1 309 ? -15.669 3.683 1.882 1.00 91.06 309 LYS A CA 1
ATOM 2358 C C . LYS A 1 309 ? -15.760 2.548 0.873 1.00 91.06 309 LYS A C 1
ATOM 2360 O O . LYS A 1 309 ? -15.116 2.574 -0.171 1.00 91.06 309 LYS A O 1
ATOM 2365 N N . LYS A 1 310 ? -16.515 1.509 1.230 1.00 84.19 310 LYS A N 1
ATOM 2366 C CA . LYS A 1 310 ? -16.542 0.246 0.481 1.00 84.19 310 LYS A CA 1
ATOM 2367 C C . LYS A 1 310 ? -17.229 0.379 -0.874 1.00 84.19 310 LYS A C 1
ATOM 2369 O O . LYS A 1 310 ? -16.855 -0.338 -1.791 1.00 84.19 310 LYS A O 1
ATOM 2374 N N . GLU A 1 311 ? -18.212 1.269 -1.006 1.00 84.69 311 GLU A N 1
ATOM 2375 C CA . GLU A 1 311 ? -19.033 1.382 -2.220 1.00 84.69 311 GLU A CA 1
ATOM 2376 C C . GLU A 1 311 ? -18.233 1.846 -3.443 1.00 84.69 311 GLU A C 1
ATOM 2378 O O . GLU A 1 311 ? -18.543 1.449 -4.562 1.00 84.69 311 GLU A O 1
ATOM 2383 N N . ASP A 1 312 ? -17.229 2.699 -3.233 1.00 85.06 312 ASP A N 1
ATOM 2384 C CA . ASP A 1 312 ? -16.376 3.258 -4.286 1.00 85.06 312 ASP A CA 1
ATOM 2385 C C . ASP A 1 312 ? -14.878 3.027 -4.031 1.00 85.06 312 ASP A C 1
ATOM 2387 O O . ASP A 1 312 ? -14.045 3.692 -4.644 1.00 85.06 312 ASP A O 1
ATOM 2391 N N . GLU A 1 313 ? -14.552 2.095 -3.128 1.00 88.38 313 GLU A N 1
ATOM 2392 C CA . GLU A 1 313 ? -13.187 1.677 -2.784 1.00 88.38 313 GLU A CA 1
ATOM 2393 C C . GLU A 1 313 ? -12.244 2.847 -2.440 1.00 88.38 313 GLU A C 1
ATOM 2395 O O . GLU A 1 313 ? -11.047 2.829 -2.732 1.00 88.38 313 GLU A O 1
ATOM 2400 N N . THR A 1 314 ? -12.785 3.887 -1.801 1.00 89.81 314 THR A N 1
ATOM 2401 C CA . THR A 1 314 ? -12.033 5.096 -1.447 1.00 89.81 314 THR A CA 1
ATOM 2402 C C . THR A 1 314 ? -11.481 5.001 -0.026 1.00 89.81 314 THR A C 1
ATOM 2404 O O . THR A 1 314 ? -12.220 4.726 0.922 1.00 89.81 314 THR A O 1
ATOM 2407 N N . ILE A 1 315 ? -10.191 5.291 0.150 1.00 90.56 315 ILE A N 1
ATOM 2408 C CA . ILE A 1 315 ? -9.554 5.405 1.469 1.00 90.56 315 ILE A CA 1
ATOM 2409 C C . ILE A 1 315 ? -9.518 6.876 1.869 1.00 90.56 315 ILE A C 1
ATOM 2411 O O . ILE A 1 315 ? -9.001 7.721 1.136 1.00 90.56 315 ILE A O 1
ATOM 2415 N N . TYR A 1 316 ? -10.018 7.173 3.060 1.00 91.44 316 TYR A N 1
ATOM 2416 C CA . TYR A 1 316 ? -9.901 8.485 3.679 1.00 91.44 316 TYR A CA 1
ATOM 2417 C C . TYR A 1 316 ? -8.899 8.422 4.817 1.00 91.44 316 TYR A C 1
ATOM 2419 O O . TYR A 1 316 ? -9.011 7.549 5.676 1.00 91.44 316 TYR A O 1
ATOM 2427 N N . ILE A 1 317 ? -7.951 9.358 4.841 1.00 89.62 317 ILE A N 1
ATOM 2428 C CA . ILE A 1 317 ? -6.988 9.520 5.931 1.00 89.62 317 ILE A CA 1
ATOM 2429 C C . ILE A 1 317 ? -7.074 10.942 6.464 1.00 89.62 317 ILE A C 1
ATOM 2431 O O . ILE A 1 317 ? -7.079 11.903 5.697 1.00 89.62 317 ILE A O 1
ATOM 2435 N N . PHE A 1 318 ? -7.123 11.080 7.782 1.00 90.44 318 PHE A N 1
ATOM 2436 C CA . PHE A 1 318 ? -7.216 12.368 8.449 1.00 90.44 318 PHE A CA 1
ATOM 2437 C C . PHE A 1 318 ? -6.325 12.422 9.693 1.00 90.44 318 PHE A C 1
ATOM 2439 O O . PHE A 1 318 ? -6.139 11.423 10.390 1.00 90.44 318 PHE A O 1
ATOM 2446 N N . GLY A 1 319 ? -5.815 13.612 10.004 1.00 89.50 319 GLY A N 1
ATOM 2447 C CA . GLY A 1 319 ? -5.098 13.870 11.252 1.00 89.50 319 GLY A CA 1
ATOM 2448 C C . GLY A 1 319 ? -3.685 13.282 11.296 1.00 89.50 319 GLY A C 1
ATOM 2449 O O . GLY A 1 319 ? -3.031 13.116 10.269 1.00 89.50 319 GLY A O 1
ATOM 2450 N N . GLY A 1 320 ? -3.228 12.962 12.503 1.00 89.62 320 GLY A N 1
ATOM 2451 C CA . GLY A 1 320 ? -1.886 12.474 12.800 1.00 89.62 320 GLY A CA 1
ATOM 2452 C C . GLY A 1 320 ? -0.855 13.593 12.935 1.00 89.62 320 GLY A C 1
ATOM 2453 O O . GLY A 1 320 ? -1.195 14.773 13.049 1.00 89.62 320 GLY A O 1
ATOM 2454 N N . SER A 1 321 ? 0.413 13.200 12.908 1.00 86.81 321 SER A N 1
ATOM 2455 C CA . SER A 1 321 ? 1.563 14.089 13.101 1.00 86.81 321 SER A CA 1
ATOM 2456 C C . SER A 1 321 ? 2.585 13.913 11.981 1.00 86.81 321 SER A C 1
ATOM 2458 O O . SER A 1 321 ? 2.805 12.801 11.511 1.00 86.81 321 SER A O 1
ATOM 2460 N N . ASP A 1 322 ? 3.219 14.987 11.519 1.00 82.69 322 ASP A N 1
ATOM 2461 C CA . ASP A 1 322 ? 4.173 14.927 10.406 1.00 82.69 322 ASP A CA 1
ATOM 2462 C C . ASP A 1 322 ? 5.519 14.330 10.850 1.00 82.69 322 ASP A C 1
ATOM 2464 O O . ASP A 1 322 ? 6.346 14.999 11.471 1.00 82.69 322 ASP A O 1
ATOM 2468 N N . ALA A 1 323 ? 5.761 13.066 10.491 1.00 76.19 323 ALA A N 1
ATOM 2469 C CA . ALA A 1 323 ? 6.995 12.359 10.833 1.00 76.19 323 ALA A CA 1
ATOM 2470 C C . ALA A 1 323 ? 8.228 12.771 10.025 1.00 76.19 323 ALA A C 1
ATOM 2472 O O . ALA A 1 323 ? 9.329 12.311 10.336 1.00 76.19 323 ALA A O 1
ATOM 2473 N N . SER A 1 324 ? 8.083 13.635 9.016 1.00 69.12 324 SER A N 1
ATOM 2474 C CA . SER A 1 324 ? 9.241 14.214 8.327 1.00 69.12 324 SER A CA 1
ATOM 2475 C C . SER A 1 324 ? 9.961 15.268 9.174 1.00 69.12 324 SER A C 1
ATOM 2477 O O . SER A 1 324 ? 11.127 15.574 8.922 1.00 69.12 324 SER A O 1
ATOM 2479 N N . GLN A 1 325 ? 9.289 15.789 10.202 1.00 72.56 325 GLN A N 1
ATOM 2480 C CA . GLN A 1 325 ? 9.813 16.801 11.105 1.00 72.56 325 GLN A CA 1
ATOM 2481 C C . GLN A 1 325 ? 10.085 16.191 12.481 1.00 72.56 325 GLN A C 1
ATOM 2483 O O . GLN A 1 325 ? 9.270 15.452 13.030 1.00 72.56 325 GLN A O 1
ATOM 2488 N N . SER A 1 326 ? 11.227 16.52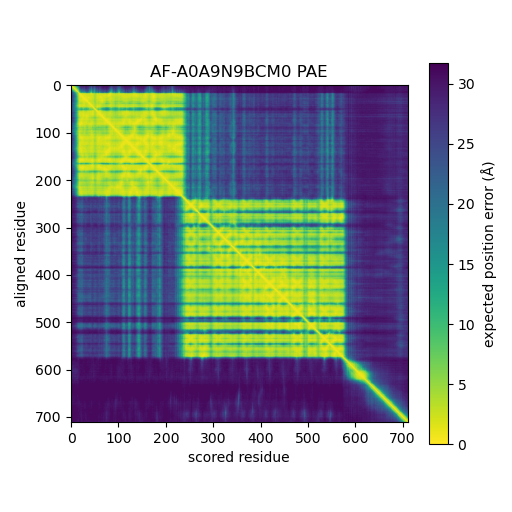9 13.082 1.00 73.62 326 SER A N 1
ATOM 2489 C CA . SER A 1 326 ? 11.599 16.034 14.415 1.00 73.62 326 SER A CA 1
ATOM 2490 C C . SER A 1 326 ? 10.633 16.473 15.518 1.00 73.62 326 SER A C 1
ATOM 2492 O O . SER A 1 326 ? 10.525 15.795 16.536 1.00 73.62 326 SER A O 1
ATOM 2494 N N . THR A 1 327 ? 9.927 17.587 15.314 1.00 80.38 327 THR A N 1
ATOM 2495 C CA . THR A 1 327 ? 8.935 18.140 16.242 1.00 80.38 327 THR A CA 1
ATOM 2496 C C . THR A 1 327 ? 7.585 17.423 16.197 1.00 80.38 327 THR A C 1
ATOM 2498 O O . THR A 1 327 ? 6.772 17.673 17.080 1.00 80.38 327 THR A O 1
ATOM 2501 N N . LEU A 1 328 ? 7.344 16.542 15.212 1.00 81.88 328 LEU A N 1
ATOM 2502 C CA . LEU A 1 328 ? 6.072 15.833 15.002 1.00 81.88 328 LEU A CA 1
ATOM 2503 C C . LEU A 1 328 ? 4.841 16.761 15.086 1.00 81.88 328 LEU A C 1
ATOM 2505 O O . LEU A 1 328 ? 3.942 16.506 15.892 1.00 81.88 328 LEU A O 1
ATOM 2509 N N . PRO A 1 329 ? 4.779 17.846 14.289 1.00 87.19 329 PRO A N 1
ATOM 2510 C CA . PRO A 1 329 ? 3.655 18.767 14.351 1.00 87.19 329 PRO A CA 1
ATOM 2511 C C . PRO A 1 329 ? 2.378 18.061 13.896 1.00 87.19 329 PRO A C 1
ATOM 2513 O O . PRO A 1 329 ? 2.381 17.310 12.914 1.00 87.19 329 PRO A O 1
ATOM 2516 N N . LYS A 1 330 ? 1.280 18.309 14.607 1.00 89.38 330 LYS A N 1
ATOM 2517 C CA . LYS A 1 330 ? -0.023 17.726 14.280 1.00 89.38 330 LYS A CA 1
ATOM 2518 C C . LYS A 1 330 ? -0.552 18.319 12.983 1.00 89.38 330 LYS A C 1
ATOM 2520 O O . LYS A 1 330 ? -0.360 19.502 12.706 1.00 89.38 330 LYS A O 1
ATOM 2525 N N . VAL A 1 331 ? -1.278 17.518 12.213 1.00 88.50 331 VAL A N 1
ATOM 2526 C CA . VAL A 1 331 ? -1.877 17.946 10.943 1.00 88.50 331 VAL A CA 1
ATOM 2527 C C . VAL A 1 331 ? -3.392 17.753 10.948 1.00 88.50 331 VAL A C 1
ATOM 2529 O O . VAL A 1 331 ? -3.941 16.977 11.726 1.00 88.50 331 VAL A O 1
ATOM 2532 N N . ASN A 1 332 ? -4.089 18.488 10.084 1.00 89.62 332 ASN A N 1
ATOM 2533 C CA . ASN A 1 332 ? -5.528 18.361 9.815 1.00 89.62 332 ASN A CA 1
ATOM 2534 C C . ASN A 1 332 ? -5.827 18.205 8.320 1.00 89.62 332 ASN A C 1
ATOM 2536 O O . ASN A 1 332 ? -6.940 18.482 7.878 1.00 89.62 332 ASN A O 1
ATOM 2540 N N . THR A 1 333 ? -4.838 17.803 7.529 1.00 87.75 333 THR A N 1
ATOM 2541 C CA . THR A 1 333 ? -5.037 17.512 6.111 1.00 87.75 333 THR A CA 1
ATOM 2542 C C . THR A 1 333 ? -5.896 16.263 5.962 1.00 87.75 333 THR A C 1
ATOM 2544 O O . THR A 1 333 ? -5.665 15.259 6.640 1.00 87.75 333 THR A O 1
ATOM 2547 N N . MET A 1 334 ? -6.873 16.325 5.060 1.00 89.31 334 MET A N 1
ATOM 2548 C CA . MET A 1 334 ? -7.623 15.154 4.629 1.00 89.31 334 MET A CA 1
ATOM 2549 C C . MET A 1 334 ? -7.006 14.629 3.338 1.00 89.31 334 MET A C 1
ATOM 2551 O O . MET A 1 334 ? -6.933 15.350 2.342 1.00 89.31 334 MET A O 1
ATOM 2555 N N . TYR A 1 335 ? -6.571 13.378 3.360 1.00 87.12 335 TYR A N 1
ATOM 2556 C CA . TYR A 1 335 ? -6.130 12.650 2.180 1.00 87.12 335 TYR A CA 1
ATOM 2557 C C . TYR A 1 335 ? -7.268 11.751 1.718 1.00 87.12 335 TYR A C 1
ATOM 2559 O O . TYR A 1 335 ? -7.858 11.019 2.512 1.00 87.12 335 TYR A O 1
ATOM 2567 N N . THR A 1 336 ? -7.568 11.808 0.428 1.00 89.06 336 THR A N 1
ATOM 2568 C CA . THR A 1 336 ? -8.502 10.901 -0.234 1.00 89.06 336 THR A CA 1
ATOM 2569 C C . THR A 1 336 ? -7.727 10.124 -1.280 1.00 89.06 336 THR A C 1
ATOM 2571 O O . THR A 1 336 ? -7.089 10.726 -2.149 1.00 89.06 336 THR A O 1
ATOM 2574 N N . ILE A 1 337 ? -7.775 8.801 -1.177 1.00 85.31 337 ILE A N 1
ATOM 2575 C CA . ILE A 1 337 ? -7.008 7.884 -2.008 1.00 85.31 337 ILE A CA 1
ATOM 2576 C C . ILE A 1 337 ? -7.984 7.001 -2.767 1.00 85.31 337 ILE A C 1
ATOM 2578 O O . ILE A 1 337 ? -8.826 6.337 -2.158 1.00 85.31 337 ILE A O 1
ATOM 2582 N N . LYS A 1 338 ? -7.860 6.989 -4.090 1.00 84.12 338 LYS A N 1
ATOM 2583 C CA . LYS A 1 338 ? -8.604 6.088 -4.970 1.00 84.12 338 LYS A CA 1
ATOM 2584 C C . LYS A 1 338 ? -7.648 5.139 -5.667 1.00 84.12 338 LYS A C 1
ATOM 2586 O O . LYS A 1 338 ? -6.523 5.511 -5.984 1.00 84.12 338 LYS A O 1
ATOM 2591 N N . LEU A 1 339 ? -8.096 3.917 -5.911 1.00 73.81 339 LEU A N 1
ATOM 2592 C CA . LEU A 1 339 ? -7.329 2.947 -6.682 1.00 73.81 339 LEU A CA 1
ATOM 2593 C C . LEU A 1 339 ? -7.460 3.278 -8.172 1.00 73.81 339 LEU A C 1
ATOM 2595 O O . LEU A 1 339 ? -8.559 3.200 -8.719 1.00 73.81 339 LEU A O 1
ATOM 2599 N N . SER A 1 340 ? -6.357 3.642 -8.833 1.00 66.69 340 SER A N 1
ATOM 2600 C CA . SER A 1 340 ? -6.318 3.665 -10.303 1.00 66.69 340 SER A CA 1
ATOM 2601 C C . SER A 1 340 ? -6.078 2.263 -10.857 1.00 66.69 340 SER A C 1
ATOM 2603 O O . SER A 1 340 ? -6.657 1.899 -11.881 1.00 66.69 340 SER A O 1
ATOM 2605 N N . ASN A 1 341 ? -5.278 1.455 -10.151 1.00 66.38 341 ASN A N 1
ATOM 2606 C CA . ASN A 1 341 ? -5.247 -0.004 -10.245 1.00 66.38 341 ASN A CA 1
ATOM 2607 C C . ASN A 1 341 ? -4.589 -0.621 -8.991 1.00 66.38 341 ASN A C 1
ATOM 2609 O O . ASN A 1 341 ? -4.374 0.049 -7.985 1.00 66.38 341 ASN A O 1
ATOM 2613 N N . ASP A 1 342 ? -4.254 -1.908 -9.061 1.00 55.38 342 ASP A N 1
ATOM 2614 C CA . ASP A 1 342 ? -3.726 -2.702 -7.950 1.00 55.38 342 ASP A CA 1
ATOM 2615 C C . ASP A 1 342 ? -2.434 -2.175 -7.306 1.00 55.38 342 ASP A C 1
ATOM 2617 O O . ASP A 1 342 ? -2.217 -2.407 -6.115 1.00 55.38 342 ASP A O 1
ATOM 2621 N N . THR A 1 343 ? -1.582 -1.484 -8.067 1.00 61.56 343 THR A N 1
ATOM 2622 C CA . THR A 1 343 ? -0.270 -0.991 -7.609 1.00 61.56 343 THR A CA 1
ATOM 2623 C C . THR A 1 343 ? -0.158 0.529 -7.634 1.00 61.56 343 THR A C 1
ATOM 2625 O O . THR A 1 343 ? 0.888 1.066 -7.259 1.00 61.56 343 THR A O 1
ATOM 2628 N N . PHE A 1 344 ? -1.216 1.226 -8.055 1.00 67.44 344 PHE A N 1
ATOM 2629 C CA . PHE A 1 344 ? -1.233 2.678 -8.174 1.00 67.44 344 PHE A CA 1
ATOM 2630 C C . PHE A 1 344 ? -2.416 3.299 -7.431 1.00 67.44 344 PHE A C 1
ATOM 2632 O O . PHE A 1 344 ? -3.578 2.924 -7.601 1.00 67.44 344 PHE A O 1
ATOM 2639 N N . LEU A 1 345 ? -2.082 4.275 -6.592 1.00 71.75 345 LEU A N 1
ATOM 2640 C CA . LEU A 1 345 ? -3.006 5.042 -5.773 1.00 71.75 345 LEU A CA 1
ATOM 2641 C C . LEU A 1 345 ? -3.048 6.481 -6.276 1.00 71.75 345 LEU A C 1
ATOM 2643 O O . LEU A 1 345 ? -2.015 7.143 -6.353 1.00 71.75 345 LEU A O 1
ATOM 2647 N N . ASP A 1 346 ? -4.239 6.986 -6.553 1.00 77.94 346 ASP A N 1
ATOM 2648 C CA . ASP A 1 346 ? -4.470 8.383 -6.892 1.00 77.94 346 ASP A CA 1
ATOM 2649 C C . ASP A 1 346 ? -4.805 9.154 -5.614 1.00 77.94 346 ASP A C 1
ATOM 2651 O O . ASP A 1 346 ? -5.844 8.945 -4.982 1.00 77.94 346 ASP A O 1
ATOM 2655 N N . TRP A 1 347 ? -3.904 10.050 -5.226 1.00 79.50 347 TRP A N 1
ATOM 2656 C CA . TRP A 1 347 ? -3.981 10.860 -4.020 1.00 79.50 347 TRP A CA 1
ATOM 2657 C C . TRP A 1 347 ? -4.522 12.246 -4.329 1.00 79.50 347 TRP A C 1
ATOM 2659 O O . TRP A 1 347 ? -4.027 12.970 -5.197 1.00 79.50 347 TRP A O 1
ATOM 2669 N N . THR A 1 348 ? -5.484 12.664 -3.521 1.00 83.12 348 THR A N 1
ATOM 2670 C CA . THR A 1 348 ? -5.963 14.044 -3.480 1.00 83.12 348 THR A CA 1
ATOM 2671 C C . THR A 1 348 ? -5.937 14.546 -2.047 1.00 83.12 348 THR A C 1
ATOM 2673 O O . THR A 1 348 ? -6.203 13.797 -1.106 1.00 83.12 348 THR A O 1
ATOM 2676 N N . THR A 1 349 ? -5.575 15.813 -1.874 1.00 85.06 349 THR A N 1
ATOM 2677 C CA . THR A 1 349 ? -5.543 16.472 -0.569 1.00 85.06 349 THR A CA 1
ATOM 2678 C C . THR A 1 349 ? -6.628 17.530 -0.496 1.00 85.06 349 THR A C 1
ATOM 2680 O O . THR A 1 349 ? -6.970 18.183 -1.483 1.00 85.06 349 THR A O 1
ATOM 2683 N N . SER A 1 350 ? -7.200 17.690 0.687 1.00 86.75 350 SER A N 1
ATOM 2684 C CA . SER A 1 350 ? -8.133 18.765 1.000 1.00 86.75 350 SER A CA 1
ATOM 2685 C C . SER A 1 350 ? -7.693 19.438 2.296 1.00 86.75 350 SER A C 1
ATOM 2687 O O . SER A 1 350 ? -7.237 18.778 3.237 1.00 86.75 350 SER A O 1
ATOM 2689 N N . LEU A 1 351 ? -7.783 20.764 2.304 1.00 85.38 351 LEU A N 1
ATOM 2690 C CA . LEU A 1 351 ? -7.395 21.633 3.409 1.00 85.38 351 LEU A CA 1
ATOM 2691 C C . LEU A 1 351 ? -8.626 22.384 3.935 1.00 85.38 351 LEU A C 1
ATOM 2693 O O . LEU A 1 351 ? -9.601 22.520 3.195 1.00 85.38 351 LEU A O 1
ATOM 2697 N N . PRO A 1 352 ? -8.575 22.896 5.178 1.00 83.12 352 PRO A N 1
ATOM 2698 C CA . PRO A 1 352 ? -9.664 23.688 5.736 1.00 83.12 352 PRO A CA 1
ATOM 2699 C C . PRO A 1 352 ? -9.999 24.903 4.862 1.00 83.12 352 PRO A C 1
ATOM 2701 O O . PRO A 1 352 ? -9.133 25.745 4.612 1.00 83.12 352 PRO A O 1
ATOM 2704 N N . ASN A 1 353 ? -11.266 25.039 4.469 1.00 81.38 353 ASN A N 1
ATOM 2705 C CA . ASN A 1 353 ? -11.798 26.273 3.889 1.00 81.38 353 ASN A CA 1
ATOM 2706 C C . ASN A 1 353 ? -12.398 27.171 4.982 1.00 81.38 353 ASN A C 1
ATOM 2708 O O . ASN A 1 353 ? -12.870 26.694 6.017 1.00 81.38 353 ASN A O 1
ATOM 2712 N N . GLN A 1 354 ? -12.418 28.489 4.754 1.00 74.19 354 GLN A N 1
ATOM 2713 C CA . GLN A 1 354 ? -13.063 29.409 5.693 1.00 74.19 354 GLN A CA 1
ATOM 2714 C C . GLN A 1 354 ? -14.565 29.116 5.816 1.00 74.19 354 GLN A C 1
ATOM 2716 O O . GLN A 1 354 ? -15.278 29.076 4.818 1.00 74.19 354 GLN A O 1
ATOM 2721 N N . GLY A 1 355 ? -15.042 28.965 7.055 1.00 72.69 355 GLY A N 1
ATOM 2722 C CA . GLY A 1 355 ? -16.457 28.746 7.376 1.00 72.69 355 GLY A CA 1
ATOM 2723 C C . GLY A 1 355 ? -16.895 27.280 7.445 1.00 72.69 355 GLY A C 1
ATOM 2724 O O . GLY A 1 355 ? -18.014 27.018 7.879 1.00 72.69 355 GLY A O 1
ATOM 2725 N N . GLU A 1 356 ? -16.038 26.322 7.082 1.00 81.50 356 GLU A N 1
ATOM 2726 C CA . GLU A 1 356 ? -16.331 24.896 7.255 1.00 81.50 356 GLU A CA 1
ATOM 2727 C C . GLU A 1 356 ? -16.081 24.434 8.696 1.00 81.50 356 GLU A C 1
ATOM 2729 O O . GLU A 1 356 ? -15.167 24.907 9.376 1.00 81.50 356 GLU A O 1
ATOM 2734 N N . ALA A 1 357 ? -16.851 23.442 9.152 1.00 89.62 357 ALA A N 1
ATOM 2735 C CA . ALA A 1 357 ? -16.677 22.796 10.453 1.00 89.62 357 ALA A CA 1
ATOM 2736 C C . ALA A 1 357 ? -15.478 21.823 10.468 1.00 89.62 357 ALA A C 1
ATOM 2738 O O . ALA A 1 357 ? -15.569 20.705 10.975 1.00 89.62 357 ALA A O 1
ATOM 2739 N N . TRP A 1 358 ? -14.360 22.237 9.875 1.00 91.50 358 TRP A N 1
ATOM 2740 C CA . TRP A 1 358 ? -13.176 21.414 9.678 1.00 91.50 358 TRP A CA 1
ATOM 2741 C C . TRP A 1 358 ? -12.518 21.052 11.024 1.00 91.50 358 TRP A C 1
ATOM 2743 O O . TRP A 1 358 ? -12.324 21.938 11.866 1.00 91.50 358 TRP A O 1
ATOM 2753 N N . PRO A 1 359 ? -12.135 19.784 11.269 1.00 91.19 359 PRO A N 1
ATOM 2754 C CA . PRO A 1 359 ? -11.505 19.417 12.532 1.00 91.19 359 PRO A CA 1
ATOM 2755 C C . PRO A 1 359 ? -10.104 20.031 12.679 1.00 91.19 359 PRO A C 1
ATOM 2757 O O . PRO A 1 359 ? -9.284 19.998 11.764 1.00 91.19 359 PRO A O 1
ATOM 2760 N N . SER A 1 360 ? -9.789 20.569 13.860 1.00 90.00 360 SER A N 1
ATOM 2761 C CA . SER A 1 360 ? -8.430 21.052 14.159 1.00 90.00 360 SER A CA 1
ATOM 2762 C C . SER A 1 360 ? -7.380 19.934 14.099 1.00 90.00 360 SER A C 1
ATOM 2764 O O . SER A 1 360 ? -7.719 18.756 14.257 1.00 90.00 360 SER A O 1
ATOM 2766 N N . ALA A 1 361 ? -6.112 20.314 13.900 1.00 90.94 361 ALA A N 1
ATOM 2767 C CA . ALA A 1 361 ? -4.979 19.393 13.807 1.00 90.94 361 ALA A CA 1
ATOM 2768 C C . ALA A 1 361 ? -4.872 18.507 15.048 1.00 90.94 361 ALA A C 1
ATOM 2770 O O . ALA A 1 361 ? -4.824 19.016 16.169 1.00 90.94 361 ALA A O 1
ATOM 2771 N N . ARG A 1 362 ? -4.895 17.185 14.851 1.00 90.62 362 ARG A N 1
ATOM 2772 C CA . ARG A 1 362 ? -4.999 16.217 15.949 1.00 90.62 362 ARG A CA 1
ATOM 2773 C C . ARG A 1 362 ? -4.480 14.837 15.589 1.00 90.62 362 ARG A C 1
ATOM 2775 O O . ARG A 1 362 ? -4.569 14.432 14.436 1.00 90.62 362 ARG A O 1
ATOM 2782 N N . ASP A 1 363 ? -4.049 14.095 16.598 1.00 90.00 363 ASP A N 1
ATOM 2783 C CA . ASP A 1 363 ? -3.604 12.704 16.506 1.00 90.00 363 ASP A CA 1
ATOM 2784 C C . ASP A 1 363 ? -4.334 11.796 17.511 1.00 90.00 363 ASP A C 1
ATOM 2786 O O . ASP A 1 363 ? -5.134 12.249 18.339 1.00 90.00 363 ASP A O 1
ATOM 2790 N N . GLY A 1 364 ? -4.101 10.484 17.392 1.00 89.56 364 GLY A N 1
ATOM 2791 C CA . GLY A 1 364 ? -4.687 9.481 18.287 1.00 89.56 364 GLY A CA 1
ATOM 2792 C C . GLY A 1 364 ? -6.207 9.342 18.146 1.00 89.56 364 GLY A C 1
ATOM 2793 O O . GLY A 1 364 ? -6.887 8.996 19.109 1.00 89.56 364 GLY A O 1
ATOM 2794 N N . ILE A 1 365 ? -6.745 9.645 16.967 1.00 92.31 365 ILE A N 1
ATOM 2795 C CA . ILE A 1 365 ? -8.154 9.442 16.608 1.00 92.31 365 ILE A CA 1
ATOM 2796 C C . ILE A 1 365 ? -8.335 8.127 15.844 1.00 92.31 365 ILE A C 1
ATOM 2798 O O . ILE A 1 365 ? -7.417 7.672 15.166 1.00 92.31 365 ILE A O 1
ATOM 2802 N N . VAL A 1 366 ? -9.539 7.554 15.898 1.00 92.69 366 VAL A N 1
ATOM 2803 C CA . VAL A 1 366 ? -9.942 6.410 15.063 1.00 92.69 366 VAL A CA 1
ATOM 2804 C C . VAL A 1 366 ? -11.233 6.784 14.334 1.00 92.69 366 VAL A C 1
ATOM 2806 O O . VAL A 1 366 ? -12.237 7.035 15.004 1.00 92.69 366 VAL A O 1
ATOM 2809 N N . PRO A 1 367 ? -11.233 6.877 12.991 1.00 92.94 367 PRO A N 1
ATOM 2810 C CA . PRO A 1 367 ? -12.413 7.258 12.241 1.00 92.94 367 PRO A CA 1
ATOM 2811 C C . PRO A 1 367 ? -13.313 6.035 12.069 1.00 92.94 367 PRO A C 1
ATOM 2813 O O . PRO A 1 367 ? -12.838 4.919 11.852 1.00 92.94 367 PRO A O 1
ATOM 2816 N N . VAL A 1 368 ? -14.622 6.243 12.122 1.00 95.25 368 VAL A N 1
ATOM 2817 C CA . VAL A 1 368 ? -15.596 5.174 11.893 1.00 95.25 368 VAL A CA 1
ATOM 2818 C C . VAL A 1 368 ? -16.532 5.596 10.781 1.00 95.25 368 VAL A C 1
ATOM 2820 O O . VAL A 1 368 ? -17.129 6.664 10.855 1.00 95.25 368 VAL A O 1
ATOM 2823 N N . ILE A 1 369 ? -16.648 4.767 9.749 1.00 94.94 369 ILE A N 1
ATOM 2824 C CA . ILE A 1 369 ? -17.567 4.993 8.637 1.00 94.94 369 ILE A CA 1
ATOM 2825 C C . ILE A 1 369 ? -18.809 4.129 8.817 1.00 94.94 369 ILE A C 1
ATOM 2827 O O . ILE A 1 369 ? -18.684 2.925 9.034 1.00 94.94 369 ILE A O 1
ATOM 2831 N N . ASP A 1 370 ? -19.988 4.743 8.767 1.00 94.06 370 ASP A N 1
ATOM 2832 C CA . ASP A 1 370 ? -21.258 4.025 8.868 1.00 94.06 370 ASP A CA 1
ATOM 2833 C C . ASP A 1 370 ? -21.764 3.505 7.512 1.00 94.06 370 ASP A C 1
ATOM 2835 O O . ASP A 1 370 ? -21.191 3.768 6.453 1.00 94.06 370 ASP A O 1
ATOM 2839 N N . ASN A 1 371 ? -22.884 2.780 7.540 1.00 90.00 371 ASN A N 1
ATOM 2840 C CA . ASN A 1 371 ? -23.519 2.218 6.342 1.00 90.00 371 ASN A CA 1
ATOM 2841 C C . ASN A 1 371 ? -24.116 3.280 5.396 1.00 90.00 371 ASN A C 1
ATOM 2843 O O . ASN A 1 371 ? -24.603 2.936 4.323 1.00 90.00 371 ASN A O 1
ATOM 2847 N N . LEU A 1 372 ? -24.122 4.557 5.793 1.00 91.56 372 LEU A N 1
ATOM 2848 C CA . LEU A 1 372 ? -24.527 5.696 4.965 1.00 91.56 372 LEU A CA 1
ATOM 2849 C C . LEU A 1 372 ? -23.304 6.455 4.419 1.00 91.56 372 LEU A C 1
ATOM 2851 O O . LEU A 1 372 ? -23.444 7.567 3.906 1.00 91.56 372 LEU A O 1
ATOM 2855 N N . SER A 1 373 ? -22.109 5.868 4.540 1.00 92.19 373 SER A N 1
ATOM 2856 C CA . SER A 1 373 ? -20.821 6.459 4.172 1.00 92.19 373 SER A CA 1
ATOM 2857 C C . SER A 1 373 ? -20.504 7.775 4.901 1.00 92.19 373 SER A C 1
ATOM 2859 O O . SER A 1 373 ? -19.758 8.607 4.376 1.00 92.19 373 SER A O 1
ATOM 2861 N N . ARG A 1 374 ? -21.054 7.985 6.103 1.00 95.00 374 ARG A N 1
ATOM 2862 C CA . ARG A 1 374 ? -20.708 9.117 6.973 1.00 95.00 374 ARG A CA 1
ATOM 2863 C C . ARG A 1 374 ? -19.513 8.732 7.833 1.00 95.00 374 ARG A C 1
ATOM 2865 O O . ARG A 1 374 ? -19.532 7.683 8.474 1.00 95.00 374 ARG A O 1
ATOM 2872 N N . ILE A 1 375 ? -18.483 9.574 7.862 1.00 95.94 375 ILE A N 1
ATOM 2873 C CA . ILE A 1 375 ? -17.257 9.321 8.631 1.00 95.94 375 ILE A CA 1
ATOM 2874 C C . ILE A 1 375 ? -17.305 10.124 9.926 1.00 95.94 375 ILE A C 1
ATOM 2876 O O . ILE A 1 375 ? -17.306 11.352 9.895 1.00 95.94 375 ILE A O 1
ATOM 2880 N N . PHE A 1 376 ? -17.301 9.431 11.057 1.00 96.19 376 PHE A N 1
ATOM 2881 C CA . PHE A 1 376 ? -17.321 9.996 12.400 1.00 96.19 376 PHE A CA 1
ATOM 2882 C C . PHE A 1 376 ? -15.906 10.059 12.976 1.00 96.19 376 PHE A C 1
ATOM 2884 O O . PHE A 1 376 ? -15.185 9.060 12.983 1.00 96.19 376 PHE A O 1
ATOM 2891 N N . ILE A 1 377 ? -15.523 11.225 13.498 1.00 94.19 377 ILE A N 1
ATOM 2892 C CA . ILE A 1 377 ? -14.260 11.460 14.207 1.00 94.19 377 ILE A CA 1
ATOM 2893 C C . ILE A 1 377 ? -14.556 12.200 15.509 1.00 94.19 377 ILE A C 1
ATOM 2895 O O . ILE A 1 377 ? -15.211 13.241 15.514 1.00 94.19 377 ILE A O 1
ATOM 2899 N N . TRP A 1 378 ? -14.023 11.697 16.619 1.00 93.94 378 TRP A N 1
ATOM 2900 C CA . TRP A 1 378 ? -14.233 12.274 17.945 1.00 93.94 378 TRP A CA 1
ATOM 2901 C C . TRP A 1 378 ? -12.947 12.269 18.777 1.00 93.94 378 TRP A C 1
ATOM 2903 O O . TRP A 1 378 ? -12.062 11.448 18.557 1.00 93.94 378 TRP A O 1
ATOM 2913 N N . GLY A 1 379 ? -12.815 13.181 19.740 1.00 92.19 379 GLY A N 1
ATOM 2914 C CA . GLY A 1 379 ? -11.650 13.222 20.623 1.00 92.19 379 GLY A CA 1
ATOM 2915 C C . GLY A 1 379 ? -10.336 13.457 19.870 1.00 92.19 379 GLY A C 1
ATOM 2916 O O . GLY A 1 379 ? -10.261 14.309 18.971 1.00 92.19 379 GLY A O 1
ATOM 2917 N N . GLY A 1 380 ? -9.307 12.703 20.261 1.00 90.75 380 GLY A N 1
ATOM 2918 C CA . GLY A 1 380 ? -7.928 12.937 19.847 1.00 90.75 380 GLY A CA 1
ATOM 2919 C C . GLY A 1 380 ? -7.301 14.119 20.571 1.00 90.75 380 GLY A C 1
ATOM 2920 O O . GLY A 1 380 ? -7.991 14.950 21.168 1.00 90.75 380 GLY A O 1
ATOM 2921 N N . PHE A 1 381 ? -5.981 14.217 20.488 1.00 87.88 381 PHE A N 1
ATOM 2922 C CA . PHE A 1 381 ? -5.255 15.331 21.081 1.00 87.88 381 PHE A CA 1
ATOM 2923 C C . PHE A 1 381 ? -4.935 16.367 20.015 1.00 87.88 381 PHE A C 1
ATOM 2925 O O . PHE A 1 381 ? -4.323 16.037 19.006 1.00 87.88 381 PHE A O 1
ATOM 2932 N N . ASN A 1 382 ? -5.223 17.639 20.270 1.00 86.56 382 ASN A N 1
ATOM 2933 C CA . ASN A 1 382 ? -4.712 18.768 19.480 1.00 86.56 382 ASN A CA 1
ATOM 2934 C C . ASN A 1 382 ? -3.667 19.556 20.309 1.00 86.56 382 ASN A C 1
ATOM 2936 O O . ASN A 1 382 ? -3.157 19.020 21.298 1.00 86.56 382 ASN A O 1
ATOM 2940 N N . GLU A 1 383 ? -3.262 20.751 19.871 1.00 75.00 383 GLU A N 1
ATOM 2941 C CA . GLU A 1 383 ? -2.307 21.603 20.608 1.00 75.00 383 GLU A CA 1
ATOM 2942 C C . GLU A 1 383 ? -2.970 22.509 21.663 1.00 75.00 383 GLU A C 1
ATOM 2944 O O . GLU A 1 383 ? -2.309 22.916 22.614 1.00 75.00 383 GLU A O 1
ATOM 2949 N N . GLU A 1 384 ? -4.269 22.800 21.531 1.00 65.62 384 GLU A N 1
ATOM 2950 C CA . GLU A 1 384 ? -4.936 23.879 22.278 1.00 65.62 384 GLU A CA 1
ATOM 2951 C C . GLU A 1 384 ? -5.907 23.396 23.376 1.00 65.62 384 GLU A C 1
ATOM 2953 O O . GLU A 1 384 ? -6.091 24.121 24.353 1.00 65.62 384 GLU A O 1
ATOM 2958 N N . GLN A 1 385 ? -6.512 22.202 23.244 1.00 65.25 385 GLN A N 1
ATOM 2959 C CA . GLN A 1 385 ? -7.318 21.456 24.237 1.00 65.25 385 GLN A CA 1
ATOM 2960 C C . GLN A 1 385 ? -8.023 20.231 23.617 1.00 65.25 385 GLN A C 1
ATOM 2962 O O . GLN A 1 385 ? -8.613 20.319 22.537 1.00 65.25 385 GLN A O 1
ATOM 2967 N N . ASP A 1 386 ? -8.078 19.111 24.347 1.00 68.44 386 ASP A N 1
ATOM 2968 C CA . ASP A 1 386 ? -8.848 17.924 23.947 1.00 68.44 386 ASP A CA 1
ATOM 2969 C C . ASP A 1 386 ? -10.323 18.288 23.686 1.00 68.44 386 ASP A C 1
ATOM 2971 O O . ASP A 1 386 ? -10.982 18.925 24.514 1.00 68.44 386 ASP A O 1
ATOM 2975 N N . ASN A 1 387 ? -10.859 17.892 22.527 1.00 73.31 387 ASN A N 1
ATOM 2976 C CA . ASN A 1 387 ? -12.151 18.387 22.052 1.00 73.31 387 ASN A CA 1
ATOM 2977 C C . ASN A 1 387 ? -13.264 17.328 22.173 1.00 73.31 387 ASN A C 1
ATOM 2979 O O . ASN A 1 387 ? -13.136 16.223 21.649 1.00 73.31 387 ASN A O 1
ATOM 2983 N N . LYS A 1 388 ? -14.387 17.699 22.810 1.00 87.69 388 LYS A N 1
ATOM 2984 C CA . LYS A 1 388 ? -15.618 16.888 22.925 1.00 87.69 388 LYS A CA 1
ATOM 2985 C C . LYS A 1 388 ? -16.462 16.832 21.646 1.00 87.69 388 LYS A C 1
ATOM 2987 O O . LYS A 1 388 ? -17.395 16.037 21.570 1.00 87.69 388 LYS A O 1
ATOM 2992 N N . THR A 1 389 ? -16.157 17.680 20.669 1.00 92.00 389 THR A N 1
ATOM 2993 C CA . THR A 1 389 ? -16.882 17.803 19.399 1.00 92.00 389 THR A CA 1
ATOM 2994 C C . THR A 1 389 ? -16.812 16.501 18.608 1.00 92.00 389 THR A C 1
ATOM 2996 O O . THR A 1 389 ? -15.729 15.949 18.400 1.00 92.00 389 THR A O 1
ATOM 2999 N N . MET A 1 390 ? -17.968 16.046 18.132 1.00 94.69 390 MET A N 1
ATOM 3000 C CA . MET A 1 390 ? -18.076 15.015 17.105 1.00 94.69 390 MET A CA 1
ATOM 3001 C C . MET A 1 390 ? -18.021 15.687 15.737 1.00 94.69 390 MET A C 1
ATOM 3003 O O . MET A 1 390 ? -18.855 16.540 15.433 1.00 94.69 390 MET A O 1
ATOM 3007 N N . TYR A 1 391 ? -17.060 15.296 14.913 1.00 94.69 391 TYR A N 1
ATOM 3008 C CA . TYR A 1 391 ? -16.978 15.715 13.523 1.00 94.69 391 TYR A CA 1
ATOM 3009 C C . TYR A 1 391 ? -17.524 14.614 12.629 1.00 94.69 391 TYR A C 1
ATOM 3011 O O . TYR A 1 391 ? -17.180 13.445 12.801 1.00 94.69 391 TYR A O 1
ATOM 3019 N N . VAL A 1 392 ? -18.361 14.996 11.672 1.00 95.50 392 VAL A N 1
ATOM 3020 C CA . VAL A 1 392 ? -18.955 14.077 10.704 1.00 95.50 392 VAL A CA 1
ATOM 3021 C C . VAL A 1 392 ? -18.642 14.585 9.309 1.00 95.50 392 VAL A C 1
ATOM 3023 O O . VAL A 1 392 ? -19.026 15.699 8.957 1.00 95.50 392 VAL A O 1
ATOM 3026 N N . PHE A 1 393 ? -17.938 13.779 8.524 1.00 94.44 393 PHE A N 1
ATOM 3027 C CA . PHE A 1 393 ? -17.754 14.030 7.102 1.00 94.44 393 PHE A CA 1
ATOM 3028 C C . PHE A 1 393 ? -18.831 13.288 6.320 1.00 94.44 393 PHE A C 1
ATOM 3030 O O . PHE A 1 393 ? -18.912 12.059 6.358 1.00 94.44 393 PHE A O 1
ATOM 3037 N N . GLU A 1 394 ? -19.663 14.043 5.614 1.00 91.19 394 GLU A N 1
ATOM 3038 C CA . GLU A 1 394 ? -20.736 13.514 4.780 1.00 91.19 394 GLU A CA 1
ATOM 3039 C C . GLU A 1 394 ? -20.957 14.419 3.569 1.00 91.19 394 GLU A C 1
ATOM 3041 O O . GLU A 1 394 ? -20.807 15.637 3.649 1.00 91.19 394 GLU A O 1
ATOM 3046 N N . SER A 1 395 ? -21.315 13.836 2.421 1.00 87.38 395 SER A N 1
ATOM 3047 C CA . SER A 1 395 ? -21.545 14.597 1.179 1.00 87.38 395 SER A CA 1
ATOM 3048 C C . SER A 1 395 ? -20.401 15.568 0.837 1.00 87.38 395 SER A C 1
ATOM 3050 O O . SER A 1 395 ? -20.643 16.714 0.461 1.00 87.38 395 SER A O 1
ATOM 3052 N N . SER A 1 396 ? -19.153 15.125 1.021 1.00 86.31 396 SER A N 1
ATOM 3053 C CA . SER A 1 396 ? -17.933 15.915 0.789 1.00 86.31 396 SER A CA 1
ATOM 3054 C C . SER A 1 396 ? -17.763 17.161 1.669 1.00 86.31 396 SER A C 1
ATOM 3056 O O . SER A 1 396 ? -16.956 18.021 1.334 1.00 86.31 396 SER A O 1
ATOM 3058 N N . ASN A 1 397 ? -18.489 17.268 2.785 1.00 89.81 397 ASN A N 1
ATOM 3059 C CA . ASN A 1 397 ? -18.421 18.408 3.696 1.00 89.81 397 ASN A CA 1
ATOM 3060 C C . ASN A 1 397 ? -18.287 17.951 5.152 1.00 89.81 397 ASN A C 1
ATOM 3062 O O . ASN A 1 397 ? -18.838 16.923 5.552 1.00 89.81 397 ASN A O 1
ATOM 3066 N N . TRP A 1 398 ? -17.591 18.749 5.961 1.00 93.06 398 TRP A N 1
ATOM 3067 C CA . TRP A 1 398 ? -17.514 18.546 7.405 1.00 93.06 398 TRP A CA 1
ATOM 3068 C C . TRP A 1 398 ? -18.676 19.217 8.132 1.00 93.06 398 TRP A C 1
ATOM 3070 O O . TRP A 1 398 ? -19.012 20.375 7.874 1.00 93.06 398 TRP A O 1
ATOM 3080 N N . LYS A 1 399 ? -19.233 18.504 9.107 1.00 93.50 399 LYS A N 1
ATOM 3081 C CA . LYS A 1 399 ? -20.161 19.014 10.118 1.00 93.50 399 LYS A CA 1
ATOM 3082 C C . LYS A 1 399 ? -19.581 18.781 11.506 1.00 93.50 399 LYS A C 1
ATOM 3084 O O . LYS A 1 399 ? -18.879 17.796 11.727 1.00 93.50 399 LYS A O 1
ATOM 3089 N N . SER A 1 400 ? -19.897 19.666 12.444 1.00 92.62 400 SER A N 1
ATOM 3090 C CA . SER A 1 400 ? -19.539 19.517 13.852 1.00 92.62 400 SER A CA 1
ATOM 3091 C C . SER A 1 400 ? -20.789 19.474 14.720 1.00 92.62 400 SER A C 1
ATOM 3093 O O . SER A 1 400 ? -21.754 20.204 14.495 1.00 92.62 400 SER A O 1
ATOM 3095 N N . TYR A 1 401 ? -20.751 18.615 15.732 1.00 93.00 401 TYR A N 1
ATOM 3096 C CA . TYR A 1 401 ? -21.814 18.452 16.710 1.00 93.00 401 TYR A CA 1
ATOM 3097 C C . TYR A 1 401 ? -21.224 18.524 18.113 1.00 93.00 401 TYR A C 1
ATOM 3099 O O . TYR A 1 401 ? -20.222 17.873 18.424 1.00 93.00 401 TYR A O 1
ATOM 3107 N N . ILE A 1 402 ? -21.866 19.321 18.959 1.00 90.38 402 ILE A N 1
ATOM 3108 C CA . ILE A 1 402 ? -21.561 19.435 20.381 1.00 90.38 402 ILE A CA 1
ATOM 3109 C C . ILE A 1 402 ? -22.768 18.882 21.126 1.00 90.38 402 ILE A C 1
ATOM 3111 O O . ILE A 1 402 ? -23.898 19.279 20.850 1.00 90.38 402 ILE A O 1
ATOM 3115 N N . PHE A 1 403 ? -22.518 17.961 22.052 1.00 91.19 403 PHE A N 1
ATOM 3116 C CA . PHE A 1 403 ? -23.555 17.328 22.857 1.00 91.19 403 PHE A CA 1
ATOM 3117 C C . PHE A 1 403 ? -23.305 17.635 24.328 1.00 91.19 403 PHE A C 1
ATOM 3119 O O . PHE A 1 403 ? -22.178 17.483 24.804 1.00 91.19 403 PHE A O 1
ATOM 3126 N N . ASP A 1 404 ? -24.350 18.020 25.057 1.00 88.56 404 ASP A N 1
ATOM 3127 C CA . ASP A 1 404 ? -24.241 18.358 26.482 1.00 88.56 404 ASP A CA 1
ATOM 3128 C C . ASP A 1 404 ? -23.763 17.164 27.319 1.00 88.56 404 ASP A C 1
ATOM 3130 O O . ASP A 1 404 ? -22.977 17.315 28.253 1.00 88.56 404 ASP A O 1
ATOM 3134 N N . ASN A 1 405 ? -24.190 15.955 26.944 1.00 90.44 405 ASN A N 1
ATOM 3135 C CA . ASN A 1 405 ? -23.792 14.701 27.579 1.00 90.44 405 ASN A CA 1
ATOM 3136 C C . ASN A 1 405 ? -22.541 14.061 26.948 1.00 90.44 405 ASN A C 1
ATOM 3138 O O . ASN A 1 405 ? -22.275 12.883 27.198 1.00 90.44 405 ASN A O 1
ATOM 3142 N N . ALA A 1 406 ? -21.773 14.799 26.135 1.00 92.19 406 ALA A N 1
ATOM 3143 C CA . ALA A 1 406 ? -20.557 14.266 25.533 1.00 92.19 406 ALA A CA 1
ATOM 3144 C C . ALA A 1 406 ? -19.548 13.840 26.621 1.00 92.19 406 ALA A C 1
ATOM 3146 O O . ALA A 1 406 ? -19.231 14.633 27.527 1.00 92.19 406 ALA A O 1
ATOM 3147 N N . PRO A 1 407 ? -18.998 12.614 26.525 1.00 93.38 407 PRO A N 1
ATOM 3148 C CA . PRO A 1 407 ? -18.020 12.120 27.482 1.00 93.38 407 PRO A CA 1
ATOM 3149 C C . PRO A 1 407 ? -16.737 12.957 27.458 1.00 93.38 407 PRO A C 1
ATOM 3151 O O . PRO A 1 407 ? -16.495 13.769 26.561 1.00 93.38 407 PRO A O 1
ATOM 3154 N N . ASN A 1 408 ? -15.895 12.769 28.475 1.00 91.12 408 ASN A N 1
ATOM 3155 C CA . ASN A 1 408 ? -14.589 13.417 28.493 1.00 91.12 408 ASN A CA 1
ATOM 3156 C C . ASN A 1 408 ? -13.748 12.934 27.304 1.00 91.12 408 ASN A C 1
ATOM 3158 O O . ASN A 1 408 ? -13.727 11.728 27.023 1.00 91.12 408 ASN A O 1
ATOM 3162 N N . PRO A 1 409 ? -13.084 13.865 26.601 1.00 88.94 409 PRO A N 1
ATOM 3163 C CA . PRO A 1 409 ? -12.328 13.532 25.413 1.00 88.94 409 PRO A CA 1
ATOM 3164 C C . PRO A 1 409 ? -11.126 12.661 25.785 1.00 88.94 409 PRO A C 1
ATOM 3166 O O . PRO A 1 409 ? -10.569 12.746 26.881 1.00 88.94 409 PRO A O 1
ATOM 3169 N N . ARG A 1 410 ? -10.758 11.785 24.856 1.00 91.12 410 ARG A N 1
ATOM 3170 C CA . ARG A 1 410 ? -9.628 10.865 24.975 1.00 91.12 410 ARG A CA 1
ATOM 3171 C C . ARG A 1 410 ? -8.996 10.644 23.605 1.00 91.12 410 ARG A C 1
ATOM 3173 O O . ARG A 1 410 ? -9.607 10.965 22.585 1.00 91.12 410 ARG A O 1
ATOM 3180 N N . ALA A 1 411 ? -7.794 10.090 23.585 1.00 91.88 411 ALA A N 1
ATOM 3181 C CA . ALA A 1 411 ? -7.056 9.712 22.383 1.00 91.88 411 ALA A CA 1
ATOM 3182 C C . ALA A 1 411 ? -6.509 8.285 22.511 1.00 91.88 411 ALA A C 1
ATOM 3184 O O . ALA A 1 411 ? -6.575 7.676 23.581 1.00 91.88 411 ALA A O 1
ATOM 3185 N N . SER A 1 412 ? -5.985 7.741 21.415 1.00 91.88 412 SER A N 1
ATOM 3186 C CA . SER A 1 412 ? -5.366 6.409 21.341 1.00 91.88 412 SER A CA 1
ATOM 3187 C C . SER A 1 412 ? -6.281 5.274 21.826 1.00 91.88 412 SER A C 1
ATOM 3189 O O . SER A 1 412 ? -5.816 4.234 22.296 1.00 91.88 412 SER A O 1
ATOM 3191 N N . TYR A 1 413 ? -7.592 5.499 21.754 1.00 94.19 413 TYR A N 1
ATOM 3192 C CA . TYR A 1 413 ? -8.640 4.511 21.982 1.00 94.19 413 TYR A CA 1
ATOM 3193 C C . TYR A 1 413 ? -8.837 3.661 20.717 1.00 94.19 413 TYR A C 1
ATOM 3195 O O . TYR A 1 413 ? -8.285 3.973 19.663 1.00 94.19 413 TYR A O 1
ATOM 3203 N N . SER A 1 414 ? -9.661 2.617 20.795 1.00 95.38 414 SER A N 1
ATOM 3204 C CA . SER A 1 414 ? -10.213 1.946 19.610 1.00 95.38 414 SER A CA 1
ATOM 3205 C C . SER A 1 414 ? -11.689 2.301 19.430 1.00 95.38 414 SER A C 1
ATOM 3207 O O . SER A 1 414 ? -12.374 2.607 20.408 1.00 95.38 414 SER A O 1
ATOM 3209 N N . ALA A 1 415 ? -12.173 2.309 18.188 1.00 96.69 415 ALA A N 1
ATOM 3210 C CA . ALA A 1 415 ? -13.573 2.567 17.872 1.00 96.69 415 ALA A CA 1
ATOM 3211 C C . ALA A 1 415 ? -14.095 1.522 16.884 1.00 96.69 415 ALA A C 1
ATOM 3213 O O . ALA A 1 415 ? -13.447 1.229 15.880 1.00 96.69 415 ALA A O 1
ATOM 3214 N N . THR A 1 416 ? -15.263 0.954 17.171 1.00 97.19 416 THR A N 1
ATOM 3215 C CA . THR A 1 416 ? -15.850 -0.136 16.383 1.00 97.19 416 THR A CA 1
ATOM 3216 C C . THR A 1 416 ? -17.319 0.161 16.102 1.00 97.19 416 THR A C 1
ATOM 3218 O O . THR A 1 416 ? -18.088 0.395 17.034 1.00 97.19 416 THR A O 1
ATOM 3221 N N . LEU A 1 417 ? -17.712 0.142 14.825 1.00 97.25 417 LEU A N 1
ATOM 3222 C CA . LEU A 1 417 ? -19.118 0.196 14.420 1.00 97.25 417 LEU A CA 1
ATOM 3223 C C . LEU A 1 417 ? -19.776 -1.165 14.643 1.00 97.25 417 LEU A C 1
ATOM 3225 O O . LEU A 1 417 ? -19.233 -2.184 14.221 1.00 97.25 417 LEU A O 1
ATOM 3229 N N . LEU A 1 418 ? -20.948 -1.166 15.265 1.00 96.81 418 LEU A N 1
ATOM 3230 C CA . LEU A 1 418 ? -21.843 -2.312 15.342 1.00 96.81 418 LEU A CA 1
ATOM 3231 C C . LEU A 1 418 ? -22.848 -2.307 14.192 1.00 96.81 418 LEU A C 1
ATOM 3233 O O . LEU A 1 418 ? -23.241 -1.251 13.696 1.00 96.81 418 LEU A O 1
ATOM 3237 N N . ASP A 1 419 ? -23.366 -3.487 13.863 1.00 94.38 419 ASP A N 1
ATOM 3238 C CA . ASP A 1 419 ? -24.389 -3.671 12.824 1.00 94.38 419 ASP A CA 1
ATOM 3239 C C . ASP A 1 419 ? -25.683 -2.880 13.074 1.00 94.38 419 ASP A C 1
ATOM 3241 O O . ASP A 1 419 ? -26.420 -2.583 12.136 1.00 94.38 419 ASP A O 1
ATOM 3245 N N . ASP A 1 420 ? -25.964 -2.510 14.327 1.00 94.25 420 ASP A N 1
ATOM 3246 C CA . ASP A 1 420 ? -27.120 -1.685 14.695 1.00 94.25 420 ASP A CA 1
ATOM 3247 C C . ASP A 1 420 ? -26.879 -0.169 14.575 1.00 94.25 420 ASP A C 1
ATOM 3249 O O . ASP A 1 420 ? -27.747 0.625 14.939 1.00 94.25 420 ASP A O 1
ATOM 3253 N N . GLY A 1 421 ? -25.721 0.242 14.054 1.00 95.50 421 GLY A N 1
ATOM 3254 C CA . GLY A 1 421 ? -25.378 1.642 13.819 1.00 95.50 421 GLY A CA 1
ATOM 3255 C C . GLY A 1 421 ? -24.803 2.363 15.038 1.00 95.50 421 GLY A C 1
ATOM 3256 O O . GLY A 1 421 ? -24.597 3.576 14.981 1.00 95.50 421 GLY A O 1
ATOM 3257 N N . ARG A 1 422 ? -24.523 1.667 16.142 1.00 97.50 422 ARG A N 1
ATOM 3258 C CA . ARG A 1 422 ? -23.817 2.259 17.287 1.00 97.50 422 ARG A CA 1
ATOM 3259 C C . ARG A 1 422 ? -22.307 2.118 17.137 1.00 97.50 422 ARG A C 1
ATOM 3261 O O . ARG A 1 422 ? -21.813 1.074 16.723 1.00 97.50 422 ARG A O 1
ATOM 3268 N N . ILE A 1 423 ? -21.565 3.148 17.527 1.00 98.19 423 ILE A N 1
ATOM 3269 C CA . ILE A 1 423 ? -20.103 3.119 17.633 1.00 98.19 423 ILE A CA 1
ATOM 3270 C C . ILE A 1 423 ? -19.740 2.885 19.095 1.00 98.19 423 ILE A C 1
ATOM 3272 O O . ILE A 1 423 ? -20.217 3.617 19.960 1.00 98.19 423 ILE A O 1
ATOM 3276 N N . ILE A 1 424 ? -18.889 1.901 19.376 1.00 98.00 424 ILE A N 1
ATOM 3277 C CA . ILE A 1 424 ? -18.297 1.704 20.703 1.00 98.00 424 ILE A CA 1
ATOM 3278 C C . ILE A 1 424 ? -16.863 2.225 20.687 1.00 98.00 424 ILE A C 1
ATOM 3280 O O . ILE A 1 424 ? -16.071 1.792 19.854 1.00 98.00 424 ILE A O 1
ATOM 3284 N N . TYR A 1 425 ? -16.521 3.085 21.643 1.00 97.38 425 TYR A N 1
ATOM 3285 C CA . TYR A 1 425 ? -15.161 3.543 21.913 1.00 97.38 425 TYR A CA 1
ATOM 3286 C C . TYR A 1 425 ? -14.614 2.847 23.166 1.00 97.38 425 TYR A C 1
ATOM 3288 O O . TYR A 1 425 ? -15.247 2.885 24.227 1.00 97.38 425 TYR A O 1
ATOM 3296 N N . ILE A 1 426 ? -13.439 2.222 23.052 1.00 96.31 426 ILE A N 1
ATOM 3297 C CA . ILE A 1 426 ? -12.850 1.363 24.090 1.00 96.31 426 ILE A CA 1
ATOM 3298 C C . ILE A 1 426 ? -11.460 1.872 24.486 1.00 96.31 426 ILE A C 1
ATOM 3300 O O . ILE A 1 426 ? -10.601 2.120 23.637 1.00 96.31 426 ILE A O 1
ATOM 3304 N N . GLY A 1 427 ? -11.233 1.994 25.798 1.00 94.25 427 GLY A N 1
ATOM 3305 C CA . GLY A 1 427 ? -9.949 2.394 26.379 1.00 94.25 427 GLY A CA 1
ATOM 3306 C C . GLY A 1 427 ? -9.489 3.787 25.940 1.00 94.25 427 GLY A C 1
ATOM 3307 O O . GLY A 1 427 ? -10.312 4.694 25.783 1.00 94.25 427 GLY A O 1
ATOM 3308 N N . GLY A 1 428 ? -8.175 3.942 25.772 1.00 92.25 428 GLY A N 1
ATOM 3309 C CA . GLY A 1 428 ? -7.514 5.200 25.418 1.00 92.25 428 GLY A CA 1
ATOM 3310 C C . GLY A 1 428 ? -6.921 5.940 26.615 1.00 92.25 428 GLY A C 1
ATOM 3311 O O . GLY A 1 428 ? -6.893 5.428 27.732 1.00 92.25 428 GLY A O 1
ATOM 3312 N N . ILE A 1 429 ? -6.449 7.155 26.355 1.00 89.38 429 ILE A N 1
ATOM 3313 C CA . ILE A 1 429 ? -5.835 8.056 27.333 1.00 89.38 429 ILE A CA 1
ATOM 3314 C C . ILE A 1 429 ? -6.513 9.419 27.327 1.00 89.38 429 ILE A C 1
ATOM 3316 O O . ILE A 1 429 ? -6.922 9.925 26.282 1.00 89.38 429 ILE A O 1
ATOM 3320 N N . SER A 1 430 ? -6.596 10.026 28.501 1.00 88.25 430 SER A N 1
ATOM 3321 C CA . SER A 1 430 ? -7.049 11.397 28.723 1.00 88.25 430 SER A CA 1
ATOM 3322 C C . SER A 1 430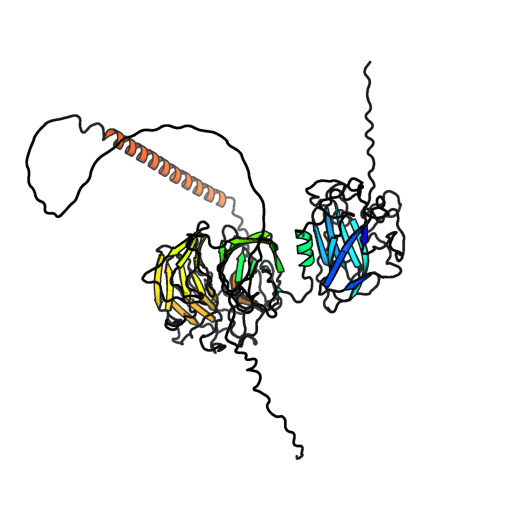 ? -5.877 12.257 29.206 1.00 88.25 430 SER A C 1
ATOM 3324 O O . SER A 1 430 ? -4.897 11.738 29.747 1.00 88.25 430 SER A O 1
ATOM 3326 N N . ARG A 1 431 ? -5.946 13.576 29.003 1.00 84.25 431 ARG A N 1
ATOM 3327 C CA . ARG A 1 431 ? -4.983 14.532 29.573 1.00 84.25 431 ARG A CA 1
ATOM 3328 C C . ARG A 1 431 ? -5.615 15.320 30.714 1.00 84.25 431 ARG 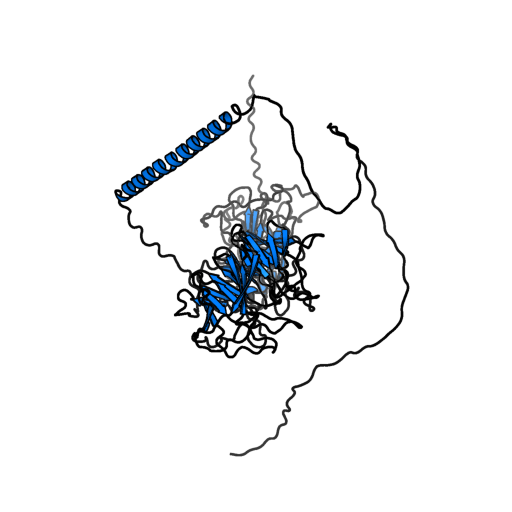A C 1
ATOM 3330 O O . ARG A 1 431 ? -6.829 15.493 30.769 1.00 84.25 431 ARG A O 1
ATOM 3337 N N . SER A 1 432 ? -4.774 15.838 31.610 1.00 78.50 432 SER A N 1
ATOM 3338 C CA . SER A 1 432 ? -5.204 16.801 32.632 1.00 78.50 432 SER A CA 1
ATOM 3339 C C . SER A 1 432 ? -5.985 17.958 31.979 1.00 78.50 432 SER A C 1
ATOM 3341 O O . SER A 1 432 ? -5.542 18.457 30.941 1.00 78.50 432 SER A O 1
ATOM 3343 N N . PRO A 1 433 ? -7.129 18.392 32.542 1.00 83.44 433 PRO A N 1
ATOM 3344 C CA . PRO A 1 433 ? -7.642 18.079 33.882 1.00 83.44 433 PRO A CA 1
ATOM 3345 C C . PRO A 1 433 ? -8.599 16.875 33.953 1.00 83.44 433 PRO A C 1
ATOM 3347 O O . PRO A 1 433 ? -9.248 16.677 34.980 1.00 83.44 433 PRO A O 1
ATOM 3350 N N . TYR A 1 434 ? -8.749 16.092 32.883 1.00 83.75 434 TYR A N 1
ATOM 3351 C CA . TYR A 1 434 ? -9.695 14.977 32.864 1.00 83.75 434 TYR A CA 1
ATOM 3352 C C . TYR A 1 434 ? -9.206 13.796 33.721 1.00 83.75 434 TYR A C 1
ATOM 3354 O O . TYR A 1 434 ? -8.000 13.558 33.810 1.00 83.75 434 TYR A O 1
ATOM 3362 N N . PRO A 1 435 ? -10.129 13.038 34.348 1.00 85.31 435 PRO A N 1
ATOM 3363 C CA . PRO A 1 435 ? -9.776 11.837 35.094 1.00 85.31 435 PRO A CA 1
ATOM 3364 C C . PRO A 1 435 ? -9.199 10.763 34.169 1.00 85.31 435 PRO A C 1
ATOM 3366 O O . PRO A 1 435 ? -9.455 10.768 32.961 1.00 85.31 435 PRO A O 1
ATOM 3369 N N . GLU A 1 436 ? -8.456 9.825 34.755 1.00 86.56 436 GLU A N 1
ATOM 3370 C CA . GLU A 1 436 ? -7.944 8.652 34.050 1.00 86.56 436 GLU A CA 1
ATOM 3371 C C . GLU A 1 436 ? -9.089 7.862 33.399 1.00 86.56 436 GLU A C 1
ATOM 3373 O O . GLU A 1 436 ? -10.195 7.759 33.937 1.00 86.56 436 GLU A O 1
ATOM 3378 N N . VAL A 1 437 ? -8.823 7.310 32.218 1.00 89.69 437 VAL A N 1
ATOM 3379 C CA . VAL A 1 437 ? -9.797 6.504 31.487 1.00 89.69 437 VAL A CA 1
ATOM 3380 C C . VAL A 1 437 ? -10.035 5.183 32.212 1.00 89.69 437 VAL A C 1
ATOM 3382 O O . VAL A 1 437 ? -9.143 4.349 32.300 1.00 89.69 437 VAL A O 1
ATOM 3385 N N . ASN A 1 438 ? -11.268 4.952 32.656 1.00 90.06 438 ASN A N 1
ATOM 3386 C CA . ASN A 1 438 ? -11.706 3.649 33.141 1.00 90.06 438 ASN A CA 1
ATOM 3387 C C . ASN A 1 438 ? -11.970 2.703 31.959 1.00 90.06 438 ASN A C 1
ATOM 3389 O O . ASN A 1 438 ? -12.868 2.948 31.152 1.00 90.06 438 ASN A O 1
ATOM 3393 N N . PHE A 1 439 ? -11.223 1.604 31.862 1.00 89.38 439 PHE A N 1
ATOM 3394 C CA . PHE A 1 439 ? -11.383 0.626 30.781 1.00 89.38 439 PHE A CA 1
ATOM 3395 C C . PHE A 1 439 ? -12.773 -0.020 30.723 1.00 89.38 439 PHE A C 1
ATOM 3397 O O . PHE A 1 439 ? -13.253 -0.344 29.638 1.00 89.38 439 PHE A O 1
ATOM 3404 N N . PHE A 1 440 ? -13.434 -0.200 31.871 1.00 92.44 440 PHE A N 1
ATOM 3405 C CA . PHE A 1 440 ? -14.761 -0.814 31.913 1.00 92.44 440 PHE A CA 1
ATOM 3406 C C . PHE A 1 440 ? -15.875 0.126 31.432 1.00 92.44 440 PHE A C 1
ATOM 3408 O O . PHE A 1 440 ? -16.975 -0.351 31.143 1.00 92.44 440 PHE A O 1
ATOM 3415 N N . GLU A 1 441 ? -15.607 1.429 31.314 1.00 94.81 441 GLU A N 1
ATOM 3416 C CA . GLU A 1 441 ? -16.530 2.410 30.744 1.00 94.81 441 GLU A CA 1
ATOM 3417 C C . GLU A 1 441 ? -16.429 2.425 29.218 1.00 94.81 441 GLU A C 1
ATOM 3419 O O . GLU A 1 441 ? -15.529 3.031 28.627 1.00 94.81 441 GLU A O 1
ATOM 3424 N N . LEU A 1 442 ? -17.399 1.777 28.580 1.00 97.12 442 LEU A N 1
ATOM 3425 C CA . LEU A 1 442 ? -17.557 1.778 27.134 1.00 97.12 442 LEU A CA 1
ATOM 3426 C C . LEU A 1 442 ? -18.384 2.998 26.735 1.00 97.12 442 LEU A C 1
ATOM 3428 O O . LEU A 1 442 ? -19.545 3.127 27.137 1.00 97.12 442 LEU A O 1
ATOM 3432 N N . LEU A 1 443 ? -17.798 3.895 25.944 1.00 97.38 443 LEU A N 1
ATOM 3433 C CA . LEU A 1 443 ? -18.541 5.031 25.404 1.00 97.38 443 LEU A CA 1
ATOM 3434 C C . LEU A 1 443 ? -19.257 4.572 24.139 1.00 97.38 443 LEU A C 1
ATOM 3436 O O . LEU A 1 443 ? -18.637 3.978 23.260 1.00 97.38 443 LEU A O 1
ATOM 3440 N N . ILE A 1 444 ? -20.552 4.840 24.047 1.00 97.75 444 ILE A N 1
ATOM 3441 C CA . ILE A 1 444 ? -21.392 4.415 22.933 1.00 97.75 444 ILE A CA 1
ATOM 3442 C C . ILE A 1 444 ? -21.996 5.650 22.283 1.00 97.75 444 ILE A C 1
ATOM 3444 O O . ILE A 1 444 ? -22.620 6.460 22.965 1.00 97.75 444 ILE A O 1
ATOM 3448 N N . PHE A 1 445 ? -21.845 5.769 20.969 1.00 97.88 445 PHE A N 1
ATOM 3449 C CA . PHE A 1 445 ? -22.504 6.799 20.177 1.00 97.88 445 PHE A CA 1
ATOM 3450 C C . PHE A 1 445 ? -23.501 6.163 19.210 1.00 97.88 445 PHE A C 1
ATOM 3452 O O . PHE A 1 445 ? -23.124 5.337 18.380 1.00 97.88 445 PHE A O 1
ATOM 3459 N N . ASP A 1 446 ? -24.776 6.526 19.318 1.00 96.88 446 ASP A N 1
ATOM 3460 C CA . ASP A 1 446 ? -25.818 6.116 18.374 1.00 96.88 446 ASP A CA 1
ATOM 3461 C C . ASP A 1 446 ? -25.766 7.033 17.143 1.00 96.88 446 ASP A C 1
ATOM 3463 O O . ASP A 1 446 ? -26.075 8.220 17.237 1.00 96.88 446 ASP A O 1
ATOM 3467 N N . THR A 1 447 ? -25.361 6.507 15.982 1.00 96.31 447 THR A N 1
ATOM 3468 C CA . THR A 1 447 ? -25.192 7.326 14.764 1.00 96.31 447 THR A CA 1
ATOM 3469 C C . THR A 1 447 ? -26.515 7.740 14.118 1.00 96.31 447 THR A C 1
ATOM 3471 O O . THR A 1 447 ? -26.529 8.633 13.264 1.00 96.31 447 THR A O 1
ATOM 3474 N N . ILE A 1 448 ? -27.628 7.106 14.495 1.00 93.44 448 ILE A N 1
ATOM 3475 C CA . ILE A 1 448 ? -28.962 7.400 13.965 1.00 93.44 448 ILE A CA 1
ATOM 3476 C C . ILE A 1 448 ? -29.604 8.495 14.813 1.00 93.44 448 ILE A C 1
ATOM 3478 O O . ILE A 1 448 ? -30.092 9.487 14.273 1.00 93.44 448 ILE A O 1
ATOM 3482 N N . LYS A 1 449 ? -29.577 8.332 16.138 1.00 94.19 449 LYS A N 1
ATOM 3483 C CA . LYS A 1 449 ? -30.141 9.305 17.087 1.00 94.19 449 LYS A CA 1
ATOM 3484 C C . LYS A 1 449 ? -29.216 10.484 17.364 1.00 94.19 449 LYS A C 1
ATOM 3486 O O . LYS A 1 449 ? -29.697 11.522 17.798 1.00 94.19 449 LYS A O 1
ATOM 3491 N N . LEU A 1 450 ? -27.920 10.331 17.088 1.00 92.88 450 LEU A N 1
ATOM 3492 C CA . LEU A 1 450 ? -26.864 11.281 17.441 1.00 92.88 450 LEU A CA 1
ATOM 3493 C C . LEU A 1 450 ? -26.812 11.528 18.955 1.00 92.88 450 LEU A C 1
ATOM 3495 O O . LEU A 1 450 ? -26.828 12.663 19.418 1.00 92.88 450 LEU A O 1
ATOM 3499 N N . GLU A 1 451 ? -26.753 10.447 19.732 1.00 95.06 451 GLU A N 1
ATOM 3500 C CA . GLU A 1 451 ? -26.768 10.495 21.197 1.00 95.06 451 GLU A CA 1
ATOM 3501 C C . GLU A 1 451 ? -25.622 9.678 21.797 1.00 95.06 451 GLU A C 1
ATOM 3503 O O . GLU A 1 451 ? -25.297 8.582 21.331 1.00 95.06 451 GLU A O 1
ATOM 3508 N N . TRP A 1 452 ? -25.035 10.205 22.872 1.00 97.38 452 TRP A N 1
ATOM 3509 C CA . TRP A 1 452 ? -24.055 9.493 23.688 1.00 97.38 452 TRP A CA 1
ATOM 3510 C C . TRP A 1 452 ? -24.718 8.687 24.804 1.00 97.38 452 TRP A C 1
ATOM 3512 O O . TRP A 1 452 ? -25.649 9.148 25.463 1.00 97.38 452 TRP A O 1
ATOM 3522 N N . ASN A 1 453 ? -24.161 7.511 25.074 1.00 96.19 453 ASN A N 1
ATOM 3523 C CA . ASN A 1 453 ? -24.453 6.694 26.241 1.00 96.19 453 ASN A CA 1
ATOM 3524 C C . ASN A 1 453 ? -23.153 6.113 26.815 1.00 96.19 453 ASN A C 1
ATOM 3526 O O . ASN A 1 453 ? -22.206 5.846 26.076 1.00 96.19 453 ASN A O 1
ATOM 3530 N N . ILE A 1 454 ? -23.112 5.880 28.126 1.00 96.25 454 ILE A N 1
ATOM 3531 C CA . ILE A 1 454 ? -21.996 5.194 28.785 1.00 96.25 454 ILE A CA 1
ATOM 3532 C C . ILE A 1 454 ? -22.498 3.846 29.276 1.00 96.25 454 ILE A C 1
ATOM 3534 O O . ILE A 1 454 ? -23.460 3.765 30.040 1.00 96.25 454 ILE A O 1
ATOM 3538 N N . GLN A 1 455 ? -21.829 2.784 28.849 1.00 96.81 455 GLN A N 1
ATOM 3539 C CA . GLN A 1 455 ? -22.124 1.427 29.269 1.00 96.81 455 GLN A CA 1
ATOM 3540 C C . GLN A 1 455 ? -21.003 0.903 30.158 1.00 96.81 455 GLN A C 1
ATOM 3542 O O . GLN A 1 455 ? -19.847 0.823 29.747 1.00 96.81 455 GLN A O 1
ATOM 3547 N N . ILE A 1 456 ? -21.362 0.483 31.370 1.00 95.50 456 ILE A N 1
ATOM 3548 C CA . ILE A 1 456 ? -20.424 -0.183 32.272 1.00 95.50 456 ILE A CA 1
ATOM 3549 C C . ILE A 1 456 ? -20.367 -1.662 31.903 1.00 95.50 456 ILE A C 1
ATOM 3551 O O . ILE A 1 456 ? -21.383 -2.364 31.928 1.00 95.50 456 ILE A O 1
ATOM 3555 N N . SER A 1 457 ? -19.179 -2.115 31.524 1.00 94.94 457 SER A N 1
ATOM 3556 C CA . SER A 1 457 ? -18.879 -3.516 31.244 1.00 94.94 457 SER A CA 1
ATOM 3557 C C . SER A 1 457 ? -18.357 -4.235 32.487 1.00 94.94 457 SER A C 1
ATOM 3559 O O . SER A 1 457 ? -18.037 -3.619 33.504 1.00 94.94 457 SER A O 1
ATOM 3561 N N . LYS A 1 458 ? -18.288 -5.564 32.420 1.00 93.44 458 LYS A N 1
ATOM 3562 C CA . LYS A 1 458 ? -17.804 -6.423 33.509 1.00 93.44 458 LYS A CA 1
ATOM 3563 C C . LYS A 1 458 ? -16.891 -7.523 32.983 1.00 93.44 458 LYS A C 1
ATOM 3565 O O . LYS A 1 458 ? -16.944 -7.853 31.806 1.00 93.44 458 LYS A O 1
ATOM 3570 N N . SER A 1 459 ? -16.075 -8.099 33.857 1.00 90.50 459 SER A N 1
ATOM 3571 C CA . SER A 1 459 ? -15.233 -9.264 33.554 1.00 90.50 459 SER A CA 1
ATOM 3572 C C . SER A 1 459 ? -15.951 -10.557 33.956 1.00 90.50 459 SER A C 1
ATOM 3574 O O . SER A 1 459 ? -16.550 -10.606 35.034 1.00 90.50 459 SER A O 1
ATOM 3576 N N . ASP A 1 460 ? -15.922 -11.589 33.111 1.00 86.25 460 ASP A N 1
ATOM 3577 C CA . ASP A 1 460 ? -16.603 -12.876 33.344 1.00 86.25 460 ASP A CA 1
ATOM 3578 C C . ASP A 1 460 ? -16.053 -13.673 34.536 1.00 86.25 460 ASP A C 1
ATOM 3580 O O . ASP A 1 460 ? -16.788 -14.401 35.202 1.00 86.25 460 ASP A O 1
ATOM 3584 N N . ASN A 1 461 ? -14.769 -13.504 34.831 1.00 79.50 461 ASN A N 1
ATOM 3585 C CA . ASN A 1 461 ? -14.035 -14.208 35.878 1.00 79.50 461 ASN A CA 1
ATOM 3586 C C . ASN A 1 461 ? -13.658 -13.291 37.055 1.00 79.50 461 ASN A C 1
ATOM 3588 O O . ASN A 1 461 ? -12.892 -13.689 37.932 1.00 79.50 461 ASN A O 1
ATOM 3592 N N . GLY A 1 462 ? -14.158 -12.050 37.058 1.00 69.50 462 GLY A N 1
ATOM 3593 C CA . GLY A 1 462 ? -13.854 -11.042 38.074 1.00 69.50 462 GLY A CA 1
ATOM 3594 C C . GLY A 1 462 ? -12.403 -10.547 38.072 1.00 69.50 462 GLY A C 1
ATOM 3595 O O . GLY A 1 462 ? -12.048 -9.744 38.936 1.00 69.50 462 GLY A O 1
ATOM 3596 N N . LYS A 1 463 ? -11.554 -10.982 37.127 1.00 71.88 463 LYS A N 1
ATOM 3597 C CA . LYS A 1 463 ? -10.180 -10.483 37.025 1.00 71.88 463 LYS A CA 1
ATOM 3598 C C . LYS A 1 463 ? -10.192 -9.028 36.551 1.00 71.88 463 LYS A C 1
ATOM 3600 O O . LYS A 1 463 ? -10.907 -8.713 35.593 1.00 71.88 463 LYS A O 1
ATOM 3605 N N . PRO A 1 464 ? -9.389 -8.153 37.178 1.00 71.44 464 PRO A N 1
ATOM 3606 C CA . PRO A 1 464 ? -9.228 -6.787 36.712 1.00 71.44 464 PRO A CA 1
ATOM 3607 C C . PRO A 1 464 ? -8.549 -6.787 35.339 1.00 71.44 464 PRO A C 1
ATOM 3609 O O . PRO A 1 464 ? -7.527 -7.443 35.145 1.00 71.44 464 PRO A O 1
ATOM 3612 N N . ILE A 1 465 ? -9.115 -6.030 34.399 1.00 82.94 465 ILE A N 1
ATOM 3613 C CA . ILE A 1 465 ? -8.479 -5.725 33.117 1.00 82.94 465 ILE A CA 1
ATOM 3614 C C . ILE A 1 465 ? -7.841 -4.350 33.266 1.00 82.94 465 ILE A C 1
ATOM 3616 O O . ILE A 1 465 ? -8.515 -3.394 33.648 1.00 82.94 465 ILE A O 1
ATOM 3620 N N . LYS A 1 466 ? -6.535 -4.257 33.011 1.00 84.44 466 LYS A N 1
ATOM 3621 C CA . LYS A 1 466 ? -5.817 -2.984 33.112 1.00 84.44 466 LYS A CA 1
ATOM 3622 C C . LYS A 1 466 ? -6.266 -2.006 32.027 1.00 84.44 466 LYS A C 1
ATOM 3624 O O . LYS A 1 466 ? -6.529 -2.420 30.892 1.00 84.44 466 LYS A O 1
ATOM 3629 N N . ASN A 1 467 ? -6.261 -0.716 32.376 1.00 86.50 467 ASN A N 1
ATOM 3630 C CA . ASN A 1 467 ? -6.422 0.371 31.414 1.00 86.50 467 ASN A CA 1
ATOM 3631 C C . ASN A 1 467 ? -5.394 0.234 30.290 1.00 86.50 467 ASN A C 1
ATOM 3633 O O . ASN A 1 467 ? -4.262 -0.200 30.507 1.00 86.50 467 ASN A O 1
ATOM 3637 N N . ARG A 1 468 ? -5.811 0.541 29.064 1.00 88.69 468 ARG A N 1
ATOM 3638 C CA . ARG A 1 468 ? -4.943 0.400 27.899 1.00 88.69 468 ARG A CA 1
ATOM 3639 C C . ARG A 1 468 ? -5.333 1.335 26.772 1.00 88.69 468 ARG A C 1
ATOM 3641 O O . ARG A 1 468 ? -6.513 1.604 26.534 1.00 88.69 468 ARG A O 1
ATOM 3648 N N . ALA A 1 469 ? -4.320 1.750 26.034 1.00 89.94 469 ALA A N 1
ATOM 3649 C CA . ALA A 1 469 ? -4.409 2.538 24.817 1.00 89.94 469 ALA A CA 1
ATOM 3650 C C . ALA A 1 469 ? -3.557 1.891 23.718 1.00 89.94 469 ALA A C 1
ATOM 3652 O O . ALA A 1 469 ? -2.841 0.921 23.981 1.00 89.94 469 ALA A O 1
ATOM 3653 N N . HIS A 1 470 ? -3.646 2.403 22.491 1.00 89.50 470 HIS A N 1
ATOM 3654 C CA . HIS A 1 470 ? -2.842 1.948 21.349 1.00 89.50 470 HIS A CA 1
ATOM 3655 C C . HIS A 1 470 ? -3.055 0.464 20.977 1.00 89.50 470 HIS A C 1
ATOM 3657 O O . HIS A 1 470 ? -2.170 -0.170 20.400 1.00 89.50 470 HIS A O 1
ATOM 3663 N N . HIS A 1 471 ? -4.215 -0.089 21.344 1.00 91.88 471 HIS A N 1
ATOM 3664 C CA . HIS A 1 471 ? -4.669 -1.437 21.000 1.00 91.88 471 HIS A CA 1
ATOM 3665 C C . HIS A 1 471 ? -5.562 -1.405 19.755 1.00 91.88 471 HIS A C 1
ATOM 3667 O O . HIS A 1 471 ? -6.086 -0.359 19.376 1.00 91.88 471 HIS A O 1
ATOM 3673 N N . SER A 1 472 ? -5.807 -2.575 19.168 1.00 93.31 472 SER A N 1
A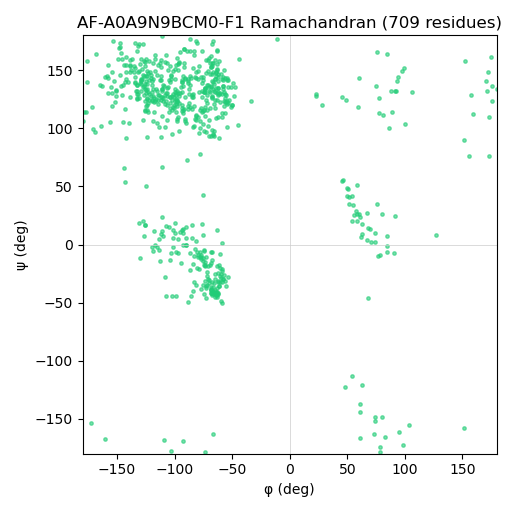TOM 3674 C CA . SER A 1 472 ? -6.819 -2.754 18.123 1.00 93.31 472 SER A CA 1
ATOM 3675 C C . SER A 1 472 ? -8.054 -3.446 18.689 1.00 93.31 472 SER A C 1
ATOM 3677 O O . SER A 1 472 ? -7.901 -4.417 19.431 1.00 93.31 472 SER A O 1
ATOM 3679 N N . ALA A 1 473 ? -9.249 -3.012 18.290 1.00 95.69 473 ALA A N 1
ATOM 3680 C CA . ALA A 1 473 ? -10.504 -3.705 18.568 1.00 95.69 473 ALA A CA 1
ATOM 3681 C C . ALA A 1 473 ? -11.322 -3.833 17.277 1.00 95.69 473 ALA A C 1
ATOM 3683 O O . ALA A 1 473 ? -11.549 -2.839 16.586 1.00 95.69 473 ALA A O 1
ATOM 3684 N N . LEU A 1 474 ? -11.721 -5.056 16.932 1.00 96.06 474 LEU A N 1
ATOM 3685 C CA . LEU A 1 474 ? -12.397 -5.364 15.670 1.00 96.06 474 LEU A CA 1
ATOM 3686 C C . LEU A 1 474 ? -13.677 -6.156 15.928 1.00 96.06 474 LEU A C 1
ATOM 3688 O O . LEU A 1 474 ? -13.681 -7.083 16.740 1.00 96.06 474 LEU A O 1
ATOM 3692 N N . LEU A 1 475 ? -14.751 -5.810 15.211 1.00 96.88 475 LEU A N 1
ATOM 3693 C CA . LEU A 1 475 ? -15.988 -6.587 15.216 1.00 96.88 475 LEU A CA 1
ATOM 3694 C C . LEU A 1 475 ? -15.744 -7.940 14.536 1.00 96.88 475 LEU A C 1
ATOM 3696 O O . LEU A 1 475 ? -15.255 -8.012 13.406 1.00 96.88 475 LEU A O 1
ATOM 3700 N N . HIS A 1 476 ? -16.078 -9.010 15.242 1.00 96.81 476 HIS A N 1
ATOM 3701 C CA . HIS A 1 476 ? -16.062 -10.368 14.731 1.00 96.81 476 HIS A CA 1
ATOM 3702 C C . HIS A 1 476 ? -17.229 -10.603 13.758 1.00 96.81 476 HIS A C 1
ATOM 3704 O O . HIS A 1 476 ? -18.252 -9.925 13.800 1.00 96.81 476 HIS A O 1
ATOM 3710 N N . THR A 1 477 ? -17.112 -11.617 12.901 1.00 93.00 477 THR A N 1
ATOM 3711 C CA . THR A 1 477 ? -18.120 -11.952 11.882 1.00 93.00 477 THR A CA 1
ATOM 3712 C C . THR A 1 477 ? -19.446 -12.479 12.445 1.00 93.00 477 THR A C 1
ATOM 3714 O O . THR A 1 477 ? -20.381 -12.689 11.682 1.00 93.00 477 THR A O 1
ATOM 3717 N N . ASP A 1 478 ? -19.541 -12.714 13.757 1.00 94.94 478 ASP A N 1
ATOM 3718 C CA . ASP A 1 478 ? -20.806 -13.029 14.442 1.00 94.94 478 ASP A CA 1
ATOM 3719 C C . ASP A 1 478 ? -21.639 -11.786 14.802 1.00 94.94 478 ASP A C 1
ATOM 3721 O O . ASP A 1 478 ? -22.733 -11.926 15.356 1.00 94.94 478 ASP A O 1
ATOM 3725 N N . SER A 1 479 ? -21.107 -10.589 14.529 1.00 94.62 479 SER A N 1
ATOM 3726 C CA . SER A 1 479 ? -21.735 -9.288 14.771 1.00 94.62 479 SER A CA 1
ATOM 3727 C C . SER A 1 479 ? -22.031 -8.954 16.237 1.00 94.62 479 SER A C 1
ATOM 3729 O O . SER A 1 479 ? -22.710 -7.967 16.530 1.00 94.62 479 SER A O 1
ATOM 3731 N N . ILE A 1 480 ? -21.543 -9.751 17.188 1.00 96.38 480 ILE A N 1
ATOM 3732 C CA . ILE A 1 480 ? -21.817 -9.577 18.625 1.00 96.38 480 ILE A CA 1
ATOM 3733 C C . ILE A 1 480 ? -20.558 -9.592 19.484 1.00 96.38 480 ILE A C 1
ATOM 3735 O O . ILE A 1 480 ? -20.627 -9.255 20.669 1.00 96.38 480 ILE A O 1
ATOM 3739 N N . SER A 1 481 ? -19.426 -9.992 18.915 1.00 97.69 481 SER A N 1
ATOM 3740 C CA . SER A 1 481 ? -18.173 -10.120 19.641 1.00 97.69 481 SER A CA 1
ATOM 3741 C C . SER A 1 481 ? -17.160 -9.120 19.103 1.00 97.69 481 SER A C 1
ATOM 3743 O O . SER A 1 481 ? -16.967 -9.007 17.896 1.00 97.69 481 SER A O 1
ATOM 3745 N N . ILE A 1 482 ? -16.495 -8.389 19.992 1.00 97.88 482 ILE A N 1
ATOM 3746 C CA . ILE A 1 482 ? -15.367 -7.521 19.642 1.00 97.88 482 ILE A CA 1
ATOM 3747 C C . ILE A 1 482 ? -14.094 -8.173 20.163 1.00 97.88 482 ILE A C 1
ATOM 3749 O O . ILE A 1 482 ? -13.983 -8.437 21.360 1.00 97.88 482 ILE A O 1
ATOM 3753 N N . ILE A 1 483 ? -13.140 -8.420 19.269 1.00 96.69 483 ILE A N 1
ATOM 3754 C CA . ILE A 1 483 ? -11.829 -8.971 19.613 1.00 96.69 483 ILE A CA 1
ATOM 3755 C C . ILE A 1 483 ? -10.867 -7.803 19.821 1.00 96.69 483 ILE A C 1
ATOM 3757 O O . ILE A 1 483 ? -10.644 -7.012 18.903 1.00 96.69 483 ILE A O 1
ATOM 3761 N N . LEU A 1 484 ? -10.300 -7.699 21.020 1.00 94.50 484 LEU A N 1
ATOM 3762 C CA . LEU A 1 484 ? -9.309 -6.698 21.394 1.00 94.50 484 LEU A CA 1
ATOM 3763 C C . LEU A 1 484 ? -7.937 -7.352 21.529 1.00 94.50 484 LEU A C 1
ATOM 3765 O O . LEU A 1 484 ? -7.796 -8.349 22.237 1.00 94.50 484 LEU A O 1
ATOM 3769 N N . TYR A 1 485 ? -6.927 -6.756 20.894 1.00 91.38 485 TYR A N 1
ATOM 3770 C CA . TYR A 1 485 ? -5.547 -7.226 20.965 1.00 91.38 485 TYR A CA 1
ATOM 3771 C C . TYR A 1 485 ? -4.552 -6.097 21.249 1.00 91.38 485 TYR A C 1
ATOM 3773 O O . TYR A 1 485 ? -4.609 -5.024 20.636 1.00 91.38 485 TYR A O 1
ATOM 3781 N N . GLY A 1 486 ? -3.596 -6.382 22.131 1.00 88.75 486 GLY A N 1
ATOM 3782 C CA . GLY A 1 486 ? -2.436 -5.539 22.397 1.00 88.75 486 GLY A CA 1
ATOM 3783 C C . GLY A 1 486 ? -2.714 -4.355 23.327 1.00 88.75 486 GLY A C 1
ATOM 3784 O O . GLY A 1 486 ? -3.560 -4.411 24.230 1.00 88.75 486 GLY A O 1
ATOM 3785 N N . GLY A 1 487 ? -1.975 -3.278 23.077 1.00 86.69 487 GLY A N 1
ATOM 3786 C CA . GLY A 1 487 ? -2.013 -2.026 23.822 1.00 86.69 487 GLY A CA 1
ATOM 3787 C C . GLY A 1 487 ? -1.145 -2.017 25.074 1.00 86.69 487 GLY A C 1
ATOM 3788 O O . GLY A 1 487 ? -0.716 -3.050 25.582 1.00 86.69 487 GLY A O 1
ATOM 3789 N N . VAL A 1 488 ? -0.899 -0.816 25.580 1.00 82.12 488 VAL A N 1
ATOM 3790 C CA . VAL A 1 488 ? -0.096 -0.574 26.787 1.00 82.12 488 VAL A CA 1
ATOM 3791 C C . VAL A 1 488 ? -0.863 0.279 27.784 1.00 82.12 488 VAL A C 1
ATOM 3793 O O . VAL A 1 488 ? -1.793 0.997 27.408 1.00 82.12 488 VAL A O 1
ATOM 3796 N N . TYR A 1 489 ? -0.467 0.182 29.051 1.00 76.19 489 TYR A N 1
ATOM 3797 C CA . TYR A 1 489 ? -0.933 1.068 30.110 1.00 76.19 489 TYR A CA 1
ATOM 3798 C C . TYR A 1 489 ? -0.089 2.352 30.112 1.00 76.19 489 TYR A C 1
ATOM 3800 O O . TYR A 1 489 ? 1.132 2.285 30.193 1.00 76.19 489 TYR A O 1
ATOM 3808 N N . GLU A 1 490 ? -0.744 3.507 30.056 1.00 63.72 490 GLU A N 1
ATOM 3809 C CA . GLU A 1 490 ? -0.162 4.852 30.189 1.00 63.72 490 GLU A CA 1
ATOM 3810 C C . GLU A 1 490 ? -0.763 5.468 31.464 1.00 63.72 490 GLU A C 1
ATOM 3812 O O . GLU A 1 490 ? -1.972 5.307 31.656 1.00 63.72 490 GLU A O 1
ATOM 3817 N N . PRO A 1 491 ? 0.013 6.100 32.375 1.00 51.22 491 PRO A N 1
ATOM 3818 C CA . PRO A 1 491 ? 1.102 7.045 32.075 1.00 51.22 491 PRO A CA 1
ATOM 3819 C C . PRO A 1 491 ? 2.537 6.563 32.382 1.00 51.22 491 PRO A C 1
ATOM 3821 O O . PRO A 1 491 ? 3.458 7.376 32.444 1.00 51.22 491 PRO A O 1
ATOM 3824 N N . ILE A 1 492 ? 2.747 5.273 32.666 1.00 52.09 492 ILE A N 1
ATOM 3825 C CA . ILE A 1 492 ? 4.081 4.741 32.992 1.00 52.09 492 ILE A CA 1
ATOM 3826 C C . ILE A 1 492 ? 4.678 4.148 31.716 1.00 52.09 492 ILE A C 1
ATOM 3828 O O . ILE A 1 492 ? 4.357 3.012 31.362 1.00 52.09 492 ILE A O 1
ATOM 3832 N N . GLU A 1 493 ? 5.531 4.932 31.048 1.00 51.34 493 GLU A N 1
ATOM 3833 C CA . GLU A 1 493 ? 6.306 4.538 29.866 1.00 51.34 493 GLU A CA 1
ATOM 3834 C C . GLU A 1 493 ? 6.714 3.055 29.921 1.00 51.34 493 GLU A C 1
ATOM 3836 O O . GLU A 1 493 ? 7.391 2.599 30.846 1.00 51.34 493 GLU A O 1
ATOM 3841 N N . ASN A 1 494 ? 6.324 2.302 28.892 1.00 51.34 494 ASN A N 1
ATOM 3842 C CA . ASN A 1 494 ? 6.843 0.966 28.583 1.00 51.34 494 ASN A CA 1
ATOM 3843 C C . ASN A 1 494 ? 6.500 -0.178 29.557 1.00 51.34 494 ASN A C 1
ATOM 3845 O O . ASN A 1 494 ? 7.075 -1.262 29.421 1.00 51.34 494 ASN A O 1
ATOM 3849 N N . GLN A 1 495 ? 5.541 -0.030 30.482 1.00 53.22 495 GLN A N 1
ATOM 3850 C CA . GLN A 1 495 ? 5.011 -1.216 31.166 1.00 53.22 495 GLN A CA 1
ATOM 3851 C C . GLN A 1 495 ? 4.094 -2.012 30.234 1.00 53.22 495 GLN A C 1
ATOM 3853 O O . GLN A 1 495 ? 2.902 -1.739 30.085 1.00 53.22 495 GLN A O 1
ATOM 3858 N N . ILE A 1 496 ? 4.675 -3.051 29.634 1.00 56.75 496 ILE A N 1
ATOM 3859 C CA . ILE A 1 496 ? 3.935 -4.151 29.026 1.00 56.75 496 ILE A CA 1
ATOM 3860 C C . ILE A 1 496 ? 3.006 -4.721 30.106 1.00 56.75 496 ILE A C 1
ATOM 3862 O O . ILE A 1 496 ? 3.491 -5.120 31.170 1.00 56.75 496 ILE A O 1
ATOM 3866 N N . PRO A 1 497 ? 1.680 -4.764 29.895 1.00 55.00 497 PRO A N 1
ATOM 3867 C CA . PRO A 1 497 ? 0.815 -5.495 30.799 1.00 55.00 497 PRO A CA 1
ATOM 3868 C C . PRO A 1 497 ? 1.337 -6.934 30.913 1.00 55.00 497 PRO A C 1
ATOM 3870 O O . PRO A 1 497 ? 1.416 -7.639 29.916 1.00 55.00 497 PRO A O 1
ATOM 3873 N N . ASN A 1 498 ? 1.687 -7.387 32.122 1.00 50.28 498 ASN A N 1
ATOM 3874 C CA . ASN A 1 498 ? 2.027 -8.795 32.396 1.00 50.28 498 ASN A CA 1
ATOM 3875 C C . ASN A 1 498 ? 0.837 -9.764 32.149 1.00 50.28 498 ASN A C 1
ATOM 3877 O O . ASN A 1 498 ? 0.868 -10.896 32.627 1.00 50.28 498 ASN A O 1
ATOM 3881 N N . ASP A 1 499 ? -0.239 -9.306 31.496 1.00 57.66 499 ASP A N 1
ATOM 3882 C CA . ASP A 1 499 ? -1.457 -10.053 31.197 1.00 57.66 499 ASP A CA 1
ATOM 3883 C C . ASP A 1 499 ? -1.513 -10.491 29.726 1.00 57.66 499 ASP A C 1
ATOM 3885 O O . ASP A 1 499 ? -0.901 -9.880 28.848 1.00 57.66 499 ASP A O 1
ATOM 3889 N N . ASP A 1 500 ? -2.244 -11.581 29.458 1.00 62.69 500 ASP A N 1
ATOM 3890 C CA . ASP A 1 500 ? -2.549 -11.997 28.090 1.00 62.69 500 ASP A CA 1
ATOM 3891 C C . ASP A 1 500 ? -3.271 -10.842 27.385 1.00 62.69 500 ASP A C 1
ATOM 3893 O O . ASP A 1 500 ? -4.351 -10.424 27.800 1.00 62.69 500 ASP A O 1
ATOM 3897 N N . SER A 1 501 ? -2.674 -10.333 26.309 1.00 78.75 501 SER A N 1
ATOM 3898 C CA . SER A 1 501 ? -3.122 -9.133 25.592 1.00 78.75 501 SER A CA 1
ATOM 3899 C C . SER A 1 501 ? -4.349 -9.338 24.697 1.00 78.75 501 SER A C 1
ATOM 3901 O O . SER A 1 501 ? -4.593 -8.517 23.816 1.00 78.75 501 SER A O 1
ATOM 3903 N N . LEU A 1 502 ? -5.112 -10.416 24.896 1.00 89.06 502 LEU A N 1
ATOM 3904 C CA . LEU A 1 502 ? -6.228 -10.818 24.044 1.00 89.06 502 LEU A CA 1
ATOM 3905 C C . LEU A 1 502 ? -7.522 -10.945 24.850 1.00 89.06 502 LEU A C 1
ATOM 3907 O O . LEU A 1 502 ? -7.627 -11.745 25.782 1.00 89.06 502 LEU A O 1
ATOM 3911 N N . TYR A 1 503 ? -8.528 -10.178 24.446 1.00 91.81 503 TYR A N 1
ATOM 3912 C CA . TYR A 1 503 ? -9.823 -10.121 25.114 1.00 91.81 503 TYR A CA 1
ATOM 3913 C C . TYR A 1 503 ? -10.956 -10.162 24.098 1.00 91.81 503 TYR A C 1
ATOM 3915 O O . TYR A 1 503 ? -10.833 -9.634 22.995 1.00 91.81 503 TYR A O 1
ATOM 3923 N N . ILE A 1 504 ? -12.083 -10.747 24.493 1.00 95.38 504 ILE A N 1
ATOM 3924 C CA . ILE A 1 504 ? -13.326 -10.712 23.723 1.00 95.38 504 ILE A CA 1
ATOM 3925 C C . ILE A 1 504 ? -14.386 -9.992 24.549 1.00 95.38 504 ILE A C 1
ATOM 3927 O O . ILE A 1 504 ? -14.640 -10.379 25.687 1.00 95.38 504 ILE A O 1
ATOM 3931 N N . LEU A 1 505 ? -15.017 -8.968 23.980 1.00 97.12 505 LEU A N 1
ATOM 3932 C CA . LEU A 1 505 ? -16.207 -8.329 24.538 1.00 97.12 505 LEU A CA 1
ATOM 3933 C C . LEU A 1 505 ? -17.454 -8.884 23.857 1.00 97.12 505 LEU A C 1
ATOM 3935 O O . LEU A 1 505 ? -17.603 -8.751 22.644 1.00 97.12 505 LEU A O 1
ATOM 3939 N N . ASN A 1 506 ? -18.387 -9.419 24.639 1.00 96.94 506 ASN A N 1
ATOM 3940 C CA . ASN A 1 506 ? -19.739 -9.700 24.170 1.00 96.94 506 ASN A CA 1
ATOM 3941 C C . ASN A 1 506 ? -20.600 -8.432 24.287 1.00 96.94 506 ASN A C 1
ATOM 3943 O O . ASN A 1 506 ? -20.851 -7.952 25.394 1.00 96.94 506 ASN A O 1
ATOM 3947 N N . THR A 1 507 ? -21.086 -7.898 23.169 1.00 96.50 507 THR A N 1
ATOM 3948 C CA . THR A 1 507 ? -21.824 -6.620 23.123 1.00 96.50 507 THR A CA 1
ATOM 3949 C C . THR A 1 507 ? -23.293 -6.738 23.540 1.00 96.50 507 THR A C 1
ATOM 3951 O O . THR A 1 507 ? -23.957 -5.726 23.753 1.00 96.50 507 THR A O 1
ATOM 3954 N N . LYS A 1 508 ? -23.817 -7.960 23.716 1.00 95.06 508 LYS A N 1
ATOM 3955 C CA . LYS A 1 508 ? -25.164 -8.196 24.269 1.00 95.06 508 LYS A CA 1
ATOM 3956 C C . LYS A 1 508 ? -25.161 -8.193 25.792 1.00 95.06 508 LYS A C 1
ATOM 3958 O O . LYS A 1 508 ? -26.094 -7.688 26.409 1.00 95.06 508 LYS A O 1
ATOM 3963 N N . THR A 1 509 ? -24.134 -8.781 26.401 1.00 95.69 509 THR A N 1
ATOM 3964 C CA . THR A 1 509 ? -24.020 -8.915 27.862 1.00 95.69 509 THR A CA 1
ATOM 3965 C C . THR A 1 509 ? -23.046 -7.919 28.487 1.00 95.69 509 THR A C 1
ATOM 3967 O O . THR A 1 509 ? -22.940 -7.875 29.715 1.00 95.69 509 THR A O 1
ATOM 3970 N N . TRP A 1 510 ? -22.317 -7.158 27.666 1.00 95.56 510 TRP A N 1
ATOM 3971 C CA . TRP A 1 510 ? -21.250 -6.231 28.063 1.00 95.56 510 TRP A CA 1
ATOM 3972 C C . TRP A 1 510 ? -20.212 -6.884 28.970 1.00 95.56 510 TRP A C 1
ATOM 3974 O O . TRP A 1 510 ? -19.777 -6.320 29.975 1.00 95.56 510 TRP A O 1
ATOM 3984 N N . THR A 1 511 ? -19.871 -8.126 28.635 1.00 95.88 511 THR A N 1
ATOM 3985 C CA . THR A 1 511 ? -18.972 -8.959 29.429 1.00 95.88 511 THR A CA 1
ATOM 3986 C C . THR A 1 511 ? -17.701 -9.240 28.643 1.00 95.88 511 THR A C 1
ATOM 3988 O O . THR A 1 511 ? -17.764 -9.662 27.489 1.00 95.88 511 THR A O 1
ATOM 3991 N N . TRP A 1 512 ? -16.566 -8.987 29.283 1.00 95.00 512 TRP A N 1
ATOM 3992 C CA . TRP A 1 512 ? -15.234 -9.296 28.793 1.00 95.00 512 TRP A CA 1
ATOM 3993 C C . TRP A 1 512 ? -14.812 -10.703 29.206 1.00 95.00 512 TRP A C 1
ATOM 3995 O O . TRP A 1 512 ? -14.993 -11.086 30.363 1.00 95.00 512 TRP A O 1
ATOM 4005 N N . SER A 1 513 ? -14.175 -11.407 28.278 1.00 92.19 513 SER A N 1
ATOM 4006 C CA . SER A 1 513 ? -13.557 -12.716 28.478 1.00 92.19 513 SER A CA 1
ATOM 4007 C C . SER A 1 513 ? -12.101 -12.664 28.029 1.00 92.19 513 SER A C 1
ATOM 4009 O O . SER A 1 513 ? -11.818 -12.478 26.840 1.00 92.19 513 SER A O 1
ATOM 4011 N N . GLN A 1 514 ? -11.170 -12.826 28.970 1.00 89.00 514 GLN A N 1
ATOM 4012 C CA . GLN A 1 514 ? -9.742 -12.942 28.659 1.00 89.00 514 GLN A CA 1
ATOM 4013 C C . GLN A 1 514 ? -9.470 -14.281 27.972 1.00 89.00 514 GLN A C 1
ATOM 4015 O O . GLN A 1 514 ? -9.917 -15.323 28.452 1.00 89.00 514 GLN A O 1
ATOM 4020 N N . GLN A 1 515 ? -8.730 -14.250 26.868 1.00 87.62 515 GLN A N 1
ATOM 4021 C CA . GLN A 1 515 ? -8.382 -15.444 26.109 1.00 87.62 515 GLN A CA 1
ATOM 4022 C C . GLN A 1 515 ? -6.931 -15.827 26.379 1.00 87.62 515 GLN A C 1
ATOM 4024 O O . GLN A 1 515 ? -6.027 -15.017 26.183 1.00 87.62 515 GLN A O 1
ATOM 4029 N N . SER A 1 516 ? -6.713 -17.077 26.778 1.00 80.00 516 SER A N 1
ATOM 4030 C CA . SER A 1 516 ? -5.374 -17.643 26.924 1.00 80.00 516 SER A CA 1
ATOM 4031 C C . SER A 1 516 ? -5.104 -18.584 25.759 1.00 80.00 516 SER A C 1
ATOM 4033 O O . SER A 1 516 ? -5.742 -19.625 25.617 1.00 80.00 516 SER A O 1
ATOM 4035 N N . ILE A 1 517 ? -4.143 -18.209 24.924 1.00 75.50 517 ILE A N 1
ATOM 4036 C CA . ILE A 1 517 ? -3.653 -19.016 23.807 1.00 75.50 517 ILE A CA 1
ATOM 4037 C C . ILE A 1 517 ? -2.169 -19.305 24.033 1.00 75.50 517 ILE A C 1
ATOM 4039 O O . ILE A 1 517 ? -1.473 -18.422 24.539 1.00 75.50 517 ILE A O 1
ATOM 4043 N N . PRO A 1 518 ? -1.662 -20.507 23.687 1.00 66.38 518 PRO A N 1
ATOM 4044 C CA . PRO A 1 518 ? -0.242 -20.810 23.817 1.00 66.38 518 PRO A CA 1
ATOM 4045 C C . PRO A 1 518 ? 0.589 -19.710 23.159 1.00 66.38 518 PRO A C 1
ATOM 4047 O O . PRO A 1 518 ? 0.430 -19.422 21.968 1.00 66.38 518 PRO A O 1
ATOM 4050 N N . SER A 1 519 ? 1.439 -19.056 23.947 1.00 57.34 519 SER A N 1
ATOM 4051 C CA . SER A 1 519 ? 2.317 -18.018 23.437 1.00 57.34 519 SER A CA 1
ATOM 4052 C C . SER A 1 519 ? 3.299 -18.645 22.450 1.00 57.34 519 SER A C 1
ATOM 4054 O O . SER A 1 519 ? 3.946 -19.654 22.735 1.00 57.34 519 SER A O 1
ATOM 4056 N N . LEU A 1 520 ? 3.439 -18.041 21.267 1.00 57.88 520 LEU A N 1
ATOM 4057 C CA . LEU A 1 520 ? 4.663 -18.244 20.498 1.00 57.88 520 LEU A CA 1
ATOM 4058 C C . LEU A 1 520 ? 5.834 -17.740 21.368 1.00 57.88 520 LEU A C 1
ATOM 4060 O O . LEU A 1 520 ? 5.655 -16.762 22.100 1.00 57.88 520 LEU A O 1
ATOM 4064 N N . PRO A 1 521 ? 7.032 -18.343 21.287 1.00 46.72 521 PRO A N 1
ATOM 4065 C CA . PRO A 1 521 ? 8.198 -17.973 22.104 1.00 46.72 521 PRO A CA 1
ATOM 4066 C C . PRO A 1 521 ? 8.676 -16.508 21.956 1.00 46.72 521 PRO A C 1
ATOM 4068 O O . PRO A 1 521 ? 9.624 -16.109 22.621 1.00 46.72 521 PRO A O 1
ATOM 4071 N N . TYR A 1 522 ? 7.998 -15.700 21.132 1.00 48.81 522 TYR A N 1
ATOM 4072 C CA . TYR A 1 522 ? 8.276 -14.291 20.842 1.00 48.81 522 TYR A CA 1
ATOM 4073 C C . TYR A 1 522 ? 7.064 -13.357 21.075 1.00 48.81 522 TYR A C 1
ATOM 4075 O O . TYR A 1 522 ? 7.023 -12.242 20.558 1.00 48.81 522 TYR A O 1
ATOM 4083 N N . MET A 1 523 ? 6.032 -13.787 21.815 1.00 52.59 523 MET A N 1
ATOM 4084 C CA . MET A 1 523 ? 4.803 -12.996 22.006 1.00 52.59 523 MET A CA 1
ATOM 4085 C C . MET A 1 523 ? 4.958 -11.871 23.036 1.00 52.59 523 MET A C 1
ATOM 4087 O O . MET A 1 523 ? 4.447 -11.965 24.149 1.00 52.59 523 MET A O 1
ATOM 4091 N N . ASN A 1 524 ? 5.586 -10.769 22.630 1.00 60.94 524 ASN A N 1
ATOM 4092 C CA . ASN A 1 524 ? 5.485 -9.501 23.350 1.00 60.94 524 ASN A CA 1
ATOM 4093 C C . ASN A 1 524 ? 4.242 -8.726 22.886 1.00 60.94 524 ASN A C 1
ATOM 4095 O O . ASN A 1 524 ? 3.870 -8.762 21.708 1.00 60.94 524 ASN A O 1
ATOM 4099 N N . VAL A 1 525 ? 3.592 -8.036 23.827 1.00 61.03 525 VAL A N 1
ATOM 4100 C CA . VAL A 1 525 ? 2.435 -7.166 23.570 1.00 61.03 525 VAL A CA 1
ATOM 4101 C C . VAL A 1 525 ? 2.835 -6.066 22.585 1.00 61.03 525 VAL A C 1
ATOM 4103 O O . VAL A 1 525 ? 3.850 -5.395 22.784 1.00 61.03 525 VAL A O 1
ATOM 4106 N N . THR A 1 526 ? 2.046 -5.894 21.523 1.00 73.62 526 THR A N 1
ATOM 4107 C CA . THR A 1 526 ? 2.229 -4.819 20.541 1.00 73.62 526 THR A CA 1
ATOM 4108 C C . THR A 1 526 ? 1.399 -3.599 20.908 1.00 73.62 526 THR A C 1
ATOM 4110 O O . THR A 1 526 ? 0.275 -3.723 21.401 1.00 73.62 526 THR A O 1
ATOM 4113 N N . ARG A 1 527 ? 1.933 -2.414 20.619 1.00 84.88 527 ARG A N 1
ATOM 4114 C CA . ARG A 1 527 ? 1.172 -1.157 20.564 1.00 84.88 527 ARG A CA 1
ATOM 4115 C C . ARG A 1 527 ? 1.366 -0.495 19.211 1.00 84.88 527 ARG A C 1
ATOM 4117 O O . ARG A 1 527 ? 2.363 -0.767 18.542 1.00 84.88 527 ARG A O 1
ATOM 4124 N N . ASN A 1 528 ? 0.449 0.395 18.836 1.00 87.38 528 ASN A N 1
ATOM 4125 C CA . ASN A 1 528 ? 0.507 1.136 17.568 1.00 87.38 528 ASN A CA 1
ATOM 4126 C C . ASN A 1 528 ? 0.639 0.233 16.329 1.00 87.38 528 ASN A C 1
ATOM 4128 O O . ASN A 1 528 ? 1.090 0.681 15.273 1.00 87.38 528 ASN A O 1
ATOM 4132 N N . HIS A 1 529 ? 0.270 -1.042 16.471 1.00 89.12 529 HIS A N 1
ATOM 4133 C CA . HIS A 1 529 ? 0.092 -1.968 15.367 1.00 89.12 529 HIS A CA 1
ATOM 4134 C C . HIS A 1 529 ? -1.228 -1.665 14.671 1.00 89.12 529 HIS A C 1
ATOM 4136 O O . HIS A 1 529 ? -2.104 -0.982 15.209 1.00 89.12 529 HIS A O 1
ATOM 4142 N N . THR A 1 530 ? -1.398 -2.237 13.492 1.00 90.06 530 THR A N 1
ATOM 4143 C CA . THR A 1 530 ? -2.690 -2.253 12.819 1.00 90.06 530 THR A CA 1
ATOM 4144 C C . THR A 1 530 ? -3.236 -3.670 12.771 1.00 90.06 530 THR A C 1
ATOM 4146 O O . THR A 1 530 ? -2.478 -4.642 12.818 1.00 90.06 530 THR A O 1
ATOM 4149 N N . ALA A 1 531 ? -4.557 -3.796 12.725 1.00 92.81 531 ALA A N 1
ATOM 4150 C CA . ALA A 1 531 ? -5.211 -5.086 12.640 1.00 92.81 531 ALA A CA 1
ATOM 4151 C C . ALA A 1 531 ? -6.436 -5.013 11.730 1.00 92.81 531 ALA A C 1
ATOM 4153 O O . ALA A 1 531 ? -7.174 -4.028 11.741 1.00 92.81 531 ALA A O 1
ATOM 4154 N N . VAL A 1 532 ? -6.651 -6.074 10.959 1.00 94.50 532 VAL A N 1
ATOM 4155 C CA . VAL A 1 532 ? -7.735 -6.197 9.982 1.00 94.50 532 VAL A CA 1
ATOM 4156 C C . VAL A 1 532 ? -8.395 -7.564 10.130 1.00 94.50 532 VAL A C 1
ATOM 4158 O O . VAL A 1 532 ? -7.716 -8.576 10.297 1.00 94.50 532 VAL A O 1
ATOM 4161 N N . MET A 1 533 ? -9.725 -7.591 10.036 1.00 94.50 533 MET A N 1
ATOM 4162 C CA . MET A 1 533 ? -10.503 -8.826 9.922 1.00 94.50 533 MET A CA 1
ATOM 4163 C C . MET A 1 533 ? -10.694 -9.188 8.450 1.00 94.50 533 MET A C 1
ATOM 4165 O O . MET A 1 533 ? -11.202 -8.373 7.680 1.00 94.50 533 MET A O 1
ATOM 4169 N N . TYR A 1 534 ? -10.337 -10.412 8.066 1.00 94.44 534 TYR A N 1
ATOM 4170 C CA . TYR A 1 534 ? -10.614 -10.948 6.733 1.00 94.44 534 TYR A CA 1
ATOM 4171 C C . TYR A 1 534 ? -10.767 -12.471 6.780 1.00 94.44 534 TYR A C 1
ATOM 4173 O O . TYR A 1 534 ? -9.891 -13.165 7.285 1.00 94.44 534 TYR A O 1
ATOM 4181 N N . ASP A 1 535 ? -11.869 -12.992 6.233 1.00 91.44 535 ASP A N 1
ATOM 4182 C CA . ASP A 1 535 ? -12.087 -14.432 6.008 1.00 91.44 535 ASP A CA 1
ATOM 4183 C C . ASP A 1 535 ? -11.835 -15.323 7.247 1.00 91.44 535 ASP A C 1
ATOM 4185 O O . ASP A 1 535 ? -11.100 -16.312 7.215 1.00 91.44 535 ASP A O 1
ATOM 4189 N N . GLY A 1 536 ? -12.399 -14.926 8.393 1.00 92.81 536 GLY A N 1
ATOM 4190 C CA . GLY A 1 536 ? -12.227 -15.650 9.659 1.00 92.81 536 GLY A CA 1
ATOM 4191 C C . GLY A 1 536 ? -10.815 -15.571 10.247 1.00 92.81 536 GLY A C 1
ATOM 4192 O O . GLY A 1 536 ? -10.498 -16.328 11.163 1.00 92.81 536 GLY A O 1
ATOM 4193 N N . TYR A 1 537 ? -9.971 -14.671 9.741 1.00 95.62 537 TYR A N 1
ATOM 4194 C CA . TYR A 1 537 ? -8.675 -14.336 10.313 1.00 95.62 537 TYR A CA 1
ATOM 4195 C C . TYR A 1 537 ? -8.657 -12.907 10.854 1.00 95.62 537 TYR A C 1
ATOM 4197 O O . TYR A 1 537 ? -9.185 -11.983 10.233 1.00 95.62 537 TYR A O 1
ATOM 4205 N N . MET A 1 538 ? -7.981 -12.727 11.987 1.00 95.06 538 MET A N 1
ATOM 4206 C CA . MET A 1 538 ? -7.490 -11.429 12.440 1.00 95.06 538 MET A CA 1
ATOM 4207 C C . MET A 1 538 ? -6.012 -11.330 12.060 1.00 95.06 538 MET A C 1
ATOM 4209 O O . MET A 1 538 ? -5.178 -12.090 12.559 1.00 95.06 538 MET A O 1
ATOM 4213 N N . ILE A 1 539 ? -5.694 -10.415 11.149 1.00 93.94 539 ILE A N 1
ATOM 4214 C CA . ILE A 1 539 ? -4.337 -10.161 10.661 1.00 93.94 539 ILE A CA 1
ATOM 4215 C C . ILE A 1 539 ? -3.824 -8.916 11.372 1.00 93.94 539 ILE A C 1
ATOM 4217 O O . ILE A 1 539 ? -4.403 -7.844 11.227 1.00 93.94 539 ILE A O 1
ATOM 4221 N N . ILE A 1 540 ? -2.755 -9.062 12.144 1.00 91.12 540 ILE A N 1
ATOM 4222 C CA . ILE A 1 540 ? -2.095 -7.997 12.902 1.00 91.12 540 ILE A CA 1
ATOM 4223 C C . ILE A 1 540 ? -0.743 -7.743 12.253 1.00 91.12 540 ILE A C 1
ATOM 4225 O O . ILE A 1 540 ? -0.025 -8.697 11.966 1.00 91.12 540 ILE A O 1
ATOM 4229 N N . ALA A 1 541 ? -0.377 -6.491 12.023 1.00 88.31 541 ALA A N 1
ATOM 4230 C CA . ALA A 1 541 ? 0.904 -6.172 11.411 1.00 88.31 541 ALA A CA 1
ATOM 4231 C C . ALA A 1 541 ? 1.512 -4.892 11.978 1.00 88.31 541 ALA A C 1
ATOM 4233 O O . ALA A 1 541 ? 0.791 -3.976 12.392 1.00 88.31 541 ALA A O 1
ATOM 4234 N N . LEU A 1 542 ? 2.842 -4.821 11.896 1.00 85.44 542 LEU A N 1
ATOM 4235 C CA . LEU A 1 542 ? 3.641 -3.647 12.243 1.00 85.44 542 LEU A CA 1
ATOM 4236 C C . LEU A 1 542 ? 3.477 -3.246 13.724 1.00 85.44 542 LEU A C 1
ATOM 4238 O O . LEU A 1 542 ? 2.956 -4.004 14.545 1.00 85.44 542 LEU A O 1
ATOM 4242 N N . GLY A 1 543 ? 3.937 -2.051 14.083 1.00 84.50 543 GLY A N 1
ATOM 4243 C CA . GLY A 1 543 ? 3.812 -1.479 15.418 1.00 84.50 543 GLY A CA 1
ATOM 4244 C C . GLY A 1 543 ? 5.106 -1.537 16.220 1.00 84.50 543 GLY A C 1
ATOM 4245 O O . GLY A 1 543 ? 6.216 -1.563 15.683 1.00 84.50 543 GLY A O 1
ATOM 4246 N N . VAL A 1 544 ? 4.949 -1.524 17.540 1.00 79.62 544 VAL A N 1
ATOM 4247 C CA . VAL A 1 544 ? 6.047 -1.448 18.503 1.00 79.62 544 VAL A CA 1
ATOM 4248 C C . VAL A 1 544 ? 5.968 -2.613 19.479 1.00 79.62 544 VAL A C 1
ATOM 4250 O O . VAL A 1 544 ? 4.919 -2.848 20.086 1.00 79.62 544 VAL A O 1
ATOM 4253 N N . TYR A 1 545 ? 7.091 -3.303 19.660 1.00 74.62 545 TYR A N 1
ATOM 4254 C CA . TYR A 1 545 ? 7.302 -4.307 20.691 1.00 74.62 545 TYR A CA 1
ATOM 4255 C C . TYR A 1 545 ? 7.943 -3.721 21.940 1.00 74.62 545 TYR A C 1
ATOM 4257 O O . TYR A 1 545 ? 8.882 -2.927 21.872 1.00 74.62 545 TYR A O 1
ATOM 4265 N N . GLY A 1 546 ? 7.454 -4.199 23.083 1.00 65.62 546 GLY A N 1
ATOM 4266 C CA . GLY A 1 546 ? 8.067 -4.007 24.389 1.00 65.62 546 GLY A CA 1
ATOM 4267 C C . GLY A 1 546 ? 8.482 -2.570 24.696 1.00 65.62 546 GLY A C 1
ATOM 4268 O O . GLY A 1 546 ? 7.662 -1.652 24.654 1.00 65.62 546 GLY A O 1
ATOM 4269 N N . ASP A 1 547 ? 9.762 -2.393 24.995 1.00 61.09 547 ASP A N 1
ATOM 4270 C CA . ASP A 1 547 ? 10.432 -1.152 25.394 1.00 61.09 547 ASP A CA 1
ATOM 4271 C C . ASP A 1 547 ? 10.678 -0.151 24.250 1.00 61.09 547 ASP A C 1
ATOM 4273 O O . ASP A 1 547 ? 11.310 0.878 24.471 1.00 61.09 547 ASP A O 1
ATOM 4277 N N . GLY A 1 548 ? 10.133 -0.382 23.048 1.00 67.94 548 GLY A N 1
ATOM 4278 C CA . GLY A 1 548 ? 10.160 0.612 21.966 1.00 67.94 548 GLY A CA 1
ATOM 4279 C C . GLY A 1 548 ? 10.721 0.124 20.633 1.00 67.94 548 GLY A C 1
ATOM 4280 O O . GLY A 1 548 ? 10.897 0.935 19.722 1.00 67.94 548 GLY A O 1
ATOM 4281 N N . PHE A 1 549 ? 10.992 -1.174 20.480 1.00 72.75 549 PHE A N 1
ATOM 4282 C CA . PHE A 1 549 ? 11.475 -1.719 19.216 1.00 72.75 549 PHE A CA 1
ATOM 4283 C C . PHE A 1 549 ? 10.357 -1.736 18.182 1.00 72.75 549 PHE A C 1
ATOM 4285 O O . PHE A 1 549 ? 9.363 -2.444 18.327 1.00 72.75 549 PHE A O 1
ATOM 4292 N N . LEU A 1 550 ? 10.528 -0.968 17.110 1.00 77.62 550 LEU A N 1
ATOM 4293 C CA . LEU A 1 550 ? 9.658 -1.072 15.950 1.00 77.62 550 LEU A CA 1
ATOM 4294 C C . LEU A 1 550 ? 9.720 -2.506 15.401 1.00 77.62 550 LEU A C 1
ATOM 4296 O O . LEU A 1 550 ? 10.806 -3.085 15.309 1.00 77.62 550 LEU A O 1
ATOM 4300 N N . THR A 1 551 ? 8.591 -3.036 14.934 1.00 75.25 551 THR A N 1
ATOM 4301 C CA . THR A 1 551 ? 8.529 -4.356 14.294 1.00 75.25 551 THR A CA 1
ATOM 4302 C C . THR A 1 551 ? 7.924 -4.332 12.890 1.00 75.25 551 THR A C 1
ATOM 4304 O O . THR A 1 551 ? 7.003 -3.551 12.642 1.00 75.25 551 THR A O 1
ATOM 4307 N N . PRO A 1 552 ? 8.410 -5.180 11.963 1.00 76.69 552 PRO A N 1
ATOM 4308 C CA . PRO A 1 552 ? 7.766 -5.427 10.680 1.00 76.69 552 PRO A CA 1
ATOM 4309 C C . PRO A 1 552 ? 6.889 -6.688 10.682 1.00 76.69 552 PRO A C 1
ATOM 4311 O O . PRO A 1 552 ? 6.420 -7.123 9.633 1.00 76.69 552 PRO A O 1
ATOM 4314 N N . GLU A 1 553 ? 6.732 -7.342 11.833 1.00 78.25 553 GLU A N 1
ATOM 4315 C CA . GLU A 1 553 ? 6.086 -8.644 11.908 1.00 78.25 553 GLU A CA 1
ATOM 4316 C C . GLU A 1 553 ? 4.612 -8.575 11.518 1.00 78.25 553 GLU A C 1
ATOM 4318 O O . GLU A 1 553 ? 3.882 -7.645 11.869 1.00 78.25 553 GLU A O 1
ATOM 4323 N N . VAL A 1 554 ? 4.180 -9.626 10.827 1.00 84.62 554 VAL A N 1
ATOM 4324 C CA . VAL A 1 554 ? 2.776 -9.967 10.636 1.00 84.62 554 VAL A CA 1
ATOM 4325 C C . VAL A 1 554 ? 2.460 -11.115 11.582 1.00 84.62 554 VAL A C 1
ATOM 4327 O O . VAL A 1 554 ? 3.278 -12.009 11.789 1.00 84.62 554 VAL A O 1
ATOM 4330 N N . LYS A 1 555 ? 1.264 -11.106 12.154 1.00 86.38 555 LYS A N 1
ATOM 4331 C CA . LYS A 1 555 ? 0.690 -12.208 12.916 1.00 86.38 555 LYS A CA 1
ATOM 4332 C C . LYS A 1 555 ? -0.699 -12.490 12.376 1.00 86.38 555 LYS A C 1
ATOM 4334 O O . LYS A 1 555 ? -1.448 -11.571 12.055 1.00 86.38 555 LYS A O 1
ATOM 4339 N N . VAL A 1 556 ? -1.049 -13.765 12.291 1.00 91.56 556 VAL A N 1
ATOM 4340 C CA . VAL A 1 556 ? -2.359 -14.196 11.802 1.00 91.56 556 VAL A CA 1
ATOM 4341 C C . VAL A 1 556 ? -2.982 -15.096 12.851 1.00 91.56 556 VAL A C 1
ATOM 4343 O O . VAL A 1 556 ? -2.385 -16.097 13.255 1.00 91.56 556 VAL A O 1
ATOM 4346 N N . MET A 1 557 ? -4.170 -14.721 13.306 1.00 92.19 557 MET A N 1
ATOM 4347 C CA . MET A 1 557 ? -4.968 -15.501 14.243 1.00 92.19 557 MET A CA 1
ATOM 4348 C C . MET A 1 557 ? -6.196 -16.044 13.528 1.00 92.19 557 MET A C 1
ATOM 4350 O O . MET A 1 557 ? -6.941 -15.275 12.921 1.00 92.19 557 MET A O 1
ATOM 4354 N N . ASP A 1 558 ? -6.411 -17.355 13.604 1.00 93.56 558 ASP A N 1
ATOM 4355 C CA . ASP A 1 558 ? -7.688 -17.953 13.229 1.00 93.56 558 ASP A CA 1
ATOM 4356 C C . ASP A 1 558 ? -8.715 -17.628 14.315 1.00 93.56 558 ASP A C 1
ATOM 4358 O O . ASP A 1 558 ? -8.538 -17.980 15.486 1.00 93.56 558 ASP A O 1
ATOM 4362 N N . VAL A 1 559 ? -9.762 -16.914 13.912 1.00 95.12 559 VAL A N 1
ATOM 4363 C CA . VAL A 1 559 ? -10.842 -16.440 14.780 1.00 95.12 559 VAL A CA 1
ATOM 4364 C C . VAL A 1 559 ? -12.192 -17.032 14.383 1.00 95.12 559 VAL A C 1
ATOM 4366 O O . VAL A 1 559 ? -13.215 -16.606 14.899 1.00 95.12 559 VAL A O 1
ATOM 4369 N N . THR A 1 560 ? -12.226 -18.048 13.515 1.00 93.62 560 THR A N 1
ATOM 4370 C CA . THR A 1 560 ? -13.480 -18.697 13.079 1.00 93.62 560 THR A CA 1
ATOM 4371 C C . THR A 1 560 ? -14.299 -19.292 14.211 1.00 93.62 560 THR A C 1
ATOM 4373 O O . THR A 1 560 ? -15.527 -19.335 14.142 1.00 93.62 560 THR A O 1
ATOM 4376 N N . ASN A 1 561 ? -13.618 -19.769 15.248 1.00 91.62 561 ASN A N 1
ATOM 4377 C CA . ASN A 1 561 ? -14.231 -20.246 16.467 1.00 91.62 561 ASN A CA 1
ATOM 4378 C C . ASN A 1 561 ? -13.585 -19.540 17.655 1.00 91.62 561 ASN A C 1
ATOM 4380 O O . ASN A 1 561 ? -12.468 -19.862 18.058 1.00 91.62 561 ASN A O 1
ATOM 4384 N N . LEU A 1 562 ? -14.333 -18.613 18.251 1.00 91.81 562 LEU A N 1
ATOM 4385 C CA . LEU A 1 562 ? -13.896 -17.833 19.408 1.00 91.81 562 LEU A CA 1
ATOM 4386 C C . LEU A 1 562 ? -13.591 -18.683 20.651 1.00 91.81 562 LEU A C 1
ATOM 4388 O O . LEU A 1 562 ? -12.904 -18.210 21.547 1.00 91.81 562 LEU A O 1
ATOM 4392 N N . SER A 1 563 ? -14.062 -19.934 20.713 1.00 88.62 563 SER A N 1
ATOM 4393 C CA . SER A 1 563 ? -13.716 -20.870 21.797 1.00 88.62 563 SER A CA 1
ATOM 4394 C C . SER A 1 563 ? -12.382 -21.593 21.575 1.00 88.62 563 SER A C 1
ATOM 4396 O O . SER A 1 563 ? -11.909 -22.291 22.469 1.00 88.62 563 SER A O 1
ATOM 4398 N N . SER A 1 564 ? -11.788 -21.481 20.385 1.00 88.69 564 SER A N 1
ATOM 4399 C CA . SER A 1 564 ? -10.563 -22.189 19.998 1.00 88.69 564 SER A CA 1
ATOM 4400 C C . SER A 1 564 ? -9.663 -21.311 19.126 1.00 88.69 564 SER A C 1
ATOM 4402 O O . SER A 1 564 ? -9.291 -21.695 18.016 1.00 88.69 564 SER A O 1
ATOM 4404 N N . LEU A 1 565 ? -9.341 -20.116 19.621 1.00 90.62 565 LEU A N 1
ATOM 4405 C CA . LEU A 1 565 ? -8.435 -19.193 18.941 1.00 90.62 565 LEU A CA 1
ATOM 4406 C C . LEU A 1 565 ? -7.034 -19.794 18.797 1.00 90.62 565 LEU A C 1
ATOM 4408 O O . LEU A 1 565 ? -6.518 -20.423 19.725 1.00 90.62 565 LEU A O 1
ATOM 4412 N N . ALA A 1 566 ? -6.394 -19.563 17.652 1.00 89.69 566 ALA A N 1
ATOM 4413 C CA . ALA A 1 566 ? -5.046 -20.061 17.402 1.00 89.69 566 ALA A CA 1
ATOM 4414 C C . ALA A 1 566 ? -4.230 -19.111 16.523 1.00 89.69 566 ALA A C 1
ATOM 4416 O O . ALA A 1 566 ? -4.702 -18.633 15.493 1.00 89.69 566 ALA A O 1
ATOM 4417 N N . TRP A 1 567 ? -2.966 -18.893 16.894 1.00 88.38 567 TRP A N 1
ATOM 4418 C CA . TRP A 1 567 ? -1.979 -18.328 15.975 1.00 88.38 567 TRP A CA 1
ATOM 4419 C C . TRP A 1 567 ? -1.661 -19.345 14.884 1.00 88.38 567 TRP A C 1
ATOM 4421 O O . TRP A 1 567 ? -1.359 -20.502 15.186 1.00 88.38 567 TRP A O 1
ATOM 4431 N N . VAL A 1 568 ? -1.683 -18.913 13.625 1.00 90.00 568 VAL A N 1
ATOM 4432 C CA . VAL A 1 568 ? -1.335 -19.771 12.489 1.00 90.00 568 VAL A CA 1
ATOM 4433 C C . VAL A 1 568 ? -0.001 -19.331 11.877 1.00 90.00 568 VAL A C 1
ATOM 4435 O O . VAL A 1 568 ? 0.231 -18.137 11.702 1.00 90.00 568 VAL A O 1
ATOM 4438 N N . PRO A 1 569 ? 0.900 -20.266 11.522 1.00 86.00 569 PRO A N 1
ATOM 4439 C CA . PRO A 1 569 ? 2.190 -19.935 10.905 1.00 86.00 569 PRO A CA 1
ATOM 4440 C C . PRO A 1 569 ? 2.060 -19.585 9.415 1.00 86.00 569 PRO A C 1
ATOM 4442 O O . PRO A 1 569 ? 3.024 -19.187 8.760 1.00 86.00 569 PRO A O 1
ATOM 4445 N N . THR A 1 570 ? 0.881 -19.795 8.835 1.00 86.06 570 THR A N 1
ATOM 4446 C CA . THR A 1 570 ? 0.601 -19.604 7.415 1.00 86.06 570 THR A CA 1
ATOM 4447 C C . THR A 1 570 ? -0.826 -19.105 7.274 1.00 86.06 570 THR A C 1
ATOM 4449 O O . THR A 1 570 ? -1.746 -19.713 7.821 1.00 86.06 570 THR A O 1
ATOM 4452 N N . TYR A 1 571 ? -1.001 -18.014 6.537 1.00 90.56 571 TYR A N 1
ATOM 4453 C CA . TYR A 1 571 ? -2.307 -17.602 6.052 1.00 90.56 571 TYR A CA 1
ATOM 4454 C C . TYR A 1 571 ? -2.721 -18.529 4.910 1.00 90.56 571 TYR A C 1
ATOM 4456 O O . TYR A 1 571 ? -1.931 -18.780 3.993 1.00 90.56 571 TYR A O 1
ATOM 4464 N N . LYS A 1 572 ? -3.947 -19.045 4.985 1.00 92.75 572 LYS A N 1
ATOM 4465 C CA . LYS A 1 572 ? -4.527 -19.922 3.973 1.00 92.75 572 LYS A CA 1
ATOM 4466 C C . LYS A 1 572 ? -5.764 -19.276 3.385 1.00 92.75 572 LYS A C 1
ATOM 4468 O O . LYS A 1 572 ? -6.676 -18.910 4.124 1.00 92.75 572 LYS A O 1
ATOM 4473 N N . VAL A 1 573 ? -5.808 -19.187 2.063 1.00 91.06 573 VAL A N 1
ATOM 4474 C CA . VAL A 1 573 ? -7.010 -18.751 1.354 1.00 91.06 573 VAL A CA 1
ATOM 4475 C C . VAL A 1 573 ? -8.093 -19.799 1.577 1.00 91.06 573 VAL A C 1
ATOM 4477 O O . VAL A 1 573 ? -7.914 -20.968 1.219 1.00 91.06 573 VAL A O 1
ATOM 4480 N N . ARG A 1 574 ? -9.235 -19.411 2.150 1.00 85.94 574 ARG A N 1
ATOM 4481 C CA . ARG A 1 574 ? -10.359 -20.338 2.283 1.00 85.94 574 ARG A CA 1
ATOM 4482 C C . ARG A 1 574 ? -11.108 -20.369 0.958 1.00 85.94 574 ARG A C 1
ATOM 4484 O O . ARG A 1 574 ? -11.766 -19.415 0.549 1.00 85.94 574 ARG A O 1
ATOM 4491 N N . THR A 1 575 ? -11.015 -21.490 0.254 1.00 74.38 575 THR A N 1
ATOM 4492 C CA . THR A 1 575 ? -11.933 -21.766 -0.850 1.00 74.38 575 THR A CA 1
ATOM 4493 C C . THR A 1 575 ? -13.300 -22.072 -0.262 1.00 74.38 575 THR A C 1
ATOM 4495 O O . THR A 1 575 ? -13.433 -23.018 0.517 1.00 74.38 575 THR A O 1
ATOM 4498 N N . ILE A 1 576 ? -14.320 -21.305 -0.652 1.00 57.25 576 ILE A N 1
ATOM 4499 C CA . ILE A 1 576 ? -15.712 -21.698 -0.429 1.00 57.25 576 ILE A CA 1
ATOM 4500 C C . ILE A 1 576 ? -15.862 -23.097 -1.039 1.00 57.25 576 ILE A C 1
ATOM 4502 O O . ILE A 1 576 ? -15.583 -23.248 -2.233 1.00 57.25 576 ILE A O 1
ATOM 4506 N N . PRO A 1 577 ? -16.269 -24.126 -0.275 1.00 39.81 577 PRO A N 1
ATOM 4507 C CA . PRO A 1 577 ? -16.667 -25.381 -0.875 1.00 39.81 577 PRO A CA 1
ATOM 4508 C C . PRO A 1 577 ? -17.824 -25.052 -1.811 1.00 39.81 577 PRO A C 1
ATOM 4510 O O . PRO A 1 577 ? -18.913 -24.693 -1.359 1.00 39.81 577 PRO A O 1
ATOM 4513 N N . THR A 1 578 ? -17.593 -25.141 -3.117 1.00 36.75 578 THR A N 1
ATOM 4514 C CA . THR A 1 578 ? -18.679 -25.315 -4.068 1.00 36.75 578 THR A CA 1
ATOM 4515 C C . THR A 1 578 ? -19.318 -26.639 -3.687 1.00 36.75 578 THR A C 1
ATOM 4517 O O . THR A 1 578 ? -18.863 -27.717 -4.064 1.00 36.75 578 THR A O 1
ATOM 4520 N N . THR A 1 579 ? -20.332 -26.567 -2.826 1.00 37.59 579 THR A N 1
ATOM 4521 C CA . THR A 1 579 ? -21.248 -27.677 -2.618 1.00 37.59 579 THR A CA 1
ATOM 4522 C C . THR A 1 579 ? -21.685 -28.094 -4.009 1.00 37.59 579 THR A C 1
ATOM 4524 O O . THR A 1 579 ? -22.124 -27.261 -4.806 1.00 37.59 579 THR A O 1
ATOM 4527 N N . GLY A 1 580 ? -21.387 -29.353 -4.341 1.00 36.03 580 GLY A N 1
ATOM 4528 C CA . GLY A 1 580 ? -21.605 -29.890 -5.669 1.00 36.03 580 GLY A CA 1
ATOM 4529 C C . GLY A 1 580 ? -23.001 -29.518 -6.130 1.00 36.03 580 GLY A C 1
ATOM 4530 O O . GLY A 1 580 ? -23.949 -29.594 -5.350 1.00 36.03 580 GLY A O 1
ATOM 4531 N N . SER A 1 581 ? -23.096 -29.080 -7.381 1.00 36.00 581 SER A N 1
ATOM 4532 C CA . SER A 1 581 ? -24.361 -28.895 -8.067 1.00 36.00 581 SER A CA 1
ATOM 4533 C C . SER A 1 581 ? -25.234 -30.121 -7.804 1.00 36.00 581 SER A C 1
ATOM 4535 O O . SER A 1 581 ? -25.022 -31.188 -8.388 1.00 36.00 581 SER A O 1
ATOM 4537 N N . THR A 1 582 ? -26.207 -30.001 -6.906 1.00 38.16 582 THR A N 1
ATOM 4538 C CA . THR A 1 582 ? -27.357 -30.884 -6.939 1.00 38.16 582 THR A CA 1
ATOM 4539 C C . THR A 1 582 ? -28.008 -30.586 -8.274 1.00 38.16 582 THR A C 1
ATOM 4541 O O . THR A 1 582 ? -28.476 -29.472 -8.498 1.00 38.16 582 THR A O 1
ATOM 4544 N N . ASN A 1 583 ? -27.930 -31.542 -9.203 1.00 39.53 583 ASN A N 1
ATOM 4545 C CA . ASN A 1 583 ? -28.650 -31.473 -10.465 1.00 39.53 583 ASN A CA 1
ATOM 4546 C C . ASN A 1 583 ? -30.124 -31.255 -10.123 1.00 39.53 583 ASN A C 1
ATOM 4548 O O . ASN A 1 583 ? -30.806 -32.189 -9.703 1.00 39.53 583 ASN A O 1
ATOM 4552 N N . ILE A 1 584 ? -30.576 -30.008 -10.250 1.00 42.66 584 ILE A N 1
ATOM 4553 C CA . ILE A 1 584 ? -31.983 -29.642 -10.193 1.00 42.66 584 ILE A CA 1
ATOM 4554 C C . ILE A 1 584 ? -32.625 -30.437 -11.321 1.00 42.66 584 ILE A C 1
ATOM 4556 O O . ILE A 1 584 ? -32.285 -30.270 -12.495 1.00 42.66 584 ILE A O 1
ATOM 4560 N N . THR A 1 585 ? -33.472 -31.391 -10.956 1.00 51.94 585 THR A N 1
ATOM 4561 C CA . THR A 1 585 ? -34.188 -32.176 -11.952 1.00 51.94 585 THR A CA 1
ATOM 4562 C C . THR A 1 585 ? -35.192 -31.265 -12.651 1.00 51.94 585 THR A C 1
ATOM 4564 O O . THR A 1 585 ? -35.679 -30.288 -12.084 1.00 51.94 585 THR A O 1
ATOM 4567 N N . THR A 1 586 ? -35.532 -31.571 -13.900 1.00 49.31 586 THR A N 1
ATOM 4568 C CA . THR A 1 586 ? -36.450 -30.774 -14.735 1.00 49.31 586 THR A CA 1
ATOM 4569 C C . THR A 1 586 ? -37.868 -30.638 -14.143 1.00 49.31 586 THR A C 1
ATOM 4571 O O . THR A 1 586 ? -38.686 -29.868 -14.651 1.00 49.31 586 THR A O 1
ATOM 4574 N N . GLU A 1 587 ? -38.180 -31.355 -13.058 1.00 47.53 587 GLU A N 1
ATOM 4575 C CA . GLU A 1 587 ? -39.413 -31.200 -12.279 1.00 47.53 587 GLU A CA 1
ATOM 4576 C C . GLU A 1 587 ? -39.343 -30.060 -11.248 1.00 47.53 587 GLU A C 1
ATOM 4578 O O . GLU A 1 587 ? -40.346 -29.367 -11.045 1.00 47.53 587 GLU A O 1
ATOM 4583 N N . ASP A 1 588 ? -38.166 -29.779 -10.683 1.00 48.38 588 ASP A N 1
ATOM 4584 C CA . ASP A 1 588 ? -37.955 -28.714 -9.694 1.00 48.38 588 ASP A CA 1
ATOM 4585 C C . ASP A 1 588 ? -38.014 -27.315 -10.345 1.00 48.38 588 ASP A C 1
ATOM 4587 O O . ASP A 1 588 ? -38.625 -26.391 -9.799 1.00 48.38 588 ASP A O 1
ATOM 4591 N N . GLU A 1 589 ? -37.518 -27.165 -11.582 1.00 52.69 589 GLU A N 1
ATOM 4592 C CA . GLU A 1 589 ? -37.684 -25.936 -12.385 1.00 52.69 589 GLU A CA 1
ATOM 4593 C C . GLU A 1 589 ? -39.160 -25.622 -12.697 1.00 52.69 589 GLU A C 1
ATOM 4595 O O . GLU A 1 589 ? -39.563 -24.455 -12.782 1.00 52.69 589 GLU A O 1
ATOM 4600 N N . LYS A 1 590 ? -40.006 -26.650 -12.843 1.00 50.38 590 LYS A N 1
ATOM 4601 C CA . LYS A 1 590 ? -41.448 -26.477 -13.090 1.00 50.38 590 LYS A CA 1
ATOM 4602 C C . LYS A 1 590 ? -42.205 -26.019 -11.841 1.00 50.38 590 LYS A C 1
ATOM 4604 O O . LYS A 1 590 ? -43.198 -25.299 -11.973 1.00 50.38 590 LYS A O 1
ATOM 4609 N N . GLN A 1 591 ? -41.755 -26.412 -10.649 1.00 47.41 591 GLN A N 1
ATOM 4610 C CA . GLN A 1 591 ? -42.320 -25.959 -9.372 1.00 47.41 591 GLN A CA 1
ATOM 4611 C C . GLN A 1 591 ? -41.911 -24.514 -9.050 1.00 47.41 591 GLN A C 1
ATOM 4613 O O . GLN A 1 591 ? -42.766 -23.704 -8.684 1.00 47.41 591 GLN A O 1
ATOM 4618 N N . ILE A 1 592 ? -40.645 -24.152 -9.283 1.00 52.03 592 ILE A N 1
ATOM 4619 C CA . ILE A 1 592 ? -40.130 -22.789 -9.056 1.00 52.03 592 ILE A CA 1
ATOM 4620 C C . ILE A 1 592 ? -40.819 -21.773 -9.984 1.00 52.03 592 ILE A C 1
ATOM 4622 O O . ILE A 1 592 ? -41.278 -20.726 -9.522 1.00 52.03 592 ILE A O 1
ATOM 4626 N N . ASN A 1 593 ? -41.014 -22.108 -11.265 1.00 50.19 593 ASN A N 1
ATOM 4627 C CA . ASN A 1 593 ? -41.734 -21.237 -12.204 1.00 50.19 593 ASN A CA 1
ATOM 4628 C C . ASN A 1 593 ? -43.230 -21.089 -11.872 1.00 50.19 593 ASN A C 1
ATOM 4630 O O . ASN A 1 593 ? -43.802 -20.017 -12.074 1.00 50.19 593 ASN A O 1
ATOM 4634 N N . LYS A 1 594 ? -43.877 -22.119 -11.305 1.00 45.91 594 LYS A N 1
ATOM 4635 C CA . LYS A 1 594 ? -45.263 -21.998 -10.818 1.00 45.91 594 LYS A CA 1
ATOM 4636 C C . LYS A 1 594 ? -45.370 -21.074 -9.602 1.00 45.91 594 LYS A C 1
ATOM 4638 O O . LYS A 1 594 ? -46.315 -20.289 -9.546 1.00 45.91 594 LYS A O 1
ATOM 4643 N N . MET A 1 595 ? -44.412 -21.109 -8.672 1.00 45.00 595 MET A N 1
ATOM 4644 C CA . MET A 1 595 ? -44.405 -20.197 -7.518 1.00 45.00 595 MET A CA 1
ATOM 4645 C C . MET A 1 595 ? -44.130 -18.736 -7.915 1.00 45.00 595 MET A C 1
ATOM 4647 O O . MET A 1 595 ? -44.771 -17.834 -7.373 1.00 45.00 595 MET A O 1
ATOM 4651 N N . LEU A 1 596 ? -43.264 -18.486 -8.907 1.00 39.31 596 LEU A N 1
ATOM 4652 C CA . LEU A 1 596 ? -42.980 -17.128 -9.397 1.00 39.31 596 LEU A CA 1
ATOM 4653 C C . LEU A 1 596 ? -44.198 -16.479 -10.089 1.00 39.31 596 LEU A C 1
ATOM 4655 O O . LEU A 1 596 ? -44.488 -15.302 -9.873 1.00 39.31 596 LEU A O 1
ATOM 4659 N N . ILE A 1 597 ? -44.961 -17.251 -10.874 1.00 52.09 597 ILE A N 1
ATOM 4660 C CA . ILE A 1 597 ? -46.156 -16.762 -11.592 1.00 52.09 597 ILE A CA 1
ATOM 4661 C C . ILE A 1 597 ? -47.312 -16.439 -10.625 1.00 52.09 597 ILE A C 1
ATOM 4663 O O . ILE A 1 597 ? -48.063 -15.483 -10.848 1.00 52.09 597 ILE A O 1
ATOM 4667 N N . ILE A 1 598 ? -47.435 -17.180 -9.517 1.00 51.97 598 ILE A N 1
ATOM 4668 C CA . ILE A 1 598 ? -48.431 -16.903 -8.467 1.00 51.97 598 ILE A CA 1
ATOM 4669 C C . ILE A 1 598 ? -48.046 -15.635 -7.674 1.00 51.97 598 ILE A C 1
ATOM 4671 O O . ILE A 1 598 ? -48.916 -14.832 -7.340 1.00 51.97 598 ILE A O 1
ATOM 4675 N N . GLY A 1 599 ? -46.751 -15.380 -7.455 1.00 43.19 599 GLY A N 1
ATOM 4676 C CA . GLY A 1 599 ? -46.267 -14.155 -6.802 1.00 43.19 599 GLY A CA 1
ATOM 4677 C C . GLY A 1 599 ? -46.504 -12.877 -7.620 1.00 43.19 599 GLY A C 1
ATOM 4678 O O . GLY A 1 599 ? -46.966 -11.866 -7.084 1.00 43.19 599 GLY A O 1
ATOM 4679 N N . CYS A 1 600 ? -46.266 -12.917 -8.936 1.00 48.12 600 CYS A N 1
ATOM 4680 C CA . CYS A 1 600 ? -46.448 -11.752 -9.812 1.00 48.12 600 CYS A CA 1
ATOM 4681 C C . CYS A 1 600 ? -47.924 -11.381 -10.043 1.00 48.12 600 CYS A C 1
ATOM 4683 O O . CYS A 1 600 ? -48.243 -10.202 -10.212 1.00 48.12 600 CYS A O 1
ATOM 4685 N N . THR A 1 601 ? -48.838 -12.356 -10.011 1.00 53.38 601 THR A N 1
ATOM 4686 C CA . THR A 1 601 ? -50.279 -12.110 -10.199 1.00 53.38 601 THR A CA 1
ATOM 4687 C C . THR A 1 601 ? -50.935 -11.491 -8.960 1.00 53.38 601 THR A C 1
ATOM 4689 O O . THR A 1 601 ? -51.774 -10.600 -9.102 1.00 53.38 601 THR A O 1
ATOM 4692 N N . PHE A 1 602 ? -50.494 -11.856 -7.751 1.00 52.47 602 PHE A N 1
ATOM 4693 C CA . PHE A 1 602 ? -50.967 -11.232 -6.507 1.00 52.47 602 PHE A CA 1
ATOM 4694 C C . PHE A 1 602 ? -50.349 -9.846 -6.243 1.00 52.47 602 PHE A C 1
ATOM 4696 O O . PHE A 1 602 ? -51.061 -8.937 -5.813 1.00 52.47 602 PHE A O 1
ATOM 4703 N N . GLY A 1 603 ? -49.063 -9.642 -6.555 1.00 46.69 603 GLY A N 1
ATOM 4704 C CA . GLY A 1 603 ? -48.396 -8.343 -6.382 1.00 46.69 603 GLY A CA 1
ATOM 4705 C C . GLY A 1 603 ? -48.914 -7.257 -7.333 1.00 46.69 603 GLY A C 1
ATOM 4706 O O . GLY A 1 603 ? -49.199 -6.139 -6.903 1.00 46.69 603 GLY A O 1
ATOM 4707 N N . GLY A 1 604 ? -49.115 -7.588 -8.615 1.00 52.28 604 GLY A N 1
ATOM 4708 C CA . GLY A 1 604 ? -49.627 -6.638 -9.611 1.00 52.28 604 GLY A CA 1
ATOM 4709 C C . GLY A 1 604 ? -51.085 -6.229 -9.372 1.00 52.28 604 GLY A C 1
ATOM 4710 O O . GLY A 1 604 ? -51.434 -5.057 -9.518 1.00 52.28 604 GLY A O 1
ATOM 4711 N N . GLY A 1 605 ? -51.933 -7.169 -8.935 1.00 59.62 605 GLY A N 1
ATOM 4712 C CA . GLY A 1 605 ? -53.339 -6.895 -8.620 1.00 59.62 605 GLY A CA 1
ATOM 4713 C C . GLY A 1 605 ? -53.514 -5.927 -7.446 1.00 59.62 605 GLY A C 1
ATOM 4714 O O . GLY A 1 605 ? -54.336 -5.013 -7.521 1.00 59.62 605 GLY A O 1
ATOM 4715 N N . LEU A 1 606 ? -52.703 -6.066 -6.392 1.00 60.97 606 LEU A N 1
ATOM 4716 C CA . LEU A 1 606 ? -52.755 -5.185 -5.218 1.00 60.97 606 LEU A CA 1
ATOM 4717 C C . LEU A 1 606 ? -52.329 -3.746 -5.541 1.00 60.97 606 LEU A C 1
ATOM 4719 O O . LEU A 1 606 ? -52.950 -2.803 -5.050 1.00 60.97 606 LEU A O 1
ATOM 4723 N N . VAL A 1 607 ? -51.338 -3.561 -6.418 1.00 66.44 607 VAL A N 1
ATOM 4724 C CA . VAL A 1 607 ? -50.895 -2.227 -6.863 1.00 66.44 607 VAL A CA 1
ATOM 4725 C C . VAL A 1 607 ? -51.968 -1.542 -7.715 1.00 66.44 607 VAL A C 1
ATOM 4727 O O . VAL A 1 607 ? -52.230 -0.351 -7.535 1.00 66.44 607 VAL A O 1
ATOM 4730 N N . ILE A 1 608 ? -52.655 -2.287 -8.586 1.00 70.94 608 ILE A N 1
ATOM 4731 C CA . ILE A 1 608 ? -53.752 -1.748 -9.407 1.00 70.94 608 ILE A CA 1
ATOM 4732 C C . ILE A 1 608 ? -54.959 -1.383 -8.532 1.00 70.94 608 ILE A C 1
ATOM 4734 O O . ILE A 1 608 ? -55.535 -0.309 -8.704 1.00 70.94 608 ILE A O 1
ATOM 4738 N N . ILE A 1 609 ? -55.316 -2.218 -7.550 1.00 75.69 609 ILE A N 1
ATOM 4739 C CA . ILE A 1 609 ? -56.409 -1.928 -6.608 1.00 75.69 609 ILE A CA 1
ATOM 4740 C C . ILE A 1 609 ? -56.085 -0.691 -5.759 1.00 75.69 609 ILE A C 1
ATOM 4742 O O . ILE A 1 609 ? -56.954 0.165 -5.586 1.00 75.69 609 ILE A O 1
ATOM 4746 N N . ALA A 1 610 ? -54.842 -0.542 -5.290 1.00 75.69 610 ALA A N 1
ATOM 4747 C CA . ALA A 1 610 ? -54.404 0.647 -4.560 1.00 75.69 610 ALA A CA 1
ATOM 4748 C C . ALA A 1 610 ? -54.488 1.917 -5.424 1.00 75.69 610 ALA A C 1
ATOM 4750 O O . ALA A 1 610 ? -54.985 2.942 -4.956 1.00 75.69 610 ALA A O 1
ATOM 4751 N N . PHE A 1 611 ? -54.094 1.847 -6.701 1.00 76.25 611 PHE A N 1
ATOM 4752 C CA . PHE A 1 611 ? -54.224 2.966 -7.640 1.00 76.25 611 PHE A CA 1
ATOM 4753 C C . PHE A 1 611 ? -55.684 3.336 -7.923 1.00 76.25 611 PHE A C 1
ATOM 4755 O O . PHE A 1 611 ? -56.025 4.519 -7.935 1.00 76.25 611 PHE A O 1
ATOM 4762 N N . VAL A 1 612 ? -56.567 2.348 -8.098 1.00 80.31 612 VAL A N 1
ATOM 4763 C CA . VAL A 1 612 ? -58.004 2.579 -8.321 1.00 80.31 612 VAL A CA 1
ATOM 4764 C C . VAL A 1 612 ? -58.668 3.159 -7.070 1.00 80.31 612 VAL A C 1
ATOM 4766 O O . VAL A 1 612 ? -59.441 4.111 -7.180 1.00 80.31 612 VAL A O 1
ATOM 4769 N N . LEU A 1 613 ? -58.337 2.661 -5.875 1.00 77.19 613 LEU A N 1
ATOM 4770 C CA . LEU A 1 613 ? -58.830 3.213 -4.608 1.00 77.19 613 LEU A CA 1
ATOM 4771 C C . LEU A 1 613 ? -58.340 4.647 -4.390 1.00 77.19 613 LEU A C 1
ATOM 4773 O O . LEU A 1 613 ? -59.142 5.514 -4.044 1.00 77.19 613 LEU A O 1
ATOM 4777 N N . CYS A 1 614 ? -57.063 4.924 -4.664 1.00 75.44 614 CYS A N 1
ATOM 4778 C CA . CYS A 1 614 ? -56.504 6.270 -4.580 1.00 75.44 614 CYS A CA 1
ATOM 4779 C C . CYS A 1 614 ? -57.200 7.218 -5.574 1.00 75.44 614 CYS A C 1
ATOM 4781 O O . CYS A 1 614 ? -57.623 8.312 -5.200 1.00 75.44 614 CYS A O 1
ATOM 4783 N N . PHE A 1 615 ? -57.455 6.761 -6.805 1.00 76.00 615 PHE A N 1
ATOM 4784 C CA . PHE A 1 615 ? -58.198 7.523 -7.809 1.00 76.00 615 PHE A CA 1
ATOM 4785 C C . PHE A 1 615 ? -59.654 7.796 -7.389 1.00 76.00 615 PHE A C 1
ATOM 4787 O O . PHE A 1 615 ? -60.142 8.914 -7.556 1.00 76.00 615 PHE A O 1
ATOM 4794 N N . ILE A 1 616 ? -60.349 6.823 -6.789 1.00 77.44 616 ILE A N 1
ATOM 4795 C CA . ILE A 1 616 ? -61.718 6.996 -6.268 1.00 77.44 616 ILE A CA 1
ATOM 4796 C C . ILE A 1 616 ? -61.744 7.985 -5.093 1.00 77.44 616 ILE A C 1
ATOM 4798 O O . ILE A 1 616 ? -62.637 8.836 -5.037 1.00 77.44 616 ILE A O 1
ATOM 4802 N N . ILE A 1 617 ? -60.765 7.925 -4.185 1.00 75.38 617 ILE A N 1
ATOM 4803 C CA . ILE A 1 617 ? -60.629 8.860 -3.054 1.00 75.38 617 ILE A CA 1
ATOM 4804 C C . ILE A 1 617 ? -60.350 10.280 -3.564 1.00 75.38 617 ILE A C 1
ATOM 4806 O O . ILE A 1 617 ? -61.024 11.227 -3.154 1.00 75.38 617 ILE A O 1
ATOM 4810 N N . MET A 1 618 ? -59.444 10.436 -4.534 1.00 66.94 618 MET A N 1
ATOM 4811 C CA . MET A 1 618 ? -59.174 11.725 -5.181 1.00 66.94 618 MET A CA 1
ATOM 4812 C C . MET A 1 618 ? -60.410 12.276 -5.908 1.00 66.94 618 MET A C 1
ATOM 4814 O O . MET A 1 618 ? -60.654 13.485 -5.886 1.00 66.94 618 MET A O 1
ATOM 4818 N N . ARG A 1 619 ? -61.237 11.409 -6.509 1.00 60.03 619 ARG A N 1
ATOM 4819 C CA . ARG A 1 619 ? -62.486 11.817 -7.172 1.00 60.03 619 ARG A CA 1
ATOM 4820 C C . ARG A 1 619 ? -63.580 12.204 -6.171 1.00 60.03 619 ARG A C 1
ATOM 4822 O O . ARG A 1 619 ? -64.278 13.183 -6.418 1.00 60.03 619 ARG A O 1
ATOM 4829 N N . ARG A 1 620 ? -63.699 11.519 -5.024 1.00 60.72 620 ARG A N 1
ATOM 4830 C CA . ARG A 1 620 ? -64.617 11.911 -3.930 1.00 60.72 620 ARG A CA 1
ATOM 4831 C C . ARG A 1 620 ? -64.231 13.254 -3.311 1.00 60.72 620 ARG A C 1
ATOM 4833 O O . ARG A 1 620 ? -65.116 14.073 -3.076 1.00 60.72 620 ARG A O 1
ATOM 4840 N N . ASN A 1 621 ? -62.937 13.526 -3.142 1.00 53.75 621 ASN A N 1
ATOM 4841 C CA . ASN A 1 621 ? -62.469 14.796 -2.576 1.00 53.75 621 ASN A CA 1
ATOM 4842 C C . ASN A 1 621 ? -62.635 15.987 -3.538 1.00 53.75 621 ASN A C 1
ATOM 4844 O O . ASN A 1 621 ? -62.801 17.109 -3.075 1.00 53.75 621 ASN A O 1
ATOM 4848 N N . LYS A 1 622 ? -62.697 15.761 -4.860 1.00 50.53 622 LYS A N 1
ATOM 4849 C CA . LYS A 1 622 ? -63.050 16.810 -5.840 1.00 50.53 622 LYS A CA 1
ATOM 4850 C C . LYS A 1 622 ? -64.553 17.110 -5.943 1.00 50.53 622 LYS A C 1
ATOM 4852 O O . LYS A 1 622 ? -64.906 18.195 -6.388 1.00 50.53 622 LYS A O 1
ATOM 4857 N N . PHE A 1 623 ? -65.430 16.196 -5.520 1.00 46.28 623 PHE A N 1
ATOM 4858 C CA . PHE A 1 623 ? -66.887 16.417 -5.492 1.00 46.28 623 PHE A CA 1
ATOM 4859 C C . PHE A 1 623 ? -67.409 16.917 -4.130 1.00 46.28 623 PHE A C 1
ATOM 4861 O O . PHE A 1 623 ? -68.504 17.471 -4.069 1.00 46.28 623 PHE A O 1
ATOM 4868 N N . GLY A 1 624 ? -66.625 16.791 -3.052 1.00 45.56 624 GLY A N 1
ATOM 4869 C CA . GLY A 1 624 ? -66.965 17.313 -1.719 1.00 45.56 624 GLY A CA 1
ATOM 4870 C C . GLY A 1 624 ? -66.833 18.835 -1.563 1.00 45.56 624 GLY A C 1
ATOM 4871 O O . GLY A 1 624 ? -67.441 19.404 -0.664 1.00 45.56 624 GLY A O 1
ATOM 4872 N N . SER A 1 625 ? -66.103 19.511 -2.456 1.00 42.81 625 SER A N 1
ATOM 4873 C CA . SER A 1 625 ? -65.863 20.965 -2.392 1.00 42.81 625 SER A CA 1
ATOM 4874 C C . SER A 1 625 ? -66.831 21.809 -3.235 1.00 42.81 625 SER A C 1
ATOM 4876 O O . SER A 1 625 ? -66.588 22.997 -3.414 1.00 42.81 625 SER A O 1
ATOM 4878 N N . TYR A 1 626 ? -67.918 21.223 -3.762 1.00 38.84 626 TYR A N 1
ATOM 4879 C CA . TYR A 1 626 ? -68.884 21.937 -4.619 1.00 38.84 626 TYR A CA 1
ATOM 4880 C C . TYR A 1 626 ? -70.328 21.977 -4.071 1.00 38.84 626 TYR A C 1
ATOM 4882 O O . TYR A 1 626 ? -71.184 22.602 -4.685 1.00 38.84 626 TYR A O 1
ATOM 4890 N N . ILE A 1 627 ? -70.627 21.346 -2.923 1.00 41.66 627 ILE A N 1
ATOM 4891 C CA . ILE A 1 627 ? -72.009 21.258 -2.380 1.00 41.66 627 ILE A CA 1
ATOM 4892 C C . ILE A 1 627 ? -72.205 21.995 -1.034 1.00 41.66 627 ILE A C 1
ATOM 4894 O O . ILE A 1 627 ? -73.321 22.124 -0.544 1.00 41.66 627 ILE A O 1
ATOM 4898 N N . ILE A 1 628 ? -71.160 22.587 -0.455 1.00 36.38 628 ILE A N 1
ATOM 4899 C CA . ILE A 1 628 ? -71.236 23.383 0.785 1.00 36.38 628 ILE A CA 1
ATOM 4900 C C . ILE A 1 628 ? -70.252 24.551 0.572 1.00 36.38 628 ILE A C 1
ATOM 4902 O O . ILE A 1 628 ? -69.058 24.338 0.708 1.00 36.38 628 ILE A O 1
ATOM 4906 N N . THR A 1 629 ? -70.576 25.741 0.057 1.00 32.75 629 THR A N 1
ATOM 4907 C CA . THR A 1 629 ? -71.647 26.681 0.414 1.00 32.75 629 THR A CA 1
ATOM 4908 C C . THR A 1 629 ? -71.860 27.723 -0.711 1.00 32.75 629 THR A C 1
ATOM 4910 O O . THR A 1 629 ? -71.156 28.724 -0.805 1.00 32.75 629 THR A O 1
ATOM 4913 N N . GLN A 1 630 ? -72.900 27.554 -1.533 1.00 34.06 630 GLN A N 1
ATOM 4914 C CA . GLN A 1 630 ? -73.703 28.687 -2.010 1.00 34.06 630 GLN A CA 1
ATOM 4915 C C . GLN A 1 630 ? -74.985 28.675 -1.184 1.00 34.06 630 GLN A C 1
ATOM 4917 O O . GLN A 1 630 ? -75.891 27.904 -1.470 1.00 34.06 630 GLN A O 1
ATOM 4922 N N . ASN A 1 631 ? -74.999 29.454 -0.106 1.00 33.69 631 ASN A N 1
ATOM 4923 C CA . ASN A 1 631 ? -76.197 29.973 0.552 1.00 33.69 631 ASN A CA 1
ATOM 4924 C C . ASN A 1 631 ? -75.731 30.989 1.596 1.00 33.69 631 ASN A C 1
ATOM 4926 O O . ASN A 1 631 ? -75.265 30.626 2.673 1.00 33.69 631 ASN A O 1
ATOM 4930 N N . GLY A 1 632 ? -75.814 32.270 1.245 1.00 29.91 632 GLY A N 1
ATOM 4931 C CA . GLY A 1 632 ? -75.656 33.349 2.208 1.00 29.91 632 GLY A CA 1
ATOM 4932 C C . GLY A 1 632 ? -76.906 33.483 3.074 1.00 29.91 632 GLY A C 1
ATOM 4933 O O . GLY A 1 632 ? -78.022 33.388 2.561 1.00 29.91 632 GLY A O 1
ATOM 4934 N N . ARG A 1 633 ? -76.722 33.766 4.367 1.00 28.70 633 ARG A N 1
ATOM 4935 C CA . ARG A 1 633 ? -77.602 34.669 5.119 1.00 28.70 633 ARG A CA 1
ATOM 4936 C C . ARG A 1 633 ? -76.961 35.146 6.426 1.00 28.70 633 ARG A C 1
ATOM 4938 O O . ARG A 1 633 ? -76.331 34.388 7.148 1.00 28.70 633 ARG A O 1
ATOM 4945 N N . VAL A 1 634 ? -77.161 36.444 6.616 1.00 30.67 634 VAL A N 1
ATOM 4946 C CA . VAL A 1 634 ? -76.887 37.377 7.716 1.00 30.67 634 VAL A CA 1
ATOM 4947 C C . VAL A 1 634 ? -77.363 36.897 9.097 1.00 30.67 634 VAL A C 1
ATOM 4949 O O . VAL A 1 634 ? -78.492 36.426 9.190 1.00 30.67 634 VAL A O 1
ATOM 4952 N N . SER A 1 635 ? -76.543 37.123 10.135 1.00 29.28 635 SER A N 1
ATOM 4953 C CA . SER A 1 635 ? -76.874 37.734 11.453 1.00 29.28 635 SER A CA 1
ATOM 4954 C C . SER A 1 635 ? -75.633 37.615 12.358 1.00 29.28 635 SER A C 1
ATOM 4956 O O . SER A 1 635 ? -75.131 36.511 12.547 1.00 29.28 635 SER A O 1
ATOM 4958 N N . GLU A 1 636 ? -74.940 38.706 12.677 1.00 30.95 636 GLU A N 1
ATOM 4959 C CA . GLU A 1 636 ? -75.118 39.503 13.907 1.00 30.95 636 GLU A CA 1
ATOM 4960 C C . GLU A 1 636 ? -74.891 38.722 15.218 1.00 30.95 636 GLU A C 1
ATOM 4962 O O . GLU A 1 636 ? -75.631 37.804 15.558 1.00 30.95 636 GLU A O 1
ATOM 4967 N N . ASP A 1 637 ? -73.877 39.213 15.939 1.00 30.55 637 ASP A N 1
ATOM 4968 C CA . ASP A 1 637 ? -73.907 39.565 17.360 1.00 30.55 637 ASP A CA 1
ATOM 4969 C C . ASP A 1 637 ? -73.232 38.706 18.450 1.00 30.55 637 ASP A C 1
ATOM 4971 O O . ASP A 1 637 ? -73.475 37.517 18.632 1.00 30.55 637 ASP A O 1
ATOM 4975 N N . LEU A 1 638 ? -72.485 39.486 19.253 1.00 29.78 638 LEU A N 1
ATOM 4976 C CA . LEU A 1 638 ? -72.116 39.376 20.670 1.00 29.78 638 LEU A CA 1
ATOM 4977 C C . LEU A 1 638 ? -70.875 38.525 21.011 1.00 29.78 638 LEU A C 1
ATOM 4979 O O . LEU A 1 638 ? -70.906 37.305 20.950 1.00 29.78 638 LEU A O 1
ATOM 4983 N N . ASP A 1 639 ? -69.694 39.109 21.256 1.00 29.92 639 ASP A N 1
ATOM 4984 C CA . ASP A 1 639 ? -69.269 40.056 22.317 1.00 29.92 639 ASP A CA 1
ATOM 4985 C C . ASP A 1 639 ? -68.638 39.335 23.530 1.00 29.92 639 ASP A C 1
ATOM 4987 O O . ASP A 1 639 ? -69.094 38.272 23.951 1.00 29.92 639 ASP A O 1
ATOM 4991 N N . LYS A 1 640 ? -67.620 40.003 24.097 1.00 30.80 640 LYS A N 1
ATOM 4992 C CA . LYS A 1 640 ? -66.796 39.712 25.295 1.00 30.80 640 LYS A CA 1
ATOM 4993 C C . LYS A 1 640 ? -65.653 38.708 25.074 1.00 30.80 640 LYS A C 1
ATOM 4995 O O . LYS A 1 640 ? -65.878 37.536 24.814 1.00 30.80 640 LYS A O 1
ATOM 5000 N N . GLY A 1 641 ? -64.378 39.114 25.117 1.00 29.53 641 GLY A N 1
ATOM 5001 C CA . GLY A 1 641 ? -63.717 39.975 26.120 1.00 29.53 641 GLY A CA 1
ATOM 5002 C C . GLY A 1 641 ? -63.136 39.056 27.204 1.00 29.53 641 GLY A C 1
ATOM 5003 O O . GLY A 1 641 ? -63.824 38.141 27.632 1.00 29.53 641 GLY A O 1
ATOM 5004 N N . GLN A 1 642 ? -61.899 39.137 27.683 1.00 29.19 642 GLN A N 1
ATOM 5005 C CA . GLN A 1 642 ? -60.798 40.107 27.679 1.00 29.19 642 GLN A CA 1
ATOM 5006 C C . GLN A 1 642 ? -59.513 39.255 27.812 1.00 29.19 642 GLN A C 1
ATOM 5008 O O . GLN A 1 642 ? -59.549 38.185 28.417 1.00 29.19 642 GLN A O 1
ATOM 5013 N N . GLU A 1 643 ? -58.403 39.554 27.133 1.00 31.05 643 GLU A N 1
ATOM 5014 C CA . GLU A 1 643 ? -57.398 40.570 27.506 1.00 31.05 643 GLU A CA 1
ATOM 5015 C C . GLU A 1 643 ? -56.959 40.459 28.978 1.00 31.05 643 GLU A C 1
ATOM 5017 O O . GLU A 1 643 ? -57.753 40.507 29.910 1.00 31.05 643 GLU A O 1
ATOM 5022 N N . THR A 1 644 ? -55.673 40.312 29.271 1.00 34.84 644 THR A N 1
ATOM 5023 C CA . THR A 1 644 ? -54.736 41.444 29.233 1.00 34.84 644 THR A CA 1
ATOM 5024 C C . THR A 1 644 ? -53.315 40.883 29.418 1.00 34.84 644 THR A C 1
ATOM 5026 O O . THR A 1 644 ? -53.085 40.088 30.323 1.00 34.84 644 THR A O 1
ATOM 5029 N N . SER A 1 645 ? -52.393 41.039 28.460 1.00 34.31 645 SER A N 1
ATOM 5030 C CA . SER A 1 645 ? -51.680 42.264 28.039 1.00 34.31 645 SER A CA 1
ATOM 5031 C C . SER A 1 645 ? -50.407 42.473 28.873 1.00 34.31 645 SER A C 1
ATOM 5033 O O . SER A 1 645 ? -50.446 42.373 30.094 1.00 34.31 645 SER A O 1
ATOM 5035 N N . ASN A 1 646 ? -49.243 42.749 28.282 1.00 32.97 646 ASN A N 1
ATOM 5036 C CA . ASN A 1 646 ? -48.807 44.110 27.932 1.00 32.97 646 ASN A CA 1
ATOM 5037 C C . ASN A 1 646 ? -47.330 44.034 27.453 1.00 32.97 646 ASN A C 1
ATOM 5039 O O . ASN A 1 646 ? -46.591 43.226 28.000 1.00 32.97 646 ASN A O 1
ATOM 5043 N N . ILE A 1 647 ? -46.775 44.839 26.537 1.00 33.03 647 ILE A N 1
ATOM 5044 C CA . ILE A 1 647 ? -47.274 45.955 25.714 1.00 33.03 647 ILE A CA 1
ATOM 5045 C C . ILE A 1 647 ? -46.123 46.400 24.767 1.00 33.03 647 ILE A C 1
ATOM 5047 O O . ILE A 1 647 ? -44.980 46.450 25.208 1.00 33.03 647 ILE A O 1
ATOM 5051 N N . LEU A 1 648 ? -46.476 46.722 23.507 1.00 29.56 648 LEU A N 1
ATOM 5052 C CA . LEU A 1 648 ? -46.053 47.869 22.658 1.00 29.56 648 LEU A CA 1
ATOM 5053 C C . LEU A 1 648 ? -44.553 48.080 22.289 1.00 29.56 648 LEU A C 1
ATOM 5055 O O . LEU A 1 648 ? -43.667 47.914 23.108 1.00 29.56 648 LEU A O 1
ATOM 5059 N N . ASN A 1 649 ? -44.171 48.534 21.081 1.00 28.67 649 ASN A N 1
ATOM 5060 C CA . ASN A 1 649 ? -44.813 49.546 20.228 1.00 28.67 649 ASN A CA 1
ATOM 5061 C C . ASN A 1 649 ? -44.309 49.539 18.750 1.00 28.67 649 ASN A C 1
ATOM 5063 O O . ASN A 1 649 ? -43.107 49.553 18.510 1.00 28.67 649 ASN A O 1
ATOM 5067 N N . ILE A 1 650 ? -45.279 49.663 17.828 1.00 29.67 650 ILE A N 1
ATOM 5068 C CA . ILE A 1 650 ? -45.392 50.573 16.653 1.00 29.67 650 ILE A CA 1
ATOM 5069 C C . ILE A 1 650 ? -44.609 50.319 15.327 1.00 29.67 650 ILE A C 1
ATOM 5071 O O . ILE A 1 650 ? -43.402 50.488 15.220 1.00 29.67 650 ILE A O 1
ATOM 5075 N N . ASN A 1 651 ? -45.431 50.023 14.299 1.00 26.80 651 ASN A N 1
ATOM 5076 C CA . ASN A 1 651 ? -45.306 50.091 12.819 1.00 26.80 651 ASN A CA 1
ATOM 5077 C C . ASN A 1 651 ? -45.197 51.586 12.313 1.00 26.80 651 ASN A C 1
ATOM 5079 O O . ASN A 1 651 ? -45.010 52.432 13.175 1.00 26.80 651 ASN A O 1
ATOM 5083 N N . PRO A 1 652 ? -45.401 52.034 11.036 1.00 45.34 652 PRO A N 1
ATOM 5084 C CA . PRO A 1 652 ? -45.960 51.301 9.895 1.00 45.34 652 PRO A CA 1
ATOM 5085 C C . PRO A 1 652 ? -45.556 51.715 8.435 1.00 45.34 652 PRO A C 1
ATOM 5087 O O . PRO A 1 652 ? -44.959 52.752 8.182 1.00 45.34 652 PRO A O 1
ATOM 5090 N N . ILE A 1 653 ? -46.054 50.897 7.486 1.00 32.03 653 ILE A N 1
ATOM 5091 C CA . ILE A 1 653 ? -46.480 51.150 6.075 1.00 32.03 653 ILE A CA 1
ATOM 5092 C C . ILE A 1 653 ? -45.439 51.313 4.946 1.00 32.03 653 ILE A C 1
ATOM 5094 O O . ILE A 1 653 ? -44.664 52.260 4.926 1.00 32.03 653 ILE A O 1
ATOM 5098 N N . GLY A 1 654 ? -45.615 50.495 3.887 1.00 25.83 654 GLY A N 1
ATOM 5099 C CA . GLY A 1 654 ? -45.435 50.937 2.490 1.00 25.83 654 GLY A CA 1
ATOM 5100 C C . GLY A 1 654 ? -44.990 49.881 1.462 1.00 25.83 654 GLY A C 1
ATOM 5101 O O . GLY A 1 654 ? -43.802 49.743 1.220 1.00 25.83 654 GLY A O 1
ATOM 5102 N N . PHE A 1 655 ? -45.940 49.189 0.814 1.00 28.72 655 PHE A N 1
ATOM 5103 C CA . PHE A 1 655 ? -45.802 48.471 -0.485 1.00 28.72 655 PHE A CA 1
ATOM 5104 C C . PHE A 1 655 ? -45.579 49.472 -1.664 1.00 28.72 655 PHE A C 1
ATOM 5106 O O . PHE A 1 655 ? -45.785 50.657 -1.388 1.00 28.72 655 PHE A O 1
ATOM 5113 N N . PRO A 1 656 ? -45.277 49.111 -2.955 1.00 41.84 656 PRO A N 1
ATOM 5114 C CA . PRO A 1 656 ? -45.573 47.847 -3.680 1.00 41.84 656 PRO A CA 1
ATOM 5115 C C . PRO A 1 656 ? -44.583 47.338 -4.792 1.00 41.84 656 PRO A C 1
ATOM 5117 O O . PRO A 1 656 ? -43.671 48.032 -5.216 1.00 41.84 656 PRO A O 1
ATOM 5120 N N . ILE A 1 657 ? -44.815 46.081 -5.226 1.00 31.12 657 ILE A N 1
ATOM 5121 C CA . ILE A 1 657 ? -44.873 45.452 -6.586 1.00 31.12 657 ILE A CA 1
ATOM 5122 C C . ILE A 1 657 ? -44.145 46.130 -7.786 1.00 31.12 657 ILE A C 1
ATOM 5124 O O . ILE A 1 657 ? -44.468 47.270 -8.090 1.00 31.12 657 ILE A O 1
ATOM 5128 N N . ASP A 1 658 ? -43.286 45.410 -8.546 1.00 27.92 658 ASP A N 1
ATOM 5129 C CA . ASP A 1 658 ? -43.570 44.810 -9.889 1.00 27.92 658 ASP A CA 1
ATOM 5130 C C . ASP A 1 658 ? -42.328 44.148 -10.558 1.00 27.92 658 ASP A C 1
ATOM 5132 O O . ASP A 1 658 ? -41.187 44.391 -10.166 1.00 27.92 658 ASP A O 1
ATOM 5136 N N . ALA A 1 659 ? -42.568 43.282 -11.549 1.00 31.94 659 ALA A N 1
ATOM 5137 C CA . ALA A 1 659 ? -41.618 42.421 -12.272 1.00 31.94 659 ALA A CA 1
ATOM 5138 C C . ALA A 1 659 ? -41.107 43.003 -13.614 1.00 31.94 659 ALA A C 1
ATOM 5140 O O . ALA A 1 659 ? -41.840 43.756 -14.245 1.00 31.94 659 ALA A O 1
ATOM 5141 N N . GLN A 1 660 ? -39.919 42.571 -14.098 1.00 27.11 660 GLN A N 1
ATOM 5142 C CA . GLN A 1 660 ? -39.565 42.325 -15.526 1.00 27.11 660 GLN A CA 1
ATOM 5143 C C . GLN A 1 660 ? -38.074 41.929 -15.734 1.00 27.11 660 GLN A C 1
ATOM 5145 O O . GLN A 1 660 ? -37.179 42.544 -15.167 1.00 27.11 660 GLN A O 1
ATOM 5150 N N . ASP A 1 661 ? -37.833 40.921 -16.585 1.00 33.56 661 ASP A N 1
ATOM 5151 C CA . ASP A 1 661 ? -36.566 40.557 -17.289 1.00 33.56 661 ASP A CA 1
ATOM 5152 C C . ASP A 1 661 ? -36.515 41.327 -18.653 1.00 33.56 661 ASP A C 1
ATOM 5154 O O . ASP A 1 661 ? -37.606 41.780 -19.028 1.00 33.56 661 ASP A O 1
ATOM 5158 N N . PRO A 1 662 ? -35.421 41.472 -19.477 1.00 44.56 662 PRO A N 1
ATOM 5159 C CA . PRO A 1 662 ? -34.272 40.556 -19.708 1.00 44.56 662 PRO A CA 1
ATOM 5160 C C . PRO A 1 662 ? -32.853 41.175 -20.024 1.00 44.56 662 PRO A C 1
ATOM 5162 O O . PRO A 1 662 ? -32.701 42.374 -20.225 1.00 44.56 662 PRO A O 1
ATOM 5165 N N . ASN A 1 663 ? -31.823 40.299 -20.094 1.00 29.72 663 ASN A N 1
ATOM 5166 C CA . ASN A 1 663 ? -30.459 40.288 -20.739 1.00 29.72 663 ASN A CA 1
ATOM 5167 C C . ASN A 1 663 ? -30.033 41.381 -21.787 1.00 29.72 663 ASN A C 1
ATOM 5169 O O . ASN A 1 663 ? -30.909 42.001 -22.382 1.00 29.72 663 ASN A O 1
ATOM 5173 N N . PRO A 1 664 ? -28.774 41.416 -22.333 1.00 51.06 664 PRO A N 1
ATOM 5174 C CA . PRO A 1 664 ? -27.381 41.269 -21.819 1.00 51.06 664 PRO A CA 1
ATOM 5175 C C . PRO A 1 664 ? -26.415 42.394 -22.335 1.00 51.06 664 PRO A C 1
ATOM 5177 O O . PRO A 1 664 ? -26.719 43.013 -23.343 1.00 51.06 664 PRO A O 1
ATOM 5180 N N . PHE A 1 665 ? -25.200 42.611 -21.789 1.00 27.14 665 PHE A N 1
ATOM 5181 C CA . PHE A 1 665 ? -24.088 43.233 -22.561 1.00 27.14 665 PHE A CA 1
ATOM 5182 C C . PHE A 1 665 ? -22.676 42.941 -22.010 1.00 27.14 665 PHE A C 1
ATOM 5184 O O . PHE A 1 665 ? -22.433 42.877 -20.810 1.00 27.14 665 PHE A O 1
ATOM 5191 N N . ILE A 1 666 ? -21.759 42.773 -22.965 1.00 27.92 666 ILE A N 1
ATOM 5192 C CA . ILE A 1 666 ? -20.317 42.498 -22.889 1.00 27.92 666 ILE A CA 1
ATOM 5193 C C . ILE A 1 666 ? -19.528 43.769 -22.524 1.00 27.92 666 ILE A C 1
ATOM 5195 O O . ILE A 1 666 ? -19.795 44.819 -23.101 1.00 27.92 666 ILE A O 1
ATOM 5199 N N . SER A 1 667 ? -18.449 43.655 -21.737 1.00 27.14 667 SER A N 1
ATOM 5200 C CA . SER A 1 667 ? -17.267 44.517 -21.921 1.00 27.14 667 SER A CA 1
ATOM 5201 C C . SER A 1 667 ? -15.968 43.877 -21.417 1.00 27.14 667 SER A C 1
ATOM 5203 O O . SER A 1 667 ? -15.885 43.380 -20.298 1.00 27.14 667 SER A O 1
ATOM 5205 N N . GLN A 1 668 ? -14.965 43.925 -22.295 1.00 26.97 668 GLN A N 1
ATOM 5206 C CA . GLN A 1 668 ? -13.556 43.572 -22.121 1.00 26.97 668 GLN A CA 1
ATOM 5207 C C . GLN A 1 668 ? -12.770 44.608 -21.280 1.00 26.97 668 GLN A C 1
ATOM 5209 O O . GLN A 1 668 ? -13.300 45.659 -20.937 1.00 26.97 668 GLN A O 1
ATOM 5214 N N . TYR A 1 669 ? -11.464 44.319 -21.132 1.00 24.50 669 TYR A N 1
ATOM 5215 C CA . TYR A 1 669 ? -10.303 45.134 -20.701 1.00 24.50 669 TYR A CA 1
ATOM 5216 C C . TYR A 1 669 ? -9.879 44.924 -19.235 1.00 24.50 669 TYR A C 1
ATOM 5218 O O . TYR A 1 669 ? -10.628 45.225 -18.320 1.00 24.50 669 TYR A O 1
ATOM 5226 N N . ARG A 1 670 ? -8.789 44.190 -18.945 1.00 24.44 670 ARG A N 1
ATOM 5227 C CA . ARG A 1 670 ? -7.324 44.422 -19.111 1.00 24.44 670 ARG A CA 1
ATOM 5228 C C . ARG A 1 670 ? -6.699 45.404 -18.101 1.00 24.44 670 ARG A C 1
ATOM 5230 O O . ARG A 1 670 ? -7.158 46.530 -17.980 1.00 24.44 670 ARG A O 1
ATOM 5237 N N . PHE A 1 671 ? -5.523 44.959 -17.621 1.00 24.59 671 PHE A N 1
ATOM 5238 C CA . PHE A 1 671 ? -4.370 45.634 -16.979 1.00 24.59 671 PHE A CA 1
ATOM 5239 C C . PHE A 1 671 ? -4.283 45.576 -15.439 1.00 24.59 671 PHE A C 1
ATOM 5241 O O . PHE A 1 671 ? -5.327 45.585 -14.797 1.00 24.59 671 PHE A O 1
ATOM 5248 N N . PRO A 1 672 ? -3.071 45.626 -14.822 1.00 31.92 672 PRO A N 1
ATOM 5249 C CA . PRO A 1 672 ? -1.704 45.430 -15.347 1.00 31.92 672 PRO A CA 1
ATOM 5250 C C . PRO A 1 672 ? -0.788 44.520 -14.480 1.00 31.92 672 PRO A C 1
ATOM 5252 O O . PRO A 1 672 ? -1.119 44.097 -13.378 1.00 31.92 672 PRO A O 1
ATOM 5255 N N . MET A 1 673 ? 0.398 44.248 -15.033 1.00 25.06 673 MET A N 1
ATOM 5256 C CA . MET A 1 673 ? 1.594 43.666 -14.406 1.00 25.06 673 MET A CA 1
ATOM 5257 C C . MET A 1 673 ? 2.522 44.791 -13.870 1.00 25.06 673 MET A C 1
ATOM 5259 O O . MET A 1 673 ? 2.372 45.922 -14.332 1.00 25.06 673 MET A O 1
ATOM 5263 N N . LEU A 1 674 ? 3.542 44.426 -13.059 1.00 27.55 674 LEU A N 1
ATOM 5264 C CA . LEU A 1 674 ? 4.706 45.208 -12.534 1.00 27.55 674 LEU A CA 1
ATOM 5265 C C . LEU A 1 674 ? 4.481 45.855 -11.143 1.00 27.55 674 LEU A C 1
ATOM 5267 O O . LEU A 1 674 ? 3.404 46.369 -10.892 1.00 27.55 674 LEU A O 1
ATOM 5271 N N . GLN A 1 675 ? 5.418 45.926 -10.183 1.00 23.89 675 GLN A N 1
ATOM 5272 C CA . GLN A 1 675 ? 6.810 45.472 -10.010 1.00 23.89 675 GLN A CA 1
ATOM 5273 C C . GLN A 1 675 ? 7.205 45.651 -8.515 1.00 23.89 675 GLN A C 1
ATOM 5275 O O . GLN A 1 675 ? 6.552 46.401 -7.794 1.00 23.89 675 GLN A O 1
ATOM 5280 N N . PHE A 1 676 ? 8.296 44.990 -8.103 1.00 26.23 676 PHE A N 1
ATOM 5281 C CA . PHE A 1 676 ? 9.163 45.211 -6.918 1.00 26.23 676 PHE A CA 1
ATOM 5282 C C . PHE A 1 676 ? 9.513 46.712 -6.678 1.00 26.23 676 PHE A C 1
ATOM 5284 O O . PHE A 1 676 ? 9.442 47.482 -7.629 1.00 26.23 676 PHE A O 1
ATOM 5291 N N . ASP A 1 677 ? 9.932 47.265 -5.524 1.00 27.05 677 ASP A N 1
ATOM 5292 C CA . ASP A 1 677 ? 10.751 46.844 -4.356 1.00 27.05 677 ASP A CA 1
ATOM 5293 C C . ASP A 1 677 ? 10.675 47.981 -3.256 1.00 27.05 677 ASP A C 1
ATOM 5295 O O . ASP A 1 677 ? 9.807 48.846 -3.381 1.00 27.05 677 ASP A O 1
ATOM 5299 N N . PRO A 1 678 ? 11.643 48.204 -2.329 1.00 45.50 678 PRO A N 1
ATOM 5300 C CA . PRO A 1 678 ? 11.840 47.729 -0.939 1.00 45.50 678 PRO A CA 1
ATOM 5301 C C . PRO A 1 678 ? 11.673 48.835 0.154 1.00 45.50 678 PRO A C 1
ATOM 5303 O O . PRO A 1 678 ? 11.515 50.003 -0.179 1.00 45.50 678 PRO A O 1
ATOM 5306 N N . LEU A 1 679 ? 11.814 48.515 1.465 1.00 25.89 679 LEU A N 1
ATOM 5307 C CA . LEU A 1 679 ? 12.549 49.341 2.473 1.00 25.89 679 LEU A CA 1
ATOM 5308 C C . LEU A 1 679 ? 12.573 48.757 3.917 1.00 25.89 679 LEU A C 1
ATOM 5310 O O . LEU A 1 679 ? 11.607 48.790 4.668 1.00 25.89 679 LEU A O 1
ATOM 5314 N N . TYR A 1 680 ? 13.757 48.249 4.273 1.00 25.47 680 TYR A N 1
ATOM 5315 C CA . TYR A 1 680 ? 14.566 48.376 5.505 1.00 25.47 680 TYR A CA 1
ATOM 5316 C C . TYR A 1 680 ? 14.000 48.755 6.906 1.00 25.47 680 TYR A C 1
ATOM 5318 O O . TYR A 1 680 ? 13.510 49.853 7.134 1.00 25.47 680 TYR A O 1
ATOM 5326 N N . LYS A 1 681 ? 14.386 47.894 7.876 1.00 26.05 681 LYS A N 1
ATOM 5327 C CA . LYS A 1 681 ? 14.971 48.118 9.232 1.00 26.05 681 LYS A CA 1
ATOM 5328 C C . LYS A 1 681 ? 14.372 49.183 10.173 1.00 26.05 681 LYS A C 1
ATOM 5330 O O . LYS A 1 681 ? 14.541 50.369 9.928 1.00 26.05 681 LYS A O 1
ATOM 5335 N N . LYS A 1 682 ? 14.038 48.753 11.408 1.00 24.78 682 LYS A N 1
ATOM 5336 C CA . LYS A 1 682 ? 14.820 48.980 12.662 1.00 24.78 682 LYS A CA 1
ATOM 5337 C C . LYS A 1 682 ? 14.054 48.427 13.877 1.00 24.78 682 LYS A C 1
ATOM 5339 O O . LYS A 1 682 ? 12.926 48.826 14.092 1.00 24.78 682 LYS A O 1
ATOM 5344 N N . TYR A 1 683 ? 14.658 47.524 14.653 1.00 26.97 683 TYR A N 1
ATOM 5345 C CA . TYR A 1 683 ? 15.015 47.695 16.075 1.00 26.97 683 TYR A CA 1
ATOM 5346 C C . TYR A 1 683 ? 15.688 46.409 16.582 1.00 26.97 683 TYR A C 1
ATOM 5348 O O . TYR A 1 683 ? 15.270 45.296 16.291 1.00 26.97 683 TYR A O 1
ATOM 5356 N N . SER A 1 684 ? 16.798 46.594 17.289 1.00 24.59 684 SER A N 1
ATOM 5357 C CA . SER A 1 684 ? 17.694 45.567 17.822 1.00 24.59 684 SER A CA 1
ATOM 5358 C C . SER A 1 684 ? 17.958 45.847 19.299 1.00 24.59 684 SER A C 1
ATOM 5360 O O . SER A 1 684 ? 18.027 47.032 19.638 1.00 24.59 684 SER A O 1
ATOM 5362 N N . ARG A 1 685 ? 18.313 44.784 20.048 1.00 25.67 685 ARG A N 1
ATOM 5363 C CA . ARG A 1 685 ? 18.908 44.712 21.411 1.00 25.67 685 ARG A CA 1
ATOM 5364 C C . ARG A 1 685 ? 17.874 44.599 22.543 1.00 25.67 685 ARG A C 1
ATOM 5366 O O . ARG A 1 685 ? 16.932 45.370 22.554 1.00 25.67 685 ARG A O 1
ATOM 5373 N N . LEU A 1 686 ? 17.978 43.702 23.529 1.00 24.88 686 LEU A N 1
ATOM 5374 C CA . LEU A 1 686 ? 19.045 42.829 24.059 1.00 24.88 686 LEU A CA 1
ATOM 5375 C C . LEU A 1 686 ? 18.368 41.676 24.836 1.00 24.88 686 LEU A C 1
ATOM 5377 O O . LEU A 1 686 ? 17.363 41.936 25.478 1.00 24.88 686 LEU A O 1
ATOM 5381 N N . TYR A 1 687 ? 18.923 40.460 24.816 1.00 24.70 687 TYR A N 1
ATOM 5382 C CA . TYR A 1 687 ? 19.371 39.700 26.001 1.00 24.70 687 TYR A CA 1
ATOM 5383 C C . TYR A 1 687 ? 20.015 38.388 25.518 1.00 24.70 687 TYR A C 1
ATOM 5385 O O . TYR A 1 687 ? 19.377 37.548 24.892 1.00 24.70 687 TYR A O 1
ATOM 5393 N N . GLN A 1 688 ? 21.322 38.266 25.754 1.00 25.52 688 GLN A N 1
ATOM 5394 C CA . GLN A 1 688 ? 22.093 37.033 25.602 1.00 25.52 688 GLN A CA 1
ATOM 5395 C C . GLN A 1 688 ? 21.741 36.082 26.747 1.00 25.52 688 GLN A C 1
ATOM 5397 O O . GLN A 1 688 ? 21.812 36.512 27.891 1.00 25.52 688 GLN A O 1
ATOM 5402 N N . TYR A 1 689 ? 21.486 34.807 26.452 1.00 24.42 689 TYR A N 1
ATOM 5403 C CA . TYR A 1 689 ? 21.912 33.683 27.290 1.00 24.42 689 TYR A CA 1
ATOM 5404 C C . TYR A 1 689 ? 22.096 32.445 26.402 1.00 24.42 689 TYR A C 1
ATOM 5406 O O . TYR A 1 689 ? 21.195 32.040 25.676 1.00 24.42 689 TYR A O 1
ATOM 5414 N N . ASN A 1 690 ? 23.306 31.893 26.444 1.00 27.39 690 ASN A N 1
ATOM 5415 C CA . ASN A 1 690 ? 23.662 30.560 25.966 1.00 27.39 690 ASN A CA 1
ATOM 5416 C C . ASN A 1 690 ? 23.483 29.606 27.163 1.00 27.39 690 ASN A C 1
ATOM 5418 O O . ASN A 1 690 ? 23.797 30.018 28.286 1.00 27.39 690 ASN A O 1
ATOM 5422 N N . PRO A 1 691 ? 23.002 28.370 26.964 1.00 28.59 691 PRO A N 1
ATOM 5423 C CA . PRO A 1 691 ? 23.932 27.276 27.232 1.00 28.59 691 PRO A CA 1
ATOM 5424 C C . PRO A 1 691 ? 23.820 26.079 26.274 1.00 28.59 691 PRO A C 1
ATOM 5426 O O . PRO A 1 691 ? 22.746 25.582 25.946 1.00 28.59 691 PRO A O 1
ATOM 5429 N N . ILE A 1 692 ? 25.005 25.573 25.934 1.00 24.88 692 ILE A N 1
ATOM 5430 C CA . ILE A 1 692 ? 25.303 24.189 25.567 1.00 24.88 692 ILE A CA 1
ATOM 5431 C C . ILE A 1 692 ? 25.449 23.360 26.862 1.00 24.88 692 ILE A C 1
ATOM 5433 O O . ILE A 1 692 ? 25.987 23.851 27.853 1.00 24.88 692 ILE A O 1
ATOM 5437 N N . SER A 1 693 ? 25.074 22.078 26.773 1.00 24.52 693 SER A N 1
ATOM 5438 C CA . SER A 1 693 ? 25.302 20.945 27.698 1.00 24.52 693 SER A CA 1
ATOM 5439 C C . SER A 1 693 ? 24.269 20.699 28.808 1.00 24.52 693 SER A C 1
ATOM 5441 O O . SER A 1 693 ? 24.141 21.477 29.745 1.00 24.52 693 SER A O 1
ATOM 5443 N N . LEU A 1 694 ? 23.573 19.557 28.705 1.00 25.73 694 LEU A N 1
ATOM 5444 C CA . LEU A 1 694 ? 23.539 18.486 29.716 1.00 25.73 694 LEU A CA 1
ATOM 5445 C C . LEU A 1 694 ? 22.652 17.328 29.223 1.00 25.73 694 LEU A C 1
ATOM 5447 O O . LEU A 1 694 ? 21.461 17.516 29.012 1.00 25.73 694 LEU A O 1
ATOM 5451 N N . TYR A 1 695 ? 23.285 16.173 28.984 1.00 24.34 695 TYR A N 1
ATOM 5452 C CA . TYR A 1 695 ? 22.917 14.810 29.419 1.00 24.34 695 TYR A CA 1
ATOM 5453 C C . TYR A 1 695 ? 23.515 13.747 28.473 1.00 24.34 695 TYR A C 1
ATOM 5455 O O . TYR A 1 695 ? 22.839 13.145 27.646 1.00 24.34 695 TYR A O 1
ATOM 5463 N N . MET A 1 696 ? 24.820 13.513 28.638 1.00 23.28 696 MET A N 1
ATOM 5464 C CA . MET A 1 696 ? 25.432 12.184 28.577 1.00 23.28 696 MET A CA 1
ATOM 5465 C C . MET A 1 696 ? 26.163 12.000 29.908 1.00 23.28 696 MET A C 1
ATOM 5467 O O . MET A 1 696 ? 27.025 12.810 30.231 1.00 23.28 696 MET A O 1
ATOM 5471 N N . ASP A 1 697 ? 25.711 11.031 30.703 1.00 25.56 697 ASP A N 1
ATOM 5472 C CA . ASP A 1 697 ? 26.527 10.046 31.428 1.00 25.56 697 ASP A CA 1
ATOM 5473 C C . ASP A 1 697 ? 25.731 9.461 32.593 1.00 25.56 697 ASP A C 1
ATOM 5475 O O . ASP A 1 697 ? 25.452 10.134 33.581 1.00 25.56 697 ASP A O 1
ATOM 5479 N N . MET A 1 698 ? 25.406 8.174 32.473 1.00 24.86 698 MET A N 1
ATOM 5480 C CA . MET A 1 698 ? 25.425 7.208 33.570 1.00 24.86 698 MET A CA 1
ATOM 5481 C C . MET A 1 698 ? 25.251 5.811 32.966 1.00 24.86 698 MET A C 1
ATOM 5483 O O . MET A 1 698 ? 24.144 5.425 32.625 1.00 24.86 698 MET A O 1
ATOM 5487 N N . TYR A 1 699 ? 26.365 5.106 32.750 1.00 24.45 699 TYR A N 1
ATOM 5488 C CA . TYR A 1 699 ? 26.617 3.715 33.165 1.00 24.45 699 TYR A CA 1
ATOM 5489 C C . TYR A 1 699 ? 27.954 3.246 32.560 1.00 24.45 699 TYR A C 1
ATOM 5491 O O . TYR A 1 699 ? 28.007 2.466 31.616 1.00 24.45 699 TYR A O 1
ATOM 5499 N N . HIS A 1 700 ? 29.059 3.706 33.152 1.00 26.30 700 HIS A N 1
ATOM 5500 C CA . HIS A 1 700 ? 30.293 2.926 33.188 1.00 26.30 700 HIS A CA 1
ATOM 5501 C C . HIS A 1 700 ? 30.350 2.232 34.549 1.00 26.30 700 HIS A C 1
ATOM 5503 O O . HIS A 1 700 ? 30.588 2.875 35.571 1.00 26.30 700 HIS A O 1
ATOM 5509 N N . TYR A 1 701 ? 30.113 0.919 34.565 1.00 24.03 701 TYR A N 1
ATOM 5510 C CA . TYR A 1 701 ? 30.558 0.081 35.671 1.00 24.03 701 TYR A CA 1
ATOM 5511 C C . TYR A 1 701 ? 32.010 -0.317 35.401 1.00 24.03 701 TYR A C 1
ATOM 5513 O O . TYR A 1 701 ? 32.352 -0.786 34.315 1.00 24.03 701 TYR A O 1
ATOM 5521 N N . LYS A 1 702 ? 32.854 -0.048 36.394 1.00 26.66 702 LYS A N 1
ATOM 5522 C CA . LYS A 1 702 ? 34.288 -0.321 36.422 1.00 26.66 702 LYS A CA 1
ATOM 5523 C C . LYS A 1 702 ? 34.581 -1.803 36.199 1.00 26.66 702 LYS A C 1
ATOM 5525 O O . LYS A 1 702 ? 34.055 -2.662 36.900 1.00 26.66 702 LYS A O 1
ATOM 5530 N N . GLN A 1 703 ? 35.510 -2.047 35.289 1.00 27.22 703 GLN A N 1
ATOM 5531 C CA . GLN A 1 703 ? 36.325 -3.245 35.219 1.00 27.22 703 GLN A CA 1
ATOM 5532 C C . GLN A 1 703 ? 37.660 -2.871 35.883 1.00 27.22 703 GLN A C 1
ATOM 5534 O O . GLN A 1 703 ? 38.403 -2.067 35.331 1.00 27.22 703 GLN A O 1
ATOM 5539 N N . ASP A 1 704 ? 37.923 -3.382 37.086 1.00 28.88 704 ASP A N 1
ATOM 5540 C CA . ASP A 1 704 ? 39.261 -3.396 37.688 1.00 28.88 704 ASP A CA 1
ATOM 5541 C C . ASP A 1 704 ? 39.629 -4.863 37.935 1.00 28.88 704 ASP A C 1
ATOM 5543 O O . ASP A 1 704 ? 38.890 -5.624 38.561 1.00 28.88 704 ASP A O 1
ATOM 5547 N N . SER A 1 705 ? 40.758 -5.251 37.356 1.00 29.39 705 SER A N 1
ATOM 5548 C CA . SER A 1 705 ? 41.392 -6.561 37.413 1.00 29.39 705 SER A CA 1
ATOM 5549 C C . SER A 1 705 ? 42.091 -6.805 38.751 1.00 29.39 705 SER A C 1
ATOM 5551 O O . SER A 1 705 ? 42.859 -5.955 39.205 1.00 29.39 705 SER A O 1
ATOM 5553 N N . SER A 1 706 ? 41.969 -8.017 39.289 1.00 30.39 706 SER A N 1
ATOM 5554 C CA . SER A 1 706 ? 43.019 -8.625 40.112 1.00 30.39 706 SER A CA 1
ATOM 5555 C C . SER A 1 706 ? 43.091 -10.127 39.839 1.00 30.39 706 SER A C 1
ATOM 5557 O O . SER A 1 706 ? 42.134 -10.852 40.104 1.00 30.39 706 SER A O 1
ATOM 5559 N N . ASP A 1 707 ? 44.234 -10.558 39.309 1.00 37.59 707 ASP A N 1
ATOM 5560 C CA . ASP A 1 707 ? 44.696 -11.945 39.271 1.00 37.59 707 ASP A CA 1
ATOM 5561 C C . ASP A 1 707 ? 44.726 -12.576 40.674 1.00 37.59 707 ASP A C 1
ATOM 5563 O O . ASP A 1 707 ? 45.170 -11.922 41.624 1.00 37.59 707 ASP A O 1
ATOM 5567 N N . LYS A 1 708 ? 44.357 -13.862 40.771 1.00 33.25 708 LYS A N 1
ATOM 5568 C CA . LYS A 1 708 ? 45.212 -14.995 41.206 1.00 33.25 708 LYS A CA 1
ATOM 5569 C C . LYS A 1 708 ? 44.391 -16.180 41.736 1.00 33.25 708 LYS A C 1
ATOM 5571 O O . LYS A 1 708 ? 43.541 -16.003 42.600 1.00 33.25 708 LYS A O 1
ATOM 5576 N N . ASP A 1 709 ? 44.711 -17.349 41.177 1.00 43.22 709 ASP A N 1
ATOM 5577 C CA . ASP A 1 709 ? 44.897 -18.673 41.798 1.00 43.22 709 ASP A CA 1
ATOM 5578 C C . ASP A 1 709 ? 44.131 -19.009 43.093 1.00 43.22 709 ASP A C 1
ATOM 5580 O O . ASP A 1 709 ? 44.370 -18.402 44.133 1.00 43.22 709 ASP A O 1
ATOM 5584 N N . ASP A 1 710 ? 43.291 -20.052 43.063 1.00 40.00 710 ASP A N 1
ATOM 5585 C CA . ASP A 1 710 ? 43.617 -21.376 43.635 1.00 40.00 710 ASP A CA 1
ATOM 5586 C C . ASP A 1 710 ? 42.392 -22.326 43.652 1.00 40.00 710 ASP A C 1
ATOM 5588 O O . ASP A 1 710 ? 41.325 -21.965 44.144 1.00 40.00 710 ASP A O 1
ATOM 5592 N N . GLN A 1 711 ? 42.648 -23.558 43.176 1.00 41.31 711 GLN A N 1
ATOM 5593 C CA . GLN A 1 711 ? 41.948 -24.854 43.356 1.00 41.31 711 GLN A CA 1
ATOM 5594 C C . GLN A 1 711 ? 40.546 -25.104 42.779 1.00 41.31 711 GLN A C 1
ATOM 5596 O O . GLN A 1 711 ? 39.545 -24.527 43.254 1.00 41.31 711 GLN A O 1
#

Sequence (711 aa):
MKLFSIFALCVVAVSAHTSMLYPLPRGHPQNPNAAENDTECITAPLNECKNSTKVKTFPCGGYPIDSKITQIFHAGEVINVSFWNSNFSNGPQPGREHDDQARHNGGQCEFSLSYDGGKTYTVIATYHKTCPDIYFNWTVKIPAAAPSCDNPGKCIFSWTWIPNDGQREFWQNCADVILIGTSTKPLPIIDITRANLPIFNINMTPPGDPNNTGNFKGSGPFSSDILANLALNIGGIDPASLPRDGSNAALIGKKIYFIGGKTTPPQKINTYLLDLTSDFIVTKPNFVEVFGFGNGNISSPVWTAACVKKEDETIYIFGGSDASQSTLPKVNTMYTIKLSNDTFLDWTTSLPNQGEAWPSARDGIVPVIDNLSRIFIWGGFNEEQDNKTMYVFESSNWKSYIFDNAPNPRASYSATLLDDGRIIYIGGISRSPYPEVNFFELLIFDTIKLEWNIQISKSDNGKPIKNRAHHSALLHTDSISIILYGGVYEPIENQIPNDDSLYILNTKTWTWSQQSIPSLPYMNVTRNHTAVMYDGYMIIALGVYGDGFLTPEVKVMDVTNLSSLAWVPTYKVRTIPTTGSTNITTEDEKQINKMLIIGCTFGGGLVIIAFVLCFIIMRRNKFGSYIITQNGRVSEDLDKGQETSNILNINPIGFPIDAQDPNPFISQYRFPMLQFDPLYKKYSRLYQYNPISLYMDMYHYKQDSSDKDDQ

Secondary structure (DSSP, 8-state):
-----------------EEEEESPPTT-TT-TT-SS--SSSTTSPTT--TTSS---BTTTBTPPPPSS---EEETT-EEEEEEEEGGGTT---TT-TTS----TT-EEEEEEEESSSSSS-EEEEEE-SS---TTS-EEEEPPTTPEEE--TTTSEEEEEEEESSSSS--EEEEEE-EEEEEB-SPPP-B-----SSTTSS--------TT--TTS----S-HHHHHHHHH---SSS-GGGS--BS-EEEEETTEEEEE--B-SS--PPPEEEEETTS-EETTB--EEEEEEEESS----EES-EEEEETTTTEEEEE--EETTSTT--B--PEEEEEEEETTEEEEEEE-PPTTS-PPPS-BS---EE-TT-PEEEE--B-SS----PEEEEETTEEEEE--TTPPPP-BS-EEEE-TTSEEEEE--B--TTSPPPPTTEEEEEETTTTEEEEEE-EETT-PPPPP-EEEEEEE-TTSSEEEEEEEE-SSSTT---SS-SEEEEETTTTEEEE---PPPTT-PPEES-EEEEETTEEEEE--EETTTEE---EEEEE-SSTTS-EEESEE--------------TTHHHHHHHHHHHHHHHHHHHHHHHHHHHHHHHHHHHHTTSSS-----------------------------------------------------------------------------------

Organism: NCBI:txid144679

Solvent-accessible surface area (backbone atoms only — not comparable to full-atom values): 41313 Å² total; per-residue (Å²): 142,81,88,82,83,80,80,78,80,78,77,74,80,81,81,53,34,43,33,62,48,34,70,52,21,44,21,28,70,87,29,91,35,28,65,42,73,35,87,82,41,56,32,41,42,50,73,39,28,97,90,50,97,57,66,21,35,89,57,50,38,63,50,58,58,47,76,52,76,82,44,74,46,46,40,52,37,76,46,64,34,33,41,40,30,79,89,34,77,86,50,73,55,92,93,48,54,80,44,68,49,41,28,32,20,8,0,36,27,39,35,24,42,20,78,65,48,58,80,53,29,24,58,46,31,59,37,72,19,26,31,59,52,56,84,38,67,46,64,34,31,42,32,64,18,32,35,53,34,73,54,84,60,19,21,31,43,33,43,36,38,33,43,34,44,83,73,72,44,28,32,53,44,28,15,55,36,32,37,50,34,86,34,90,51,78,58,63,81,35,67,69,90,69,39,33,41,95,93,33,99,35,80,68,66,46,62,42,31,88,83,62,51,40,32,26,63,68,89,41,78,51,70,66,39,46,53,50,19,66,64,58,80,51,53,48,85,51,74,72,56,48,29,21,38,23,30,35,65,40,76,51,97,59,33,38,37,39,39,48,27,43,42,88,73,73,63,91,76,68,35,30,31,41,61,54,85,52,66,36,42,33,96,56,63,68,65,42,79,32,50,74,49,58,83,67,89,82,72,48,30,22,35,36,19,50,43,63,43,76,93,75,56,31,38,42,36,38,30,2,20,30,55,92,43,96,80,44,53,58,29,47,51,35,36,41,35,35,68,79,47,99,50,35,32,41,41,44,72,47,72,82,57,93,90,56,45,58,69,74,35,19,26,33,36,51,46,44,65,48,99,82,64,36,35,39,40,51,39,11,45,46,93,88,61,66,36,59,46,39,34,37,39,44,95,93,40,52,38,68,44,80,56,96,76,48,64,85,39,38,20,31,35,26,55,33,71,42,89,88,48,34,35,41,36,45,46,17,45,46,58,88,92,53,69,81,52,56,44,47,50,32,40,33,38,33,70,83,81,71,44,70,48,80,44,78,43,46,49,77,82,71,60,88,76,76,45,31,22,35,34,41,47,42,70,38,98,81,71,42,38,34,45,34,42,40,22,35,38,79,92,52,85,62,45,63,62,96,58,74,46,33,36,36,36,34,70,86,76,39,33,35,42,79,51,88,61,88,72,60,101,78,73,60,54,38,26,32,39,29,68,48,79,55,96,50,28,42,40,35,35,43,3,28,35,60,86,64,49,57,28,43,53,48,48,41,30,43,50,76,43,81,92,65,54,41,80,43,73,50,52,72,61,82,74,77,77,76,72,72,81,72,79,75,50,84,65,56,59,56,52,53,54,53,55,53,56,56,50,53,56,56,55,54,50,53,54,51,50,51,52,51,51,51,52,50,52,55,52,51,61,67,59,63,73,74,79,71,82,94,75,88,81,91,79,89,88,84,85,82,88,77,87,81,88,86,80,90,85,86,87,87,90,83,86,84,90,90,89,86,88,83,90,87,88,89,83,86,86,89,87,85,86,91,80,91,86,91,85,84,90,89,90,82,89,85,84,91,82,87,85,86,90,89,89,87,88,89,85,84,80,85,87,80,91,79,92,78,88,86,137